Protein AF-A0A661N1V3-F1 (afdb_monomer_lite)

Structure (mmCIF, N/CA/C/O backbone):
data_AF-A0A661N1V3-F1
#
_entry.id   AF-A0A661N1V3-F1
#
loop_
_atom_site.group_PDB
_atom_site.id
_atom_site.type_symbol
_atom_site.label_atom_id
_atom_site.label_alt_id
_atom_site.label_comp_id
_atom_site.label_asym_id
_atom_site.label_entity_id
_atom_site.label_seq_id
_atom_site.pdbx_PDB_ins_code
_atom_site.Cartn_x
_atom_site.Cartn_y
_atom_site.Cartn_z
_atom_site.occupancy
_atom_site.B_iso_or_equiv
_atom_site.auth_seq_id
_atom_site.auth_comp_id
_atom_site.auth_asym_id
_atom_site.auth_atom_id
_atom_site.pdbx_PDB_model_num
ATOM 1 N N . MET A 1 1 ? 33.659 -40.082 -20.694 1.00 42.22 1 MET A N 1
ATOM 2 C CA . MET A 1 1 ? 33.180 -40.900 -19.560 1.00 42.22 1 MET A CA 1
ATOM 3 C C . MET A 1 1 ? 31.748 -40.488 -19.273 1.00 42.22 1 MET A C 1
ATOM 5 O O . MET A 1 1 ? 31.516 -39.440 -18.693 1.00 42.22 1 MET A O 1
ATOM 9 N N . THR A 1 2 ? 30.804 -41.249 -19.810 1.00 39.44 2 THR A N 1
ATOM 10 C CA . THR A 1 2 ? 29.355 -41.024 -19.756 1.00 39.44 2 THR A CA 1
ATOM 11 C C . THR A 1 2 ? 28.801 -41.548 -18.432 1.00 39.44 2 THR A C 1
ATOM 13 O O . THR A 1 2 ? 28.930 -42.739 -18.152 1.00 39.44 2 THR A O 1
ATOM 16 N N . ARG A 1 3 ? 28.210 -40.675 -17.610 1.00 32.88 3 ARG A N 1
ATOM 17 C CA . ARG A 1 3 ? 27.441 -41.071 -16.420 1.00 32.88 3 ARG A CA 1
ATOM 18 C C . ARG A 1 3 ? 25.950 -41.148 -16.779 1.00 32.88 3 ARG A C 1
ATOM 20 O O . ARG A 1 3 ? 25.489 -40.257 -17.490 1.00 32.88 3 ARG A O 1
ATOM 27 N N . PRO A 1 4 ? 25.208 -42.174 -16.329 1.00 48.59 4 PRO A N 1
ATOM 28 C CA . PRO A 1 4 ? 23.784 -42.293 -16.607 1.00 48.59 4 PRO A CA 1
ATOM 29 C C . PRO A 1 4 ? 22.947 -41.485 -15.602 1.00 48.59 4 PRO A C 1
ATOM 31 O O . PRO A 1 4 ? 23.329 -41.331 -14.442 1.00 48.59 4 PRO A O 1
ATOM 34 N N . LEU A 1 5 ? 21.805 -40.985 -16.077 1.00 38.62 5 LEU A N 1
ATOM 35 C CA . LEU A 1 5 ? 20.730 -40.371 -15.290 1.00 38.62 5 LEU A CA 1
ATOM 36 C C . LEU A 1 5 ? 19.903 -41.449 -14.560 1.00 38.62 5 LEU A C 1
ATOM 38 O O . LEU A 1 5 ? 19.720 -42.534 -15.120 1.00 38.62 5 LEU A O 1
ATOM 42 N N . PRO A 1 6 ? 19.368 -41.174 -13.355 1.00 51.41 6 PRO A N 1
ATOM 43 C CA . PRO A 1 6 ? 18.453 -42.080 -12.680 1.00 51.41 6 PRO A CA 1
ATOM 44 C C . PRO A 1 6 ? 17.022 -41.894 -13.205 1.00 51.41 6 PRO A C 1
ATOM 46 O O . PRO A 1 6 ? 16.501 -40.785 -13.281 1.00 51.41 6 PRO A O 1
ATOM 49 N N . THR A 1 7 ? 16.377 -43.004 -13.547 1.00 45.72 7 THR A N 1
ATOM 50 C CA . THR A 1 7 ? 14.939 -43.092 -13.811 1.00 45.72 7 THR A CA 1
ATOM 51 C C . THR A 1 7 ? 14.171 -43.070 -12.489 1.00 45.72 7 THR A C 1
ATOM 53 O O . THR A 1 7 ? 14.335 -43.981 -11.676 1.00 45.72 7 THR A O 1
ATOM 56 N N . LEU A 1 8 ? 13.331 -42.052 -12.283 1.00 42.75 8 LEU A N 1
ATOM 57 C CA . LEU A 1 8 ? 12.317 -42.034 -11.229 1.00 42.75 8 LEU A CA 1
ATOM 58 C C . LEU A 1 8 ? 11.093 -42.837 -11.684 1.00 42.75 8 LEU A C 1
ATOM 60 O O . LEU A 1 8 ? 10.463 -42.529 -12.693 1.00 42.75 8 LEU A O 1
ATOM 64 N N . THR A 1 9 ? 10.772 -43.875 -10.920 1.00 42.97 9 THR A N 1
ATOM 65 C CA . THR A 1 9 ? 9.562 -44.682 -11.063 1.00 42.97 9 THR A CA 1
ATOM 66 C C . THR A 1 9 ? 8.437 -44.000 -10.285 1.00 42.97 9 THR A C 1
ATOM 68 O O . THR A 1 9 ? 8.461 -43.996 -9.055 1.00 42.97 9 THR A O 1
ATOM 71 N N . SER A 1 10 ? 7.457 -43.420 -10.981 1.00 39.62 10 SER A N 1
ATOM 72 C CA . SER A 1 10 ? 6.241 -42.885 -10.358 1.00 39.62 10 SER A CA 1
ATOM 73 C C . SER A 1 10 ? 5.357 -44.017 -9.837 1.00 39.62 10 SER A C 1
ATOM 75 O O . SER A 1 10 ? 4.912 -44.878 -10.597 1.00 39.62 10 SER A O 1
ATOM 77 N N . LEU A 1 11 ? 5.093 -43.997 -8.532 1.00 38.97 11 LEU A N 1
ATOM 78 C CA . LEU A 1 11 ? 4.127 -44.853 -7.854 1.00 38.97 11 LEU A CA 1
ATOM 79 C C . LEU A 1 11 ? 2.788 -44.096 -7.794 1.00 38.97 11 LEU A C 1
ATOM 81 O O . LEU A 1 11 ? 2.640 -43.167 -7.005 1.00 38.97 11 LEU A O 1
ATOM 85 N N . LEU A 1 12 ? 1.826 -44.461 -8.647 1.00 36.00 12 LEU A N 1
ATOM 86 C CA . LEU A 1 12 ? 0.436 -44.010 -8.516 1.00 36.00 12 LEU A CA 1
ATOM 87 C C . LEU A 1 12 ? -0.222 -44.760 -7.345 1.00 36.00 12 LEU A C 1
ATOM 89 O O . LEU A 1 12 ? -0.437 -45.969 -7.436 1.00 36.00 12 LEU A O 1
ATOM 93 N N . LEU A 1 13 ? -0.586 -44.049 -6.276 1.00 36.50 13 LEU A N 1
ATOM 94 C CA . LEU A 1 13 ? -1.599 -44.498 -5.319 1.00 36.50 13 LEU A CA 1
ATOM 95 C C . LEU A 1 13 ? -2.943 -43.869 -5.716 1.00 36.50 13 LEU A C 1
ATOM 97 O O . LEU A 1 13 ? -3.128 -42.665 -5.571 1.00 36.50 13 LEU A O 1
ATOM 101 N N . LEU A 1 14 ? -3.882 -44.684 -6.207 1.00 34.72 14 LEU A N 1
ATOM 102 C CA . LEU A 1 14 ? -5.302 -44.326 -6.229 1.00 34.72 14 LEU A CA 1
ATOM 103 C C . LEU A 1 14 ? -5.900 -44.628 -4.850 1.00 34.72 14 LEU A C 1
ATOM 105 O O . LEU A 1 14 ? -6.022 -45.793 -4.470 1.00 34.72 14 LEU A O 1
ATOM 109 N N . THR A 1 15 ? -6.335 -43.598 -4.135 1.00 41.56 15 THR A N 1
ATOM 110 C CA . THR A 1 15 ? -7.266 -43.713 -3.008 1.00 41.56 15 THR A CA 1
ATOM 111 C C . THR A 1 15 ? -8.676 -43.392 -3.498 1.00 41.56 15 THR A C 1
ATOM 113 O O . THR A 1 15 ? -8.987 -42.261 -3.858 1.00 41.56 15 THR A O 1
ATOM 116 N N . ALA A 1 16 ? -9.539 -44.407 -3.527 1.00 36.56 16 ALA A N 1
ATOM 117 C CA . ALA A 1 16 ? -10.970 -44.248 -3.756 1.00 36.56 16 ALA A CA 1
ATOM 118 C C . ALA A 1 16 ? -11.664 -43.945 -2.419 1.00 36.56 16 ALA A C 1
ATOM 120 O O . ALA A 1 16 ? -11.677 -44.795 -1.529 1.00 36.56 16 ALA A O 1
ATOM 121 N N . PHE A 1 17 ? -12.246 -42.753 -2.280 1.00 38.41 17 PHE A N 1
ATOM 122 C CA . PHE A 1 17 ? -13.165 -42.426 -1.188 1.00 38.41 17 PHE A CA 1
ATOM 123 C C . PHE A 1 17 ? -14.607 -42.671 -1.644 1.00 38.41 17 PHE A C 1
ATOM 125 O O . PHE A 1 17 ? -15.073 -42.092 -2.623 1.00 38.41 17 PHE A O 1
ATOM 132 N N . ALA A 1 18 ? -15.305 -43.553 -0.930 1.00 38.22 18 ALA A N 1
ATOM 133 C CA . ALA A 1 18 ? -16.730 -43.800 -1.095 1.00 38.22 18 ALA A CA 1
ATOM 134 C C . ALA A 1 18 ? -17.529 -42.799 -0.243 1.00 38.22 18 ALA A C 1
ATOM 136 O O . ALA A 1 18 ? -17.379 -42.767 0.977 1.00 38.22 18 ALA A O 1
ATOM 137 N N . LEU A 1 19 ? -18.385 -42.002 -0.887 1.00 36.38 19 LEU A N 1
ATOM 138 C CA . LEU A 1 19 ? -19.394 -41.169 -0.230 1.00 36.38 19 LEU A CA 1
ATOM 139 C C . LEU A 1 19 ? -20.593 -42.031 0.193 1.00 36.38 19 LEU A C 1
ATOM 141 O O . LEU A 1 19 ? -21.252 -42.651 -0.641 1.00 36.38 19 LEU A O 1
ATOM 145 N N . LEU A 1 20 ? -20.890 -42.033 1.493 1.00 36.41 20 LEU A N 1
ATOM 146 C CA . LEU A 1 20 ? -22.148 -42.511 2.064 1.00 36.41 20 LEU A CA 1
ATOM 147 C C . LEU A 1 20 ? -23.098 -41.317 2.206 1.00 36.41 20 LEU A C 1
ATOM 149 O O . LEU A 1 20 ? -22.889 -40.444 3.043 1.00 36.41 20 LEU A O 1
ATOM 153 N N . ALA A 1 21 ? -24.143 -41.292 1.381 1.00 37.31 21 ALA A N 1
ATOM 154 C CA . ALA A 1 21 ? -25.269 -40.382 1.531 1.00 37.31 21 ALA A CA 1
ATOM 155 C C . ALA A 1 21 ? -26.211 -40.909 2.627 1.00 37.31 21 ALA A C 1
ATOM 157 O O . ALA A 1 21 ? -26.717 -42.027 2.525 1.00 37.31 21 ALA A O 1
ATOM 158 N N . SER A 1 22 ? -26.463 -40.096 3.654 1.00 46.69 22 SER A N 1
ATOM 159 C CA . SER A 1 22 ? -27.538 -40.318 4.624 1.00 46.69 22 SER A CA 1
ATOM 160 C C . SER A 1 22 ? -28.634 -39.290 4.378 1.00 46.69 22 SER A C 1
ATOM 162 O O . SER A 1 22 ? -28.470 -38.110 4.674 1.00 46.69 22 SER A O 1
ATOM 164 N N . ALA A 1 23 ? -29.749 -39.757 3.823 1.00 40.94 23 ALA A N 1
ATOM 165 C CA . ALA A 1 23 ? -31.002 -39.024 3.772 1.00 40.94 23 ALA A CA 1
ATOM 166 C C . ALA A 1 23 ? -31.702 -39.116 5.135 1.00 40.94 23 ALA A C 1
ATOM 168 O O . ALA A 1 23 ? -31.854 -40.217 5.662 1.00 40.94 23 ALA A O 1
ATOM 169 N N . CYS A 1 24 ? -32.182 -37.988 5.657 1.00 43.69 24 CYS A N 1
ATOM 170 C CA . CYS A 1 24 ? -33.292 -37.967 6.603 1.00 43.69 24 CYS A CA 1
ATOM 171 C C . CYS A 1 24 ? -34.293 -36.898 6.168 1.00 43.69 24 CYS A C 1
ATOM 173 O O . CYS A 1 24 ? -33.953 -35.735 5.963 1.00 43.69 24 CYS A O 1
ATOM 175 N N . ASP A 1 25 ? -35.516 -37.376 5.995 1.00 36.94 25 ASP A N 1
ATOM 176 C CA . ASP A 1 25 ? -36.712 -36.707 5.517 1.00 36.94 25 ASP A CA 1
ATOM 177 C C . ASP A 1 25 ? -37.635 -36.372 6.710 1.00 36.94 25 ASP A C 1
ATOM 179 O O . ASP A 1 25 ? -37.634 -37.060 7.730 1.00 36.94 25 ASP A O 1
ATOM 183 N N . SER A 1 26 ? -38.437 -35.329 6.491 1.00 38.75 26 SER A N 1
ATOM 184 C CA . SER A 1 26 ? -39.720 -34.939 7.094 1.00 38.75 26 SER A CA 1
ATOM 185 C C . SER A 1 26 ? -39.846 -34.564 8.578 1.00 38.75 26 SER A C 1
ATOM 187 O O . SER A 1 26 ? -39.682 -35.367 9.490 1.00 38.75 26 SER A O 1
ATOM 189 N N . GLY A 1 27 ? -40.406 -33.367 8.796 1.00 34.00 27 GLY A N 1
ATOM 190 C CA . GLY A 1 27 ? -41.024 -32.967 10.063 1.00 34.00 27 GLY A CA 1
ATOM 191 C C . GLY A 1 27 ? -41.831 -31.669 9.973 1.00 34.00 27 GLY A C 1
ATOM 192 O O . GLY A 1 27 ? -41.528 -30.707 10.665 1.00 34.00 27 GLY A O 1
ATOM 193 N N . ARG A 1 28 ? -42.844 -31.618 9.097 1.00 37.03 28 ARG A N 1
ATOM 194 C CA . ARG A 1 28 ? -43.797 -30.499 8.966 1.00 37.03 28 ARG A CA 1
ATOM 195 C C . ARG A 1 28 ? -44.924 -30.651 9.996 1.00 37.03 28 ARG A C 1
ATOM 197 O O . ARG A 1 28 ? -45.625 -31.658 9.955 1.00 37.03 28 ARG A O 1
ATOM 204 N N . SER A 1 29 ? -45.163 -29.630 10.821 1.00 38.06 29 SER A N 1
ATOM 205 C CA . SER A 1 29 ? -46.404 -29.470 11.600 1.00 38.06 29 SER A CA 1
ATOM 206 C C . SER A 1 29 ? -47.032 -28.097 11.336 1.00 38.06 29 SER A C 1
ATOM 208 O O . SER A 1 29 ? -46.303 -27.106 11.333 1.00 38.06 29 SER A O 1
ATOM 210 N N . PRO A 1 30 ? -48.357 -28.011 11.101 1.00 54.12 30 PRO A N 1
ATOM 211 C CA . PRO A 1 30 ? -49.067 -26.757 10.896 1.00 54.12 30 PRO A CA 1
ATOM 212 C C . PRO A 1 30 ? -49.855 -26.337 12.147 1.00 54.12 30 PRO A C 1
ATOM 214 O O . PRO A 1 30 ? -50.491 -27.154 12.809 1.00 54.12 30 PRO A O 1
ATOM 217 N N . GLY A 1 31 ? -49.896 -25.038 12.405 1.00 35.47 31 GLY A N 1
ATOM 218 C CA . GLY A 1 31 ? -50.818 -24.393 13.339 1.00 35.47 31 GLY A CA 1
ATOM 219 C C . GLY A 1 31 ? -50.397 -22.935 13.483 1.00 35.47 31 GLY A C 1
ATOM 220 O O . GLY A 1 31 ? -49.210 -22.649 13.457 1.00 35.47 31 GLY A O 1
ATOM 221 N N . THR A 1 32 ? -51.261 -21.937 13.549 1.00 38.75 32 THR A N 1
ATOM 222 C CA . THR A 1 32 ? -52.722 -21.852 13.493 1.00 38.75 32 THR A CA 1
ATOM 223 C C . THR A 1 32 ? -53.009 -20.394 13.134 1.00 38.75 32 THR A C 1
ATOM 225 O O . THR A 1 32 ? -52.260 -19.504 13.525 1.00 38.75 32 THR A O 1
ATOM 228 N N . ALA A 1 33 ? -54.073 -20.157 12.373 1.00 45.84 33 ALA A N 1
ATOM 229 C CA . ALA A 1 33 ? -54.598 -18.821 12.137 1.00 45.84 33 ALA A CA 1
ATOM 230 C C . ALA A 1 33 ? -55.079 -18.204 13.459 1.00 45.84 33 ALA A C 1
ATOM 232 O O . ALA A 1 33 ? -55.832 -18.863 14.177 1.00 45.84 33 ALA A O 1
ATOM 233 N N . ASP A 1 34 ? -54.701 -16.956 13.733 1.00 40.91 34 ASP A N 1
ATOM 234 C CA . ASP A 1 34 ? -55.435 -16.110 14.669 1.00 40.91 34 ASP A CA 1
ATOM 235 C C . ASP A 1 34 ? -55.839 -14.791 14.004 1.00 40.91 34 ASP A C 1
ATOM 237 O O . ASP A 1 34 ? -55.165 -14.234 13.137 1.00 40.91 34 ASP A O 1
ATOM 241 N N . THR A 1 35 ? -57.052 -14.418 14.364 1.00 40.75 35 THR A N 1
ATOM 242 C CA . THR A 1 35 ? -57.969 -13.453 13.786 1.00 40.75 35 THR A CA 1
ATOM 243 C C . THR A 1 35 ? -57.623 -12.008 14.131 1.00 40.75 35 THR A C 1
ATOM 245 O O . THR A 1 35 ? -57.099 -11.703 15.195 1.00 40.75 35 THR A O 1
ATOM 248 N N . GLY A 1 36 ? -57.933 -11.107 13.198 1.00 39.50 36 GLY A N 1
ATOM 249 C CA . GLY A 1 36 ? -57.616 -9.690 13.311 1.00 39.50 36 GLY A CA 1
ATOM 250 C C . GLY A 1 36 ? -58.388 -8.924 14.384 1.00 39.50 36 GLY A C 1
ATOM 251 O O . GLY A 1 36 ? -59.503 -9.278 14.762 1.00 39.50 36 GLY A O 1
ATOM 252 N N . VAL A 1 37 ? -57.805 -7.788 14.762 1.00 36.12 37 VAL A N 1
ATOM 253 C CA . VAL A 1 37 ? -58.488 -6.628 15.337 1.00 36.12 37 VAL A CA 1
ATOM 254 C C . VAL A 1 37 ? -57.857 -5.374 14.725 1.00 36.12 37 VAL A C 1
ATOM 256 O O . VAL A 1 37 ? -56.641 -5.266 14.606 1.00 36.12 37 VAL A O 1
ATOM 259 N N . SER A 1 38 ? -58.710 -4.449 14.300 1.00 36.66 38 SER A N 1
ATOM 260 C CA . SER A 1 38 ? -58.398 -3.087 13.854 1.00 36.66 38 SER A CA 1
ATOM 261 C C . SER A 1 38 ? -59.196 -2.116 14.752 1.00 36.66 38 SER A C 1
ATOM 263 O O . SER A 1 38 ? -60.032 -2.575 15.533 1.00 36.66 38 SER A O 1
ATOM 265 N N . PRO A 1 39 ? -59.045 -0.795 14.602 1.00 57.62 39 PRO A N 1
ATOM 266 C CA . PRO A 1 39 ? -58.165 0.097 15.349 1.00 57.62 39 PRO A CA 1
ATOM 267 C C . PRO A 1 39 ? -58.939 0.919 16.402 1.00 57.62 39 PRO A C 1
ATOM 269 O O . PRO A 1 39 ? -60.116 1.224 16.211 1.00 57.62 39 PRO A O 1
ATOM 272 N N . THR A 1 40 ? -58.280 1.354 17.478 1.00 35.78 40 THR A N 1
ATOM 273 C CA . THR A 1 40 ? -58.840 2.382 18.374 1.00 35.78 40 THR A CA 1
ATOM 274 C C . THR A 1 40 ? -57.767 3.331 18.894 1.00 35.78 40 THR A C 1
ATOM 276 O O . THR A 1 40 ? -56.782 2.900 19.487 1.00 35.78 40 THR A O 1
ATOM 279 N N . ASP A 1 41 ? -58.036 4.613 18.649 1.00 43.72 41 ASP A N 1
ATOM 280 C CA . ASP A 1 41 ? -57.395 5.826 19.151 1.00 43.72 41 ASP A CA 1
ATOM 281 C C . ASP A 1 41 ? -57.269 5.907 20.681 1.00 43.72 41 ASP A C 1
ATOM 283 O O . ASP A 1 41 ? -58.127 5.416 21.418 1.00 43.72 41 ASP A O 1
ATOM 287 N N . GLY A 1 42 ? -56.290 6.712 21.116 1.00 43.75 42 GLY A N 1
ATOM 288 C CA . GLY A 1 42 ? -56.424 7.586 22.285 1.00 43.75 42 GLY A CA 1
ATOM 289 C C . GLY A 1 42 ? -55.914 7.021 23.608 1.00 43.75 42 GLY A C 1
ATOM 290 O O . GLY A 1 42 ? -56.707 6.635 24.462 1.00 43.75 42 GLY A O 1
ATOM 291 N N . GLY A 1 43 ? -54.596 7.057 23.817 1.00 33.94 43 GLY A N 1
ATOM 292 C CA . GLY A 1 43 ? -53.968 6.818 25.116 1.00 33.94 43 GLY A CA 1
ATOM 293 C C . GLY A 1 43 ? -53.088 8.000 25.498 1.00 33.94 43 GLY A C 1
ATOM 294 O O . GLY A 1 43 ? -52.070 8.237 24.865 1.00 33.94 43 GLY A O 1
ATOM 295 N N . THR A 1 44 ? -53.520 8.755 26.503 1.00 37.28 44 THR A N 1
ATOM 296 C CA . THR A 1 44 ? -52.726 9.752 27.228 1.00 37.28 44 THR A CA 1
ATOM 297 C C . THR A 1 44 ? -51.438 9.125 27.751 1.00 37.28 44 THR A C 1
ATOM 299 O O . THR A 1 44 ? -51.521 8.045 28.341 1.00 37.28 44 THR A O 1
ATOM 302 N N . ASP A 1 45 ? -50.307 9.811 27.565 1.00 40.03 45 ASP A N 1
ATOM 303 C CA . ASP A 1 45 ? -48.995 9.451 28.105 1.00 40.03 45 ASP A CA 1
ATOM 304 C C . ASP A 1 45 ? -49.127 9.041 29.573 1.00 40.03 45 ASP A C 1
ATOM 306 O O . ASP A 1 45 ? -49.405 9.854 30.456 1.00 40.03 45 ASP A O 1
ATOM 310 N N . ALA A 1 46 ? -49.020 7.736 29.809 1.00 40.19 46 ALA A N 1
ATOM 311 C CA . ALA A 1 46 ? -48.877 7.203 31.143 1.00 40.19 46 ALA A CA 1
ATOM 312 C C . ALA A 1 46 ? -47.491 7.621 31.625 1.00 40.19 46 ALA A C 1
ATOM 314 O O . ALA A 1 46 ? -46.509 7.336 30.943 1.00 40.19 46 ALA A O 1
ATOM 315 N N . ASP A 1 47 ? -47.442 8.297 32.774 1.00 43.03 47 ASP A N 1
ATOM 316 C CA . ASP A 1 47 ? -46.225 8.651 33.498 1.00 43.03 47 ASP A CA 1
ATOM 317 C C . ASP A 1 47 ? -45.251 7.463 33.488 1.00 43.03 47 ASP A C 1
ATOM 319 O O . ASP A 1 47 ? -45.432 6.486 34.225 1.00 43.03 47 ASP A O 1
ATOM 323 N N . ALA A 1 48 ? -44.253 7.514 32.600 1.00 51.91 48 ALA A N 1
ATOM 324 C CA . ALA A 1 48 ? -43.217 6.502 32.535 1.00 51.91 48 ALA A CA 1
ATOM 325 C C . ALA A 1 48 ? -42.538 6.471 33.904 1.00 51.91 48 ALA A C 1
ATOM 327 O O . ALA A 1 48 ? -42.146 7.511 34.442 1.00 51.91 48 ALA A O 1
ATOM 328 N N . ALA A 1 49 ? -42.462 5.283 34.504 1.00 65.06 49 ALA A N 1
ATOM 329 C CA . ALA A 1 49 ? -41.743 5.119 35.754 1.00 65.06 49 ALA A CA 1
ATOM 330 C C . ALA A 1 49 ? -40.312 5.659 35.564 1.00 65.06 49 ALA A C 1
ATOM 332 O O . ALA A 1 49 ? -39.724 5.398 34.512 1.00 65.06 49 ALA A O 1
ATOM 333 N N . PRO A 1 50 ? -39.766 6.420 36.530 1.00 71.75 50 PRO A N 1
ATOM 334 C CA . PRO A 1 50 ? -38.421 6.964 36.407 1.00 71.75 50 PRO A CA 1
ATOM 335 C C . PRO A 1 50 ? -37.437 5.837 36.090 1.00 71.75 50 PRO A C 1
ATOM 337 O O . PRO A 1 50 ? -37.429 4.809 36.776 1.00 71.75 50 PRO A O 1
ATOM 340 N N . ILE A 1 51 ? -36.659 6.028 35.022 1.00 74.06 51 ILE A N 1
ATOM 341 C CA . ILE A 1 51 ? -35.622 5.089 34.597 1.00 74.06 51 ILE A CA 1
ATOM 342 C C . ILE A 1 51 ? -34.623 4.972 35.757 1.00 74.06 51 ILE A C 1
ATOM 344 O O . ILE A 1 51 ? -34.220 6.000 36.312 1.00 74.06 51 ILE A O 1
ATOM 348 N N . PRO A 1 52 ? -34.276 3.753 36.204 1.00 85.12 52 PRO A N 1
ATOM 349 C CA . PRO A 1 52 ? -33.280 3.588 37.250 1.00 85.12 52 PRO A CA 1
ATOM 350 C C . PRO A 1 52 ? -31.941 4.161 36.779 1.00 85.12 52 PRO A C 1
ATOM 352 O O . PRO A 1 52 ? -31.470 3.832 35.695 1.00 85.12 52 PRO A O 1
ATOM 355 N N . THR A 1 53 ? -31.336 5.010 37.607 1.00 92.75 53 THR A N 1
ATOM 356 C CA . THR A 1 53 ? -29.995 5.542 37.357 1.00 92.75 53 THR A CA 1
ATOM 357 C C . THR A 1 53 ? -28.949 4.435 37.513 1.00 92.75 53 THR A C 1
ATOM 359 O O . THR A 1 53 ? -28.994 3.675 38.482 1.00 92.75 53 THR A O 1
ATOM 362 N N . GLN A 1 54 ? -28.013 4.377 36.578 1.00 95.62 54 GLN A N 1
ATOM 363 C CA . GLN A 1 54 ? -26.856 3.503 36.482 1.00 95.62 54 GLN A CA 1
ATOM 364 C C . GLN A 1 54 ? -25.647 4.102 37.204 1.00 95.62 54 GLN A C 1
ATOM 366 O O . GLN A 1 54 ? -25.464 5.319 37.249 1.00 95.62 54 GLN A O 1
ATOM 371 N N . GLU A 1 55 ? -24.804 3.232 37.753 1.00 96.94 55 GLU A N 1
ATOM 372 C CA . GLU A 1 55 ? -23.568 3.623 38.435 1.00 96.94 55 GLU A CA 1
ATOM 373 C C . GLU A 1 55 ? -22.492 4.074 37.434 1.00 96.94 55 GLU A C 1
ATOM 375 O O . GLU A 1 55 ? -22.467 3.628 36.283 1.00 96.94 55 GLU A O 1
ATOM 380 N N . THR A 1 56 ? -21.562 4.919 37.885 1.00 97.00 56 THR A N 1
ATOM 381 C CA . THR A 1 56 ? -20.395 5.344 37.098 1.00 97.00 56 THR A CA 1
ATOM 382 C C . THR A 1 56 ? -19.625 4.127 36.552 1.00 97.00 56 THR A C 1
ATOM 384 O O . THR A 1 56 ? -19.385 3.157 37.266 1.00 97.00 56 THR A O 1
ATOM 387 N N . GLY A 1 57 ? -19.271 4.169 35.266 1.00 96.19 57 GLY A N 1
ATOM 388 C CA . GLY A 1 57 ? -18.617 3.100 34.505 1.00 96.19 57 GLY A CA 1
ATOM 389 C C . GLY A 1 57 ? -19.564 2.094 33.833 1.00 96.19 57 GLY A C 1
ATOM 390 O O . GLY A 1 57 ? -19.118 1.322 32.984 1.00 96.19 57 GLY A O 1
ATOM 391 N N . SER A 1 58 ? -20.863 2.121 34.148 1.00 97.00 58 SER A N 1
ATOM 392 C CA . SER A 1 58 ? -21.874 1.271 33.495 1.00 97.00 58 SER A CA 1
ATOM 393 C C . SER A 1 58 ? -22.190 1.737 32.071 1.00 97.00 58 SER A C 1
ATOM 395 O O . SER A 1 58 ? -21.963 2.897 31.739 1.00 97.00 58 SER A O 1
ATOM 397 N N . ALA A 1 59 ? -22.762 0.851 31.252 1.00 93.75 59 ALA A N 1
ATOM 398 C CA . ALA A 1 59 ? -23.295 1.224 29.944 1.00 93.75 59 ALA A CA 1
ATOM 399 C C . ALA A 1 59 ? -24.505 2.163 30.090 1.00 93.75 59 ALA A C 1
ATOM 401 O O . ALA A 1 59 ? -25.268 2.038 31.055 1.00 93.75 59 ALA A O 1
ATOM 402 N N . CYS A 1 60 ? -24.683 3.072 29.134 1.00 94.50 60 CYS A N 1
ATOM 403 C CA . CYS A 1 60 ? -25.805 4.006 29.085 1.00 94.50 60 CYS A CA 1
ATOM 404 C C . CYS A 1 60 ? -26.164 4.395 27.658 1.00 94.50 60 CYS A C 1
ATOM 406 O O . CYS A 1 60 ? -25.304 4.408 26.782 1.00 94.50 60 CYS A O 1
ATOM 408 N N . ASP A 1 61 ? -27.413 4.811 27.481 1.00 91.00 61 ASP A N 1
ATOM 409 C CA . ASP A 1 61 ? -27.903 5.418 26.248 1.00 91.00 61 ASP A CA 1
ATOM 410 C C . ASP A 1 61 ? -28.084 6.941 26.403 1.00 91.00 61 ASP A C 1
ATOM 412 O O . ASP A 1 61 ? -27.853 7.680 25.450 1.00 91.00 61 ASP A O 1
ATOM 416 N N . CYS A 1 62 ? -28.433 7.433 27.602 1.00 93.81 62 CYS A N 1
ATOM 417 C CA . CYS A 1 62 ? -28.748 8.849 27.858 1.00 93.81 62 CYS A CA 1
ATOM 418 C C . CYS A 1 62 ? -28.085 9.411 29.125 1.00 93.81 62 CYS A C 1
ATOM 420 O O . CYS A 1 62 ? -27.880 8.697 30.106 1.00 93.81 62 CYS A O 1
ATOM 422 N N . ASP A 1 63 ? -27.878 10.734 29.188 1.00 94.44 63 ASP A N 1
ATOM 423 C CA . ASP A 1 63 ? -27.302 11.394 30.376 1.00 94.44 63 ASP A CA 1
ATOM 424 C C . ASP A 1 63 ? -28.165 11.203 31.632 1.00 94.44 63 ASP A C 1
ATOM 426 O O . ASP A 1 63 ? -27.647 11.049 32.738 1.00 94.44 63 ASP A O 1
ATOM 430 N N . SER A 1 64 ? -29.494 11.157 31.473 1.00 94.44 64 SER A N 1
ATOM 431 C CA . SER A 1 64 ? -30.434 10.936 32.582 1.00 94.44 64 SER A CA 1
ATOM 432 C C . SER A 1 64 ? -30.315 9.558 33.230 1.00 94.44 64 SER A C 1
ATOM 434 O O . SER A 1 64 ? -30.860 9.344 34.313 1.00 94.44 64 SER A O 1
ATOM 436 N N . GLU A 1 65 ? -29.649 8.619 32.563 1.00 95.38 65 GLU A N 1
ATOM 437 C CA . GLU A 1 65 ? -29.396 7.289 33.097 1.00 95.38 65 GLU A CA 1
ATOM 438 C C . GLU A 1 65 ? -28.190 7.281 34.018 1.00 95.38 65 GLU A C 1
ATOM 440 O O . GLU A 1 65 ? -28.078 6.374 34.822 1.00 95.38 65 GLU A O 1
ATOM 445 N N . CYS A 1 66 ? -27.305 8.271 33.972 1.00 96.62 66 CYS A N 1
ATOM 446 C CA . CYS A 1 66 ? -26.066 8.223 34.731 1.00 96.62 66 CYS A CA 1
ATOM 447 C C . CYS A 1 66 ? -26.204 8.885 36.096 1.00 96.62 66 CYS A C 1
ATOM 449 O O . CYS A 1 66 ? -26.630 10.037 36.223 1.00 96.62 66 CYS A O 1
ATOM 451 N N . ILE A 1 67 ? -25.818 8.158 37.147 1.00 96.44 67 ILE A N 1
ATOM 452 C CA . ILE A 1 67 ? -25.758 8.722 38.490 1.00 96.44 67 ILE A CA 1
ATOM 453 C C . ILE A 1 67 ? -24.701 9.830 38.544 1.00 96.44 67 ILE A C 1
ATOM 455 O O . ILE A 1 67 ? -23.622 9.733 37.961 1.00 96.44 67 ILE A O 1
ATOM 459 N N . GLY A 1 68 ? -25.014 10.894 39.275 1.00 95.12 68 GLY A N 1
ATOM 460 C CA . GLY A 1 68 ? -24.099 11.999 39.512 1.00 95.12 68 GLY A CA 1
ATOM 461 C C . GLY A 1 68 ? -24.523 12.830 40.711 1.00 95.12 68 GLY A C 1
ATOM 462 O O . GLY A 1 68 ? -25.564 12.595 41.333 1.00 95.12 68 GLY A O 1
ATOM 463 N N . THR A 1 69 ? -23.701 13.813 41.048 1.00 96.00 69 THR A N 1
ATOM 464 C CA . THR A 1 69 ? -23.969 14.784 42.114 1.00 96.00 69 THR A CA 1
ATOM 465 C C . THR A 1 69 ? -24.255 16.162 41.520 1.00 96.00 69 THR A C 1
ATOM 467 O O . THR A 1 69 ? -24.203 16.358 40.308 1.00 96.00 69 THR A O 1
ATOM 470 N N . ALA A 1 70 ? -24.582 17.140 42.367 1.00 95.94 70 ALA A N 1
ATOM 471 C CA . ALA A 1 70 ? -24.714 18.521 41.906 1.00 95.94 70 ALA A CA 1
ATOM 472 C C . ALA A 1 70 ? -23.362 19.092 41.438 1.00 95.94 70 ALA A C 1
ATOM 474 O O . ALA A 1 70 ? -23.322 19.910 40.524 1.00 95.94 70 ALA A O 1
ATOM 475 N N . GLU A 1 71 ? -22.268 18.655 42.064 1.00 96.38 71 GLU A N 1
ATOM 476 C CA . GLU A 1 71 ? -20.895 19.048 41.749 1.00 96.38 71 GLU A CA 1
ATOM 477 C C . GLU A 1 71 ? -20.316 18.286 40.548 1.00 96.38 71 GLU A C 1
ATOM 479 O O . GLU A 1 71 ? -19.548 18.861 39.782 1.00 96.38 71 GLU A O 1
ATOM 484 N N . ASN A 1 72 ? -20.708 17.023 40.363 1.00 97.19 72 ASN A N 1
ATOM 485 C CA . ASN A 1 72 ? -20.295 16.153 39.265 1.00 97.19 72 ASN A CA 1
ATOM 486 C C . ASN A 1 72 ? -21.535 15.505 38.618 1.00 97.19 72 ASN A C 1
ATOM 488 O O . ASN A 1 72 ? -21.834 14.340 38.902 1.00 97.19 72 ASN A O 1
ATOM 492 N N . PRO A 1 73 ? -22.304 16.248 37.796 1.00 96.75 73 PRO A N 1
ATOM 493 C CA . PRO A 1 73 ? -23.470 15.700 37.108 1.00 96.75 73 PRO A CA 1
ATOM 494 C C . PRO A 1 73 ? -23.122 14.464 36.276 1.00 96.75 73 PRO A C 1
ATOM 496 O O . PRO A 1 73 ? -22.057 14.425 35.656 1.00 96.75 73 PRO A O 1
ATOM 499 N N . GLY A 1 74 ? -24.023 13.478 36.261 1.00 96.31 74 GLY A N 1
ATOM 500 C CA . GLY A 1 74 ? -23.896 12.283 35.431 1.00 96.31 74 GLY A CA 1
ATOM 501 C C . GLY A 1 74 ? -23.945 12.643 33.947 1.00 96.31 74 GLY A C 1
ATOM 502 O O . GLY A 1 74 ? -24.650 13.573 33.554 1.00 96.31 74 GLY A O 1
ATOM 503 N N . LEU A 1 75 ? -23.156 11.936 33.147 1.00 94.88 75 LEU A N 1
ATOM 504 C CA . LEU A 1 75 ? -23.003 12.141 31.710 1.00 94.88 75 LEU A CA 1
ATOM 505 C C . LEU A 1 75 ? -22.865 10.776 31.041 1.00 94.88 75 LEU A C 1
ATOM 507 O O . LEU A 1 75 ? -22.055 9.968 31.488 1.00 94.88 75 LEU A O 1
ATOM 511 N N . CYS A 1 76 ? -23.587 10.535 29.956 1.00 94.75 76 CYS A N 1
ATOM 512 C CA . CYS A 1 76 ? -23.375 9.363 29.127 1.00 94.75 76 CYS A CA 1
ATOM 513 C C . CYS A 1 76 ? -22.349 9.679 28.035 1.00 94.75 76 CYS A C 1
ATOM 515 O O . CYS A 1 76 ? -22.679 10.198 26.979 1.00 94.75 76 CYS A O 1
ATOM 517 N N . TYR A 1 77 ? -21.072 9.409 28.286 1.00 92.12 77 TYR A N 1
ATOM 518 C CA . TYR A 1 77 ? -20.014 9.720 27.329 1.00 92.12 77 TYR A CA 1
ATOM 519 C C . TYR A 1 77 ? -19.703 8.493 26.476 1.00 92.12 77 TYR A C 1
ATOM 521 O O . TYR A 1 77 ? -19.166 7.504 26.976 1.00 92.12 77 TYR A O 1
ATOM 529 N N . GLN A 1 78 ? -20.040 8.563 25.186 1.00 88.81 78 GLN A N 1
ATOM 530 C CA . GLN A 1 78 ? -19.799 7.485 24.213 1.00 88.81 78 GLN A CA 1
ATOM 531 C C . GLN A 1 78 ? -20.287 6.101 24.693 1.00 88.81 78 GLN A C 1
ATOM 533 O O . GLN A 1 78 ? -19.611 5.094 24.498 1.00 88.81 78 GLN A O 1
ATOM 538 N N . GLY A 1 79 ? -21.452 6.058 25.344 1.00 92.06 79 GLY A N 1
ATOM 539 C CA . GLY A 1 79 ? -22.070 4.822 25.834 1.00 92.06 79 GLY A CA 1
ATOM 540 C C . GLY A 1 79 ? -21.658 4.375 27.231 1.00 92.06 79 GLY A C 1
ATOM 541 O O . GLY A 1 79 ? -22.068 3.301 27.665 1.00 92.06 79 GLY A O 1
ATOM 542 N N . ILE A 1 80 ? -20.859 5.170 27.949 1.00 95.25 80 ILE A N 1
ATOM 543 C CA . ILE A 1 80 ? -20.438 4.866 29.321 1.00 95.25 80 ILE A CA 1
ATOM 544 C C . ILE A 1 80 ? -20.832 5.992 30.269 1.00 95.25 80 ILE A C 1
ATOM 546 O O . ILE A 1 80 ? -20.570 7.169 30.014 1.00 95.25 80 ILE A O 1
ATOM 550 N N . CYS A 1 81 ? -21.410 5.626 31.413 1.00 97.19 81 CYS A N 1
ATOM 551 C CA . CYS A 1 81 ? -21.723 6.571 32.467 1.00 97.19 81 CYS A CA 1
ATOM 552 C C . CYS A 1 81 ? -20.455 7.139 33.095 1.00 97.19 81 CYS A C 1
ATOM 554 O O . CYS A 1 81 ? -19.729 6.469 33.826 1.00 97.19 81 CYS A O 1
ATOM 556 N N . MET A 1 82 ? -20.226 8.416 32.850 1.00 96.31 82 MET A N 1
ATOM 557 C CA . MET A 1 82 ? -19.187 9.240 33.442 1.00 96.31 82 MET A CA 1
ATOM 558 C C . MET A 1 82 ? -19.832 10.346 34.279 1.00 96.31 82 MET A C 1
ATOM 560 O O . MET A 1 82 ? -21.055 10.427 34.423 1.00 96.31 82 MET A O 1
ATOM 564 N N . THR A 1 83 ? -19.008 11.225 34.837 1.00 97.19 83 THR A N 1
ATOM 565 C CA . THR A 1 83 ? -19.496 12.467 35.442 1.00 97.19 83 THR A CA 1
ATOM 566 C C . THR A 1 83 ? -18.713 13.651 34.908 1.00 97.19 83 THR A C 1
ATOM 568 O O . THR A 1 83 ? -17.532 13.521 34.587 1.00 97.19 83 THR A O 1
ATOM 571 N N . ARG A 1 84 ? -19.328 14.828 34.856 1.00 96.62 84 ARG A N 1
ATOM 572 C CA . ARG A 1 84 ? -18.599 16.070 34.573 1.00 96.62 84 ARG A CA 1
ATOM 573 C C . ARG A 1 84 ? -17.638 16.395 35.709 1.00 96.62 84 ARG A C 1
ATOM 575 O O . ARG A 1 84 ? -17.950 16.152 36.876 1.00 96.62 84 ARG A O 1
ATOM 582 N N . ALA A 1 85 ? -16.492 16.977 35.382 1.00 97.25 85 ALA A N 1
ATOM 583 C CA . ALA A 1 85 ? -15.597 17.533 36.381 1.00 97.25 85 ALA A CA 1
ATOM 584 C C . ALA A 1 85 ? -16.216 18.784 37.024 1.00 97.25 85 ALA A C 1
ATOM 586 O O . ALA A 1 85 ? -16.890 19.576 36.365 1.00 97.25 85 ALA A O 1
ATOM 587 N N . ALA A 1 86 ? -15.955 18.994 38.316 1.00 97.06 86 ALA A N 1
ATOM 588 C CA . ALA A 1 86 ? -16.439 20.164 39.057 1.00 97.06 86 ALA A CA 1
ATOM 589 C C . ALA A 1 86 ? -15.794 21.489 38.582 1.00 97.06 86 ALA A C 1
ATOM 591 O O . ALA A 1 86 ? -16.192 22.578 38.999 1.00 97.06 86 ALA A O 1
ATOM 592 N N . GLY A 1 87 ? -14.777 21.398 37.723 1.00 95.81 87 GLY A N 1
ATOM 593 C CA . GLY A 1 87 ? -14.057 22.491 37.083 1.00 95.81 87 GLY A CA 1
ATOM 594 C C . GLY A 1 87 ? -13.025 21.939 36.098 1.00 95.81 87 GLY A C 1
ATOM 595 O O . GLY A 1 87 ? -12.979 20.734 35.870 1.00 95.81 87 GLY A O 1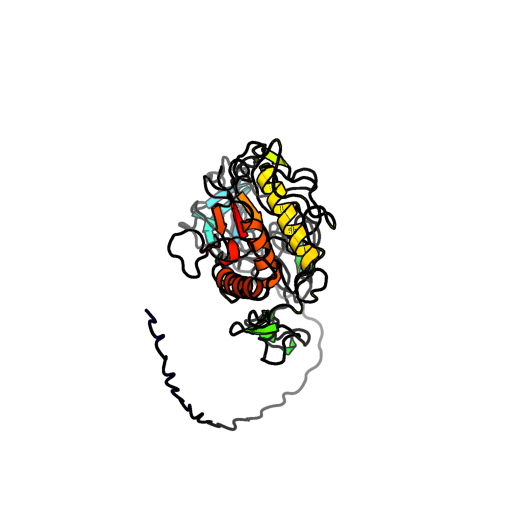
ATOM 596 N N . ALA A 1 88 ? -12.192 22.816 35.534 1.00 95.81 88 ALA A N 1
ATOM 597 C CA . ALA A 1 88 ? -11.090 22.383 34.677 1.00 95.81 88 ALA A CA 1
ATOM 598 C C . ALA A 1 88 ? -10.093 21.513 35.463 1.00 95.81 88 ALA A C 1
ATOM 600 O O . ALA A 1 88 ? -9.747 21.855 36.599 1.00 95.81 88 ALA A O 1
ATOM 601 N N . CYS A 1 89 ? -9.608 20.437 34.853 1.00 96.81 89 CYS A N 1
ATOM 602 C CA . CYS A 1 89 ? -8.620 19.540 35.420 1.00 96.81 89 CYS A CA 1
ATOM 603 C C . CYS A 1 89 ? -7.349 20.314 35.763 1.00 96.81 89 CYS A C 1
ATOM 605 O O . CYS A 1 89 ? -6.772 21.006 34.920 1.00 96.81 89 CYS A O 1
ATOM 607 N N . ALA A 1 90 ? -6.852 20.160 36.990 1.00 96.19 90 ALA A N 1
ATOM 608 C CA . ALA A 1 90 ? -5.556 20.709 37.370 1.00 96.19 90 ALA A CA 1
ATOM 609 C C . ALA A 1 90 ? -4.408 20.124 36.527 1.00 96.19 90 ALA A C 1
ATOM 611 O O . ALA A 1 90 ? -3.400 20.795 36.296 1.00 96.19 90 ALA A O 1
ATOM 612 N N . SER A 1 91 ? -4.557 18.874 36.090 1.00 95.81 91 SER A N 1
ATOM 613 C CA . SER A 1 91 ? -3.689 18.179 35.143 1.00 95.81 91 SER A CA 1
ATOM 614 C C . SER A 1 91 ? -4.428 16.972 34.570 1.00 95.81 91 SER A C 1
ATOM 616 O O . SER A 1 91 ? -5.368 16.481 35.188 1.00 95.81 91 SER A O 1
ATOM 618 N N . GLU A 1 92 ? -3.961 16.426 33.453 1.00 94.00 92 GLU A N 1
ATOM 619 C CA . GLU A 1 92 ? -4.436 15.126 32.972 1.00 94.00 92 GLU A CA 1
ATOM 620 C C . GLU A 1 92 ? -4.321 14.056 34.067 1.00 94.00 92 GLU A C 1
ATOM 622 O O . GLU A 1 92 ? -3.297 13.935 34.752 1.00 94.00 92 GLU A O 1
ATOM 627 N N . GLY A 1 93 ? -5.410 13.324 34.287 1.00 95.00 93 GLY A N 1
ATOM 628 C CA . GLY A 1 93 ? -5.497 12.296 35.313 1.00 95.00 93 GLY A CA 1
ATOM 629 C C . GLY A 1 93 ? -5.655 12.822 36.748 1.00 95.00 93 GLY A C 1
ATOM 630 O O . GLY A 1 93 ? -5.526 12.028 37.689 1.00 95.00 93 GLY A O 1
ATOM 631 N N . SER A 1 94 ? -5.894 14.125 36.959 1.00 97.38 94 SER A N 1
ATOM 632 C CA . SER A 1 94 ? -6.115 14.686 38.299 1.00 97.38 94 SER A CA 1
ATOM 633 C C . SER A 1 94 ? -7.389 14.133 38.941 1.00 97.38 94 SER A C 1
ATOM 635 O O . SER A 1 94 ? -8.318 13.708 38.269 1.00 97.38 94 SER A O 1
ATOM 637 N N . ARG A 1 95 ? -7.434 14.092 40.275 1.00 97.69 95 ARG A N 1
ATOM 638 C CA . ARG A 1 95 ? -8.570 13.533 41.038 1.00 97.69 95 ARG A CA 1
ATOM 639 C C . ARG A 1 95 ? -9.333 14.585 41.837 1.00 97.69 95 ARG A C 1
ATOM 641 O O . ARG A 1 95 ? -10.298 14.255 42.511 1.00 97.69 95 ARG A O 1
ATOM 648 N N . ALA A 1 96 ? -8.856 15.828 41.847 1.00 97.31 96 ALA A N 1
ATOM 649 C CA . ALA A 1 96 ? -9.376 16.858 42.742 1.00 97.31 96 ALA A CA 1
ATOM 650 C C . ALA A 1 96 ? -10.753 17.374 42.297 1.00 97.31 96 ALA A C 1
ATOM 652 O O . ALA A 1 96 ? -11.524 17.861 43.118 1.00 97.31 96 ALA A O 1
ATOM 653 N N . GLU A 1 97 ? -11.043 17.260 41.006 1.00 97.69 97 GLU A N 1
ATOM 654 C CA . GLU A 1 97 ? -12.235 17.766 40.333 1.00 97.69 97 GLU A CA 1
ATOM 655 C C . GLU A 1 97 ? -13.328 16.699 40.197 1.00 97.69 97 GLU A C 1
ATOM 657 O O . GLU A 1 97 ? -14.425 17.000 39.728 1.00 97.69 97 GLU A O 1
ATOM 662 N N . CYS A 1 98 ? -13.028 15.463 40.601 1.00 97.94 98 CYS A N 1
ATOM 663 C CA . CYS A 1 98 ? -13.850 14.284 40.374 1.00 97.94 98 CYS A CA 1
ATOM 664 C C . CYS A 1 98 ? -14.302 13.632 41.681 1.00 97.94 98 CYS A C 1
ATOM 666 O O . CYS A 1 98 ? -13.700 13.823 42.739 1.00 97.94 98 CYS A O 1
ATOM 668 N N . GLY A 1 99 ? -15.349 12.809 41.584 1.00 95.12 99 GLY A N 1
ATOM 669 C CA . GLY A 1 99 ? -15.728 11.885 42.649 1.00 95.12 99 GLY A CA 1
ATOM 670 C C . GLY A 1 99 ? -14.635 10.849 42.947 1.00 95.12 99 GLY A C 1
ATOM 671 O O . GLY A 1 99 ? -13.693 10.652 42.175 1.00 95.12 99 GLY A O 1
ATOM 672 N N . GLU A 1 100 ? -14.758 10.176 44.094 1.00 96.81 100 GLU A N 1
ATOM 673 C CA . GLU A 1 100 ? -13.852 9.086 44.467 1.00 96.81 100 GLU A CA 1
ATOM 674 C C . GLU A 1 100 ? -13.858 7.977 43.397 1.00 96.81 100 GLU A C 1
ATOM 676 O O . GLU A 1 100 ? -14.906 7.588 42.883 1.00 96.81 100 GLU A O 1
ATOM 681 N N . GLY A 1 101 ? -12.667 7.479 43.048 1.00 97.25 101 GLY A N 1
ATOM 682 C CA . GLY A 1 101 ? -12.514 6.469 42.000 1.00 97.25 101 GLY A CA 1
ATOM 683 C C . GLY A 1 101 ? -12.673 7.007 40.576 1.00 97.25 101 GLY A C 1
ATOM 684 O O . GLY A 1 101 ? -13.073 6.264 39.692 1.00 97.25 101 GLY A O 1
ATOM 685 N N . SER A 1 102 ? -12.432 8.292 40.320 1.00 97.94 102 SER A N 1
ATOM 686 C CA . SER A 1 102 ? -12.415 8.832 38.954 1.00 97.94 102 SER A CA 1
ATOM 687 C C . SER A 1 102 ? -11.258 9.805 38.738 1.00 97.94 102 SER A C 1
ATOM 689 O O . SER A 1 102 ? -10.666 10.317 39.697 1.00 97.94 102 SER A O 1
ATOM 691 N N . ARG A 1 103 ? -10.923 10.051 37.469 1.00 97.75 103 ARG A N 1
ATOM 692 C CA . ARG A 1 103 ? -9.851 10.954 37.037 1.00 97.75 103 ARG A CA 1
ATOM 693 C C . ARG A 1 103 ? -10.328 11.919 35.967 1.00 97.75 103 ARG A C 1
ATOM 695 O O . ARG A 1 103 ? -11.054 11.534 35.061 1.00 97.75 103 ARG A O 1
ATOM 702 N N . CYS A 1 104 ? -9.879 13.155 36.080 1.00 97.94 104 CYS A N 1
ATOM 703 C CA . CYS A 1 104 ? -10.236 14.260 35.218 1.00 97.94 104 CYS A CA 1
ATOM 704 C C . CYS A 1 104 ? -9.381 14.249 33.949 1.00 97.94 104 CYS A C 1
ATOM 706 O O . CYS A 1 104 ? -8.151 14.158 34.025 1.00 97.94 104 CYS A O 1
ATOM 708 N N . TRP A 1 105 ? -10.033 14.390 32.799 1.00 95.88 105 TRP A N 1
ATOM 709 C CA . TRP A 1 105 ? -9.399 14.555 31.498 1.00 95.88 105 TRP A CA 1
ATOM 710 C C . TRP A 1 105 ? -10.076 15.685 30.707 1.00 95.88 105 TRP A C 1
ATOM 712 O O . TRP A 1 105 ? -11.304 15.816 30.774 1.00 95.88 105 TRP A O 1
ATOM 722 N N . PRO A 1 106 ? -9.312 16.488 29.943 1.00 92.06 106 PRO A N 1
ATOM 723 C CA . PRO A 1 106 ? -9.888 17.488 29.052 1.00 92.06 106 PRO A CA 1
ATOM 724 C C . PRO A 1 106 ? -10.792 16.839 28.000 1.00 92.06 106 PRO A C 1
ATOM 726 O O . PRO A 1 106 ? -10.369 15.895 27.329 1.00 92.06 106 PRO A O 1
ATOM 729 N N . ALA A 1 107 ? -12.021 17.333 27.830 1.00 83.75 107 ALA A N 1
ATOM 730 C CA . ALA A 1 107 ? -12.900 16.816 26.784 1.00 83.75 107 ALA A CA 1
ATOM 731 C C . ALA A 1 107 ? -12.442 17.323 25.403 1.00 83.75 107 ALA A C 1
ATOM 733 O O . ALA A 1 107 ? -12.261 18.534 25.222 1.00 83.75 107 ALA A O 1
ATOM 734 N N . PRO A 1 108 ? -12.288 16.449 24.394 1.00 70.44 108 PRO A N 1
ATOM 735 C CA . PRO A 1 108 ? -12.015 16.896 23.037 1.00 70.44 108 PRO A CA 1
ATOM 736 C C . PRO A 1 108 ? -13.230 17.655 22.481 1.00 70.44 108 PRO A C 1
ATOM 738 O O . PRO A 1 108 ? -14.299 17.080 22.303 1.00 70.44 108 PRO A O 1
ATOM 741 N N . GLY A 1 109 ? -13.068 18.952 22.199 1.00 67.38 109 GLY A N 1
ATOM 742 C CA . GLY A 1 109 ? -14.055 19.753 21.459 1.00 67.38 109 GLY A CA 1
ATOM 743 C C . GLY A 1 109 ? -15.308 20.199 22.229 1.00 67.38 109 GLY A C 1
ATOM 744 O O . GLY A 1 109 ? -16.194 20.782 21.608 1.00 67.38 109 GLY A O 1
ATOM 745 N N . GLY A 1 110 ? -15.393 19.964 23.543 1.00 65.88 110 GLY A N 1
ATOM 746 C CA . GLY A 1 110 ? -16.578 20.268 24.360 1.00 65.88 110 GLY A CA 1
ATOM 747 C C . GLY A 1 110 ? -16.396 21.374 25.408 1.00 65.88 110 GLY A C 1
ATOM 748 O O . GLY A 1 110 ? -15.279 21.771 25.745 1.00 65.88 110 GLY A O 1
ATOM 749 N N . ASP A 1 111 ? -17.523 21.845 25.958 1.00 68.31 111 ASP A N 1
ATOM 750 C CA . ASP A 1 111 ? -17.569 22.739 27.120 1.00 68.31 111 ASP A CA 1
ATOM 751 C C . ASP A 1 111 ? -17.392 21.933 28.423 1.00 68.31 111 ASP A C 1
ATOM 753 O O . ASP A 1 111 ? -18.347 21.413 29.013 1.00 68.31 111 ASP A O 1
ATOM 757 N N . GLY A 1 112 ? -16.146 21.866 28.893 1.00 87.19 112 GLY A N 1
ATOM 758 C CA . GLY A 1 112 ? -15.774 21.350 30.213 1.00 87.19 112 GLY A CA 1
ATOM 759 C C . GLY A 1 112 ? -15.047 20.008 30.189 1.00 87.19 112 GLY A C 1
ATOM 760 O O . GLY A 1 112 ? -14.997 19.324 29.174 1.00 87.19 112 GLY A O 1
ATOM 761 N N . ASP A 1 113 ? -14.486 19.641 31.338 1.00 95.50 113 ASP A N 1
ATOM 762 C CA . ASP A 1 113 ? -13.673 18.435 31.487 1.00 95.50 113 ASP A CA 1
ATOM 763 C C . ASP A 1 113 ? -14.491 17.272 32.072 1.00 95.50 113 ASP A C 1
ATOM 765 O O . ASP A 1 113 ? -15.528 17.474 32.717 1.00 95.50 113 ASP A O 1
ATOM 769 N N . ILE A 1 114 ? -14.040 16.039 31.837 1.00 96.12 114 ILE A N 1
ATOM 770 C CA . ILE A 1 114 ? -14.792 14.813 32.137 1.00 96.12 114 ILE A CA 1
ATOM 771 C C . ILE A 1 114 ? -14.031 13.963 33.152 1.00 96.12 114 ILE A C 1
ATOM 773 O O . ILE A 1 114 ? -12.812 13.821 33.086 1.00 96.12 114 ILE A O 1
ATOM 777 N N . CYS A 1 115 ? -14.764 13.375 34.095 1.00 97.94 115 CYS A N 1
ATOM 778 C CA . CYS A 1 115 ? -14.247 12.433 35.074 1.00 97.94 115 CYS A CA 1
ATOM 779 C C . CYS A 1 115 ? -14.484 10.997 34.610 1.00 97.94 115 CYS A C 1
ATOM 781 O O . CYS A 1 115 ? -15.600 10.481 34.695 1.00 97.94 115 CYS A O 1
ATOM 783 N N . PHE A 1 116 ? -13.412 10.357 34.160 1.00 97.31 116 PHE A N 1
ATOM 784 C CA . PHE A 1 116 ? -13.395 8.970 33.723 1.00 97.31 116 PHE A CA 1
ATOM 785 C C . PHE A 1 116 ? -13.281 8.039 34.942 1.00 97.31 116 PHE A C 1
ATOM 787 O O . PHE A 1 116 ? -12.413 8.275 35.795 1.00 97.31 116 PHE A O 1
ATOM 794 N N . PRO A 1 117 ? -14.116 6.989 35.048 1.00 97.75 117 PRO A N 1
ATOM 795 C CA . PRO A 1 117 ? -14.050 6.035 36.150 1.00 97.75 117 PRO A CA 1
ATOM 796 C C . PRO A 1 117 ? -12.702 5.315 36.167 1.00 97.75 117 PRO A C 1
ATOM 798 O O . PRO A 1 117 ? -12.204 4.913 35.119 1.00 97.75 117 PRO A O 1
ATOM 801 N N . ASP A 1 118 ? -12.121 5.097 37.343 1.00 97.88 118 ASP A N 1
ATOM 802 C CA . ASP A 1 118 ? -11.026 4.143 37.485 1.00 97.88 118 ASP A CA 1
ATOM 803 C C . ASP A 1 118 ? -11.579 2.713 37.452 1.00 97.88 118 ASP A C 1
ATOM 805 O O . ASP A 1 118 ? -12.501 2.367 38.195 1.00 97.88 118 ASP A O 1
ATOM 809 N N . CYS A 1 119 ? -10.965 1.854 36.648 1.00 96.81 119 CYS A N 1
ATOM 810 C CA . CYS A 1 119 ? -11.346 0.451 36.512 1.00 96.81 119 CYS A CA 1
ATOM 811 C C . CYS A 1 119 ? -11.149 -0.397 37.775 1.00 96.81 119 CYS A C 1
ATOM 813 O O . CYS A 1 119 ? -11.690 -1.496 37.869 1.00 96.81 119 CYS A O 1
ATOM 815 N N . ASP A 1 120 ? -10.334 0.057 38.730 1.00 96.69 120 ASP A N 1
ATOM 816 C CA . ASP A 1 120 ? -10.152 -0.625 40.014 1.00 96.69 120 ASP A CA 1
ATOM 817 C C . ASP A 1 120 ? -11.192 -0.206 41.066 1.00 96.69 120 ASP A C 1
ATOM 819 O O . ASP A 1 120 ? -11.363 -0.907 42.067 1.00 96.69 120 ASP A O 1
ATOM 823 N N . ALA A 1 121 ? -11.903 0.901 40.830 1.00 96.25 121 ALA A N 1
ATOM 824 C CA . ALA A 1 121 ? -12.923 1.446 41.718 1.00 96.25 121 ALA A CA 1
ATOM 825 C C . ALA A 1 121 ? -14.355 1.205 41.212 1.00 96.25 121 ALA A C 1
ATOM 827 O O . ALA A 1 121 ? -15.267 1.077 42.030 1.00 96.25 121 ALA A O 1
ATOM 828 N N . HIS A 1 122 ? -14.547 1.105 39.894 1.00 95.94 122 HIS A N 1
ATOM 829 C CA . HIS A 1 122 ? -15.854 0.961 39.246 1.00 95.94 122 HIS A CA 1
ATOM 830 C C . HIS A 1 122 ? -15.883 -0.211 38.265 1.00 95.94 122 HIS A C 1
ATOM 832 O O . HIS A 1 122 ? -14.850 -0.684 37.796 1.00 95.94 122 HIS A O 1
ATOM 838 N N . THR A 1 123 ? -17.087 -0.679 37.933 1.00 93.12 123 THR A N 1
ATOM 839 C CA . THR A 1 123 ? -17.253 -1.623 36.817 1.00 93.12 123 THR A CA 1
ATOM 840 C C . THR A 1 123 ? -17.109 -0.845 35.518 1.00 93.12 123 THR A C 1
ATOM 842 O O . THR A 1 123 ? -17.757 0.183 35.379 1.00 93.12 123 THR A O 1
ATOM 845 N N . CYS A 1 124 ? -16.282 -1.318 34.586 1.00 96.00 124 CYS A N 1
ATOM 846 C CA . CYS A 1 124 ? -16.121 -0.689 33.280 1.00 96.00 124 CYS A CA 1
ATOM 847 C C . CYS A 1 124 ? -16.894 -1.477 32.223 1.00 96.00 124 CYS A C 1
ATOM 849 O O . CYS A 1 124 ? -16.597 -2.651 32.006 1.00 96.00 124 CYS A O 1
ATOM 851 N N . ALA A 1 125 ? -17.894 -0.846 31.607 1.00 95.12 125 ALA A N 1
ATOM 852 C CA . ALA A 1 125 ? -18.650 -1.428 30.502 1.00 95.12 125 ALA A CA 1
ATOM 853 C C . ALA A 1 125 ? -17.864 -1.452 29.182 1.00 95.12 125 ALA A C 1
ATOM 855 O O . ALA A 1 125 ? -18.176 -2.283 28.341 1.00 95.12 125 ALA A O 1
ATOM 856 N N . GLY A 1 126 ? -16.860 -0.580 29.033 1.00 92.19 126 GLY A N 1
ATOM 857 C CA . GLY A 1 126 ? -15.914 -0.612 27.919 1.00 92.19 126 GLY A CA 1
ATOM 858 C C . GLY A 1 126 ? -14.585 -1.262 28.298 1.00 92.19 126 GLY A C 1
ATOM 859 O O . GLY A 1 126 ? -14.539 -2.324 28.923 1.00 92.19 126 GLY A O 1
ATOM 860 N N . ALA A 1 127 ? -13.478 -0.596 27.963 1.00 91.69 127 ALA A N 1
ATOM 861 C CA . ALA A 1 127 ? -12.127 -1.104 28.178 1.00 91.69 127 ALA A CA 1
ATOM 862 C C . ALA A 1 127 ? -11.286 -0.193 29.081 1.00 91.69 127 ALA A C 1
ATOM 864 O O . ALA A 1 127 ? -11.387 1.033 29.058 1.00 91.69 127 ALA A O 1
ATOM 865 N N . CYS A 1 128 ? -10.406 -0.808 29.867 1.00 95.19 128 CYS A N 1
ATOM 866 C CA . CYS A 1 128 ? -9.457 -0.086 30.706 1.00 95.19 128 CYS A CA 1
ATOM 867 C C . CYS A 1 128 ? -8.229 0.315 29.897 1.00 95.19 128 CYS A C 1
ATOM 869 O O . CYS A 1 128 ? -7.556 -0.546 29.324 1.00 95.19 128 CYS A O 1
ATOM 871 N N . ASP A 1 129 ? -7.909 1.604 29.893 1.00 90.44 129 ASP A N 1
ATOM 872 C CA . ASP A 1 129 ? -6.692 2.105 29.270 1.00 90.44 129 ASP A CA 1
ATOM 873 C C . ASP A 1 129 ? -5.440 1.802 30.118 1.00 90.44 129 ASP A C 1
ATOM 875 O O . ASP A 1 129 ? -5.493 1.239 31.218 1.00 90.44 129 ASP A O 1
ATOM 879 N N . VAL A 1 130 ? -4.274 2.209 29.611 1.00 90.06 130 VAL A N 1
ATOM 880 C CA . VAL A 1 130 ? -2.990 2.039 30.310 1.00 90.06 130 VAL A CA 1
ATOM 881 C C . VAL A 1 130 ? -2.907 2.821 31.631 1.00 90.06 130 VAL A C 1
ATOM 883 O O . VAL A 1 130 ? -2.122 2.466 32.512 1.00 90.06 130 VAL A O 1
ATOM 886 N N . ASN A 1 131 ? -3.720 3.867 31.796 1.00 90.31 131 ASN A N 1
ATOM 887 C CA . ASN A 1 131 ? -3.786 4.685 33.005 1.00 90.31 131 ASN A CA 1
ATOM 888 C C . ASN A 1 131 ? -4.772 4.127 34.045 1.00 90.31 131 ASN A C 1
ATOM 890 O O . ASN A 1 131 ? -4.829 4.639 35.171 1.00 90.31 131 ASN A O 1
ATOM 894 N N . GLY A 1 132 ? -5.505 3.068 33.691 1.00 95.69 132 GLY A N 1
ATOM 895 C CA . GLY A 1 132 ? -6.548 2.454 34.503 1.00 95.69 132 GLY A CA 1
ATOM 896 C C . GLY A 1 132 ? -7.881 3.199 34.453 1.00 95.69 132 GLY A C 1
ATOM 897 O O . GLY A 1 132 ? -8.728 2.941 35.305 1.00 95.69 132 GLY A O 1
ATOM 898 N N . SER A 1 133 ? -8.071 4.116 33.505 1.00 95.94 133 SER A N 1
ATOM 899 C CA . SER A 1 133 ? -9.338 4.797 33.248 1.00 95.94 133 SER A CA 1
ATOM 900 C C . SER A 1 133 ? -10.220 3.955 32.323 1.00 95.94 133 SER A C 1
ATOM 902 O O . SER A 1 133 ? -9.743 3.336 31.374 1.00 95.94 133 SER A O 1
ATOM 904 N N . CYS A 1 134 ? -11.516 3.924 32.612 1.00 96.88 134 CYS A N 1
ATOM 905 C CA . CYS A 1 134 ? -12.516 3.252 31.799 1.00 96.88 134 CYS A CA 1
ATOM 906 C C . CYS A 1 134 ? -12.866 4.114 30.584 1.00 96.88 134 CYS A C 1
ATOM 908 O O . CYS A 1 134 ? -13.436 5.196 30.738 1.00 96.88 134 CYS A O 1
ATOM 910 N N . LEU A 1 135 ? -12.514 3.634 29.394 1.00 92.62 135 LEU A N 1
ATOM 911 C CA . LEU A 1 135 ? -12.831 4.242 28.107 1.00 92.62 135 LEU A CA 1
ATOM 912 C C . LEU A 1 135 ? -13.910 3.431 27.392 1.00 92.62 135 LEU A C 1
ATOM 914 O O . LEU A 1 135 ? -14.096 2.242 27.655 1.00 92.62 135 LEU A O 1
ATOM 918 N N . ASN A 1 136 ? -14.609 4.083 26.469 1.00 88.50 136 ASN A N 1
ATOM 919 C CA . ASN A 1 136 ? -15.516 3.400 25.561 1.00 88.50 136 ASN A CA 1
ATOM 920 C C . ASN A 1 136 ? -14.742 2.434 24.658 1.00 88.50 136 ASN A C 1
ATOM 922 O O . ASN A 1 136 ? -13.623 2.717 24.230 1.00 88.50 136 ASN A O 1
ATOM 926 N N . ASP A 1 137 ? -15.348 1.290 24.373 1.00 79.62 137 ASP A N 1
ATOM 927 C CA . ASP A 1 137 ? -14.828 0.318 23.417 1.00 79.62 137 ASP A CA 1
ATOM 928 C C . ASP A 1 137 ? -15.613 0.374 22.097 1.00 79.62 137 ASP A C 1
ATOM 930 O O . ASP A 1 137 ? -16.349 1.331 21.821 1.00 79.62 137 ASP A O 1
ATOM 934 N N . VAL A 1 138 ? -15.416 -0.635 21.246 1.00 67.75 138 VAL A N 1
ATOM 935 C CA . VAL A 1 138 ? -16.100 -0.744 19.953 1.00 67.75 138 VAL A CA 1
ATOM 936 C C . VAL A 1 138 ? -17.604 -1.008 20.084 1.00 67.75 138 VAL A C 1
ATOM 938 O O . VAL A 1 138 ? -18.344 -0.619 19.180 1.00 67.75 138 VAL A O 1
ATOM 941 N N . GLU A 1 139 ? -18.053 -1.595 21.197 1.00 72.81 139 GLU A N 1
ATOM 942 C CA . GLU A 1 139 ? -19.455 -1.956 21.461 1.00 72.81 139 GLU A CA 1
ATOM 943 C C . GLU A 1 139 ? -20.230 -0.843 22.187 1.00 72.81 139 GLU A C 1
ATOM 945 O O . GLU A 1 139 ? -21.458 -0.807 22.141 1.00 72.81 139 GLU A O 1
ATOM 950 N N . SER A 1 140 ? -19.519 0.091 22.819 1.00 79.44 140 SER A N 1
ATOM 951 C CA . SER A 1 140 ? -20.088 1.231 23.538 1.00 79.44 140 SER A CA 1
ATOM 952 C C . SER A 1 140 ? -20.638 2.295 22.571 1.00 79.44 140 SER A C 1
ATOM 954 O O . SER A 1 140 ? -19.932 2.765 21.673 1.00 79.44 140 SER A O 1
ATOM 956 N N . GLY A 1 141 ? -21.892 2.708 22.769 1.00 80.31 141 GLY A N 1
ATOM 957 C CA . GLY A 1 141 ? -22.553 3.783 22.024 1.00 80.31 141 GLY A CA 1
ATOM 958 C C . GLY A 1 141 ? -23.658 4.429 22.858 1.00 80.31 141 GLY A C 1
ATOM 959 O O . GLY A 1 141 ? -24.103 3.835 23.830 1.00 80.31 141 GLY A O 1
ATOM 960 N N . CYS A 1 142 ? -24.071 5.647 22.508 1.00 83.62 142 CYS A N 1
ATOM 961 C CA . CYS A 1 142 ? -25.155 6.354 23.192 1.00 83.62 142 CYS A CA 1
ATOM 962 C C . CYS A 1 142 ? -26.063 7.086 22.194 1.00 83.62 142 CYS A C 1
ATOM 964 O O . CYS A 1 142 ? -25.698 7.276 21.029 1.00 83.62 142 CYS A O 1
ATOM 966 N N . ASP A 1 143 ? -27.245 7.494 22.650 1.00 80.81 143 ASP A N 1
ATOM 967 C CA . ASP A 1 143 ? -28.246 8.193 21.851 1.00 80.81 143 ASP A CA 1
ATOM 968 C C . ASP A 1 143 ? -27.995 9.714 21.877 1.00 80.81 143 ASP A C 1
ATOM 970 O O . ASP A 1 143 ? -28.122 10.397 22.900 1.00 80.81 143 ASP A O 1
ATOM 974 N N . SER A 1 144 ? -27.652 10.269 20.711 1.00 80.75 144 SER A N 1
ATOM 975 C CA . SER A 1 144 ? -27.351 11.696 20.536 1.00 80.75 144 SER A CA 1
ATOM 976 C C . SER A 1 144 ? -28.549 12.621 20.784 1.00 80.75 144 SER A C 1
ATOM 978 O O . SER A 1 144 ? -28.368 13.829 20.942 1.00 80.75 144 SER A O 1
ATOM 980 N N . SER A 1 145 ? -29.777 12.097 20.841 1.00 82.38 145 SER A N 1
ATOM 981 C CA . SER A 1 145 ? -30.975 12.885 21.149 1.00 82.38 145 SER A CA 1
ATOM 982 C C . SER A 1 145 ? -31.113 13.223 22.637 1.00 82.38 145 SER A C 1
ATOM 984 O O . SER A 1 145 ? -31.838 14.160 22.987 1.00 82.38 145 SER A O 1
ATOM 986 N N . CYS A 1 146 ? -30.423 12.486 23.510 1.00 83.56 146 CYS A N 1
ATOM 987 C CA . CYS A 1 146 ? -30.556 12.593 24.963 1.00 83.56 146 CYS A CA 1
ATOM 988 C C . CYS A 1 146 ? -29.221 12.633 25.723 1.00 83.56 146 CYS A C 1
ATOM 990 O O . CYS A 1 146 ? -29.235 12.758 26.952 1.00 83.56 146 CYS A O 1
ATOM 992 N N . SER A 1 147 ? -28.088 12.549 25.024 1.00 83.19 147 SER A N 1
ATOM 993 C CA . SER A 1 147 ? -26.771 12.812 25.589 1.00 83.19 147 SER A CA 1
ATOM 994 C C . SER A 1 147 ? -26.072 13.958 24.873 1.00 83.19 147 SER A C 1
ATOM 996 O O . SER A 1 147 ? -26.046 14.041 23.645 1.00 83.19 147 SER A O 1
ATOM 998 N N . GLU A 1 148 ? -25.473 14.845 25.661 1.00 79.81 148 GLU A N 1
ATOM 999 C CA . GLU A 1 148 ? -24.732 15.994 25.146 1.00 79.81 148 GLU A CA 1
ATOM 1000 C C . GLU A 1 148 ? -23.407 15.596 24.475 1.00 79.81 148 GLU A C 1
ATOM 1002 O O . GLU A 1 148 ? -22.895 16.339 23.639 1.00 79.81 148 GLU A O 1
ATOM 1007 N N . VAL A 1 149 ? -22.841 14.436 24.834 1.00 78.19 149 VAL A N 1
ATOM 1008 C CA . VAL A 1 149 ? -21.499 14.012 24.405 1.00 78.19 149 VAL A CA 1
ATOM 1009 C C . VAL A 1 149 ? -21.503 12.564 23.905 1.00 78.19 149 VAL A C 1
ATOM 1011 O O . VAL A 1 149 ? -20.630 11.751 24.221 1.00 78.19 149 VAL A O 1
ATOM 1014 N N . CYS A 1 150 ? -22.472 12.244 23.050 1.00 79.88 150 CYS A N 1
ATOM 1015 C CA . CYS A 1 150 ? -22.295 11.152 22.103 1.00 79.88 150 CYS A CA 1
ATOM 1016 C C . CYS A 1 150 ? -21.397 11.632 20.977 1.00 79.88 150 CYS A C 1
ATOM 1018 O O . CYS A 1 150 ? -21.798 12.482 20.182 1.00 79.88 150 CYS A O 1
ATOM 1020 N N . GLY A 1 151 ? -20.176 11.093 20.915 1.00 62.47 151 GLY A N 1
ATOM 1021 C CA . GLY A 1 151 ? -19.304 11.277 19.761 1.00 62.47 151 GLY A CA 1
ATOM 1022 C C . GLY A 1 151 ? -20.098 10.975 18.492 1.00 62.47 151 GLY A C 1
ATOM 1023 O O . GLY A 1 151 ? -20.605 9.866 18.327 1.00 62.47 151 GLY A O 1
ATOM 1024 N N . ALA A 1 152 ? -20.279 11.998 17.660 1.00 45.88 152 ALA A N 1
ATOM 1025 C CA . ALA A 1 152 ? -21.105 11.942 16.469 1.00 45.88 152 ALA A CA 1
ATOM 1026 C C . ALA A 1 152 ? -20.495 10.971 15.450 1.00 45.88 152 ALA A C 1
ATOM 1028 O O . ALA A 1 152 ? -19.644 11.348 14.652 1.00 45.88 152 ALA A O 1
ATOM 1029 N N . GLY A 1 153 ? -20.960 9.725 15.481 1.00 51.75 153 GLY A N 1
ATOM 1030 C CA . GLY A 1 153 ? -20.873 8.795 14.367 1.00 51.75 153 GLY A CA 1
ATOM 1031 C C . GLY A 1 153 ? -19.466 8.445 13.883 1.00 51.75 153 GLY A C 1
ATOM 1032 O O . GLY A 1 153 ? -18.450 8.644 14.547 1.00 51.75 153 GLY A O 1
ATOM 1033 N N . ILE A 1 154 ? -19.438 7.846 12.697 1.00 45.78 154 ILE A N 1
ATOM 1034 C CA . ILE A 1 154 ? -18.213 7.560 11.959 1.00 45.78 154 ILE A CA 1
ATOM 1035 C C . ILE A 1 154 ? -17.531 8.906 11.741 1.00 45.78 154 ILE A C 1
ATOM 1037 O O . ILE A 1 154 ? -18.122 9.786 11.108 1.00 45.78 154 ILE A O 1
ATOM 1041 N N . ALA A 1 155 ? -16.318 9.087 12.272 1.00 46.91 155 ALA A N 1
ATOM 1042 C CA . ALA A 1 155 ? -15.521 10.253 11.922 1.00 46.91 155 ALA A CA 1
ATOM 1043 C C . ALA A 1 155 ? -15.477 10.312 10.386 1.00 46.91 155 ALA A C 1
ATOM 1045 O O . ALA A 1 155 ? -15.126 9.299 9.764 1.00 46.91 155 ALA A O 1
ATOM 1046 N N . PRO A 1 156 ? -15.886 11.425 9.747 1.00 43.28 156 PRO A N 1
ATOM 1047 C CA . PRO A 1 156 ? -15.766 11.529 8.310 1.00 43.28 156 PRO A CA 1
ATOM 1048 C C . PRO A 1 156 ? -14.291 11.271 7.997 1.00 43.28 156 PRO A C 1
ATOM 1050 O O . PRO A 1 156 ? -13.432 11.818 8.696 1.00 43.28 156 PRO A O 1
ATOM 1053 N N . PRO A 1 157 ? -13.952 10.461 6.981 1.00 50.38 157 PRO A N 1
ATOM 1054 C CA . PRO A 1 157 ? -12.587 10.491 6.475 1.00 50.38 157 PRO A CA 1
ATOM 1055 C C . PRO A 1 157 ? -12.217 11.958 6.215 1.00 50.38 157 PRO A C 1
ATOM 1057 O O . PRO A 1 157 ? -13.095 12.708 5.779 1.00 50.38 157 PRO A O 1
ATOM 1060 N N . ASP A 1 158 ? -10.954 12.356 6.423 1.00 49.59 158 ASP A N 1
ATOM 1061 C CA . ASP A 1 158 ? -10.413 13.739 6.309 1.00 49.59 158 ASP A CA 1
ATOM 1062 C C . ASP A 1 158 ? -10.856 14.527 5.047 1.00 49.59 158 ASP A C 1
ATOM 1064 O O . ASP A 1 158 ? -10.682 15.737 4.926 1.00 49.59 158 ASP A O 1
ATOM 1068 N N . THR A 1 159 ? -11.462 13.834 4.088 1.00 51.22 159 THR A N 1
ATOM 1069 C CA . THR A 1 159 ? -12.140 14.323 2.884 1.00 51.22 159 THR A CA 1
ATOM 1070 C C . THR A 1 159 ? -13.525 14.971 3.084 1.00 51.22 159 THR A C 1
ATOM 1072 O O . THR A 1 159 ? -14.029 15.580 2.140 1.00 51.22 159 THR A O 1
ATOM 1075 N N . GLY A 1 160 ? -14.172 14.846 4.252 1.00 64.44 160 GLY A N 1
ATOM 1076 C CA . GLY A 1 160 ? -15.509 15.409 4.522 1.00 64.44 160 GLY A CA 1
ATOM 1077 C C . GLY A 1 160 ? -16.671 14.724 3.783 1.00 64.44 160 GLY A C 1
ATOM 1078 O O . GLY A 1 160 ? -17.750 15.302 3.656 1.00 64.44 160 GLY A O 1
ATOM 1079 N N . VAL A 1 161 ? -16.461 13.511 3.262 1.00 76.81 161 VAL A N 1
ATOM 1080 C CA . VAL A 1 161 ? -17.486 12.716 2.568 1.00 76.81 161 VAL A CA 1
ATOM 1081 C C . VAL A 1 161 ? -17.873 11.531 3.442 1.00 76.81 161 VAL A C 1
ATOM 1083 O O . VAL A 1 161 ? -17.017 10.726 3.798 1.00 76.81 161 VAL A O 1
ATOM 1086 N N . CYS A 1 162 ? -19.161 11.403 3.758 1.00 72.12 162 CYS A N 1
ATOM 1087 C CA . CYS A 1 162 ? -19.647 10.256 4.512 1.00 72.12 162 CYS A CA 1
ATOM 1088 C C . CYS A 1 162 ? -19.540 8.952 3.720 1.00 72.12 162 CYS A C 1
ATOM 1090 O O . CYS A 1 162 ? -19.698 8.963 2.493 1.00 72.12 162 CYS A O 1
ATOM 1092 N N . PRO A 1 163 ? -19.254 7.827 4.399 1.00 75.25 163 PRO A N 1
ATOM 1093 C CA . PRO A 1 163 ? -19.207 6.532 3.742 1.00 75.25 163 PRO A CA 1
ATOM 1094 C C . PRO A 1 163 ? -20.583 6.171 3.155 1.00 75.25 163 PRO A C 1
ATOM 1096 O O . PRO A 1 163 ? -21.596 6.766 3.527 1.00 75.25 163 PRO A O 1
ATOM 1099 N N . PRO A 1 164 ? -20.652 5.204 2.225 1.00 78.50 164 PRO A N 1
ATOM 1100 C CA . PRO A 1 164 ? -21.927 4.724 1.702 1.00 78.50 164 PRO A CA 1
ATOM 1101 C C . PRO A 1 164 ? -22.908 4.339 2.819 1.00 78.50 164 PRO A C 1
ATOM 1103 O O . PRO A 1 164 ? -22.502 3.763 3.829 1.00 78.50 164 PRO A O 1
ATOM 1106 N N . ASN A 1 165 ? -24.193 4.632 2.597 1.00 80.50 165 ASN A N 1
ATOM 1107 C CA . ASN A 1 165 ? -25.293 4.423 3.551 1.00 80.50 165 ASN A CA 1
ATOM 1108 C C . ASN A 1 165 ? -25.160 5.228 4.854 1.00 80.50 165 ASN A C 1
ATOM 1110 O O . ASN A 1 165 ? -25.636 4.808 5.908 1.00 80.50 165 ASN A O 1
ATOM 1114 N N . ALA A 1 166 ? -24.481 6.368 4.781 1.00 83.31 166 ALA A N 1
ATOM 1115 C CA . ALA A 1 166 ? -24.423 7.361 5.834 1.00 83.31 166 ALA A CA 1
ATOM 1116 C C . ALA A 1 166 ? -24.699 8.749 5.251 1.00 83.31 166 ALA A C 1
ATOM 1118 O O . ALA A 1 166 ? -24.408 9.027 4.082 1.00 83.31 166 ALA A O 1
ATOM 1119 N N . HIS A 1 167 ? -25.181 9.653 6.093 1.00 86.12 167 HIS A N 1
ATOM 1120 C CA . HIS A 1 167 ? -25.322 11.067 5.780 1.00 86.12 167 HIS A CA 1
ATOM 1121 C C . HIS A 1 167 ? -24.575 11.925 6.800 1.00 86.12 167 HIS A C 1
ATOM 1123 O O . HIS A 1 167 ? -24.253 11.491 7.906 1.00 86.12 167 HIS A O 1
ATOM 1129 N N . ALA A 1 168 ? -24.254 13.151 6.390 1.00 83.25 168 ALA A N 1
ATOM 1130 C CA . ALA A 1 168 ? -23.572 14.101 7.254 1.00 83.25 168 ALA A CA 1
ATOM 1131 C C . ALA A 1 168 ? -24.536 14.634 8.318 1.00 83.25 168 ALA A C 1
ATOM 1133 O O . ALA A 1 168 ? -25.614 15.136 7.983 1.00 83.25 168 ALA A O 1
ATOM 1134 N N . GLU A 1 169 ? -24.112 14.578 9.576 1.00 78.62 169 GLU A N 1
ATOM 1135 C CA . GLU A 1 169 ? -24.810 15.169 10.712 1.00 78.62 169 GLU A CA 1
ATOM 1136 C C . GLU A 1 169 ? -23.781 15.806 11.659 1.00 78.62 169 GLU A C 1
ATOM 1138 O O . GLU A 1 169 ? -22.921 15.134 12.225 1.00 78.62 169 GLU A O 1
ATOM 1143 N N . GLY A 1 170 ? -23.832 17.136 11.792 1.00 79.81 170 GLY A N 1
ATOM 1144 C CA . GLY A 1 170 ? -22.799 17.899 12.500 1.00 79.81 170 GLY A CA 1
ATOM 1145 C C . GLY A 1 170 ? -21.432 17.812 11.811 1.00 79.81 170 GLY A C 1
ATOM 1146 O O . GLY A 1 170 ? -21.344 17.965 10.592 1.00 79.81 170 GLY A O 1
ATOM 1147 N N . ASP A 1 171 ? -20.388 17.560 12.604 1.00 70.06 171 ASP A N 1
ATOM 1148 C CA . ASP A 1 171 ? -19.017 17.309 12.133 1.00 70.06 171 ASP A CA 1
ATOM 1149 C C . ASP A 1 171 ? -18.756 15.807 11.861 1.00 70.06 171 ASP A C 1
ATOM 1151 O O . ASP A 1 171 ? -17.618 15.405 11.625 1.00 70.06 171 ASP A O 1
ATOM 1155 N N . GLY A 1 172 ? -19.805 14.975 11.912 1.00 72.12 172 GLY A N 1
ATOM 1156 C CA . GLY A 1 172 ? -19.750 13.517 11.822 1.00 72.12 172 GLY A CA 1
ATOM 1157 C C . GLY A 1 172 ? -20.569 12.923 10.674 1.00 72.12 172 GLY A C 1
ATOM 1158 O O . GLY A 1 172 ? -21.287 13.620 9.949 1.00 72.12 172 GLY A O 1
ATOM 1159 N N . CYS A 1 173 ? -20.476 11.602 10.527 1.00 77.75 173 CYS A N 1
ATOM 1160 C CA . CYS A 1 173 ? -21.323 10.819 9.632 1.00 77.75 173 CYS A CA 1
ATOM 1161 C C . CYS A 1 173 ? -22.182 9.832 10.418 1.00 77.75 173 CYS A C 1
ATOM 1163 O O . CYS A 1 173 ? -21.664 9.013 11.179 1.00 77.75 173 CYS A O 1
ATOM 1165 N N . VAL A 1 174 ? -23.493 9.879 10.197 1.00 79.38 174 VAL A N 1
ATOM 1166 C CA . VAL A 1 174 ? -24.482 9.014 10.849 1.00 79.38 174 VAL A CA 1
ATOM 1167 C C . VAL A 1 174 ? -25.048 8.044 9.824 1.00 79.38 174 VAL A C 1
ATOM 1169 O O . VAL A 1 174 ? -25.316 8.422 8.683 1.00 79.38 174 VAL A O 1
ATOM 1172 N N . CYS A 1 175 ? -25.196 6.780 10.216 1.00 81.25 175 CYS A N 1
ATOM 1173 C CA . CYS A 1 175 ? -25.778 5.769 9.346 1.00 81.25 175 CYS A CA 1
ATOM 1174 C C . CYS A 1 175 ? -27.212 6.127 8.960 1.00 81.25 175 CYS A C 1
ATOM 1176 O O . CYS A 1 175 ? -28.002 6.595 9.781 1.00 81.25 175 CYS A O 1
ATOM 1178 N N . ASP A 1 176 ? -27.548 5.895 7.694 1.00 76.81 176 ASP A N 1
ATOM 1179 C CA . ASP A 1 176 ? -28.913 6.021 7.208 1.00 76.81 176 ASP A CA 1
ATOM 1180 C C . ASP A 1 176 ? -29.834 5.051 7.964 1.00 76.81 176 ASP A C 1
ATOM 1182 O O . ASP A 1 176 ? -29.392 4.060 8.549 1.00 76.81 176 ASP A O 1
ATOM 1186 N N . THR A 1 177 ? -31.139 5.330 7.954 1.00 79.31 177 THR A N 1
ATOM 1187 C CA . THR A 1 177 ? -32.136 4.473 8.610 1.00 79.31 177 THR A CA 1
ATOM 1188 C C . THR A 1 177 ? -31.962 3.007 8.201 1.00 79.31 177 THR A C 1
ATOM 1190 O O . THR A 1 177 ? -31.822 2.712 7.016 1.00 79.31 177 THR A O 1
ATOM 1193 N N . ASP A 1 178 ? -32.002 2.116 9.196 1.00 78.25 178 ASP A N 1
ATOM 1194 C CA . ASP A 1 178 ? -31.793 0.662 9.105 1.00 78.25 178 ASP A CA 1
ATOM 1195 C C . ASP A 1 178 ? -30.338 0.197 8.930 1.00 78.25 178 ASP A C 1
ATOM 1197 O O . ASP A 1 178 ? -30.096 -1.007 8.955 1.00 78.25 178 ASP A O 1
ATOM 1201 N N . TYR A 1 179 ? -29.363 1.101 8.826 1.00 78.38 179 TYR A N 1
ATOM 1202 C CA . TYR A 1 179 ? -27.943 0.748 8.804 1.00 78.38 179 TYR A CA 1
ATOM 1203 C C . TYR A 1 179 ? -27.304 0.914 10.186 1.00 78.38 179 TYR A C 1
ATOM 1205 O O . TYR A 1 179 ? -27.688 1.779 10.974 1.00 78.38 179 TYR A O 1
ATOM 1213 N N . VAL A 1 180 ? -26.296 0.092 10.470 1.00 79.75 180 VAL A N 1
ATOM 1214 C CA . VAL A 1 180 ? -25.470 0.171 11.680 1.00 79.75 180 VAL A CA 1
ATOM 1215 C C . VAL A 1 180 ? -24.020 0.424 11.305 1.00 79.75 180 VAL A C 1
ATOM 1217 O O . VAL A 1 180 ? -23.573 0.058 10.218 1.00 79.75 180 VAL A O 1
ATOM 1220 N N . VAL A 1 181 ? -23.273 1.063 12.200 1.00 74.75 181 VAL A N 1
ATOM 1221 C CA . VAL A 1 181 ? -21.836 1.268 12.009 1.00 74.75 181 VAL A CA 1
ATOM 1222 C C . VAL A 1 181 ? -21.165 -0.104 11.926 1.00 74.75 181 VAL A C 1
ATOM 1224 O O . VAL A 1 181 ? -21.386 -0.959 12.785 1.00 74.75 181 VAL A O 1
ATOM 1227 N N . ASN A 1 182 ? -20.367 -0.333 10.883 1.00 66.50 182 ASN A N 1
ATOM 1228 C CA . ASN A 1 182 ? -19.632 -1.582 10.739 1.00 66.50 182 ASN A CA 1
ATOM 1229 C C . ASN A 1 182 ? -18.603 -1.744 11.871 1.00 66.50 182 ASN A C 1
ATOM 1231 O O . ASN A 1 182 ? -18.195 -0.765 12.494 1.00 66.50 182 ASN A O 1
ATOM 1235 N N . ALA A 1 183 ? -18.148 -2.974 12.141 1.00 60.41 183 ALA A N 1
ATOM 1236 C CA . ALA A 1 183 ? -17.182 -3.213 13.236 1.00 60.41 183 ALA A CA 1
ATOM 1237 C C . ALA A 1 183 ? -15.928 -2.323 13.150 1.00 60.41 183 ALA A C 1
ATOM 1239 O O . ALA A 1 183 ? -15.380 -1.936 14.174 1.00 60.41 183 ALA A O 1
ATOM 1240 N N . SER A 1 184 ? -15.483 -1.990 11.936 1.00 53.62 184 SER A N 1
ATOM 1241 C CA . SER A 1 184 ? -14.305 -1.154 11.705 1.00 53.62 184 SER A CA 1
ATOM 1242 C C . SER A 1 184 ? -14.561 0.348 11.864 1.00 53.62 184 SER A C 1
ATOM 1244 O O . SER A 1 184 ? -13.626 1.128 11.715 1.00 53.62 184 SER A O 1
ATOM 1246 N N . ARG A 1 185 ? -15.802 0.780 12.126 1.00 62.47 185 ARG A N 1
ATOM 1247 C CA . ARG A 1 185 ? -16.226 2.191 12.189 1.00 62.47 185 ARG A CA 1
ATOM 1248 C C . ARG A 1 185 ? -15.827 3.019 10.964 1.00 62.47 185 ARG A C 1
ATOM 1250 O O . ARG A 1 185 ? -15.642 4.225 11.055 1.00 62.47 185 ARG A O 1
ATOM 1257 N N . THR A 1 186 ? -15.707 2.375 9.808 1.00 67.81 186 THR A N 1
ATOM 1258 C CA . THR A 1 186 ? -15.340 3.009 8.530 1.00 67.81 186 THR A CA 1
ATOM 1259 C C . THR A 1 186 ? -16.530 3.174 7.592 1.00 67.81 186 THR A C 1
ATOM 1261 O O . THR A 1 186 ? -16.409 3.814 6.549 1.00 67.81 186 THR A O 1
ATOM 1264 N N . GLY A 1 187 ? -17.679 2.587 7.927 1.00 78.56 187 GLY A N 1
ATOM 1265 C CA . GLY A 1 187 ? -18.859 2.598 7.076 1.00 78.56 187 GLY A CA 1
ATOM 1266 C C . GLY A 1 187 ? -20.114 2.132 7.793 1.00 78.56 187 GLY A C 1
ATOM 1267 O O . GLY A 1 187 ? -20.064 1.697 8.941 1.00 78.56 187 GLY A O 1
ATOM 1268 N N . CYS A 1 188 ? -21.237 2.226 7.090 1.00 80.00 188 CYS A N 1
ATOM 1269 C CA . CYS A 1 188 ? -22.537 1.783 7.565 1.00 80.00 188 CYS A CA 1
ATOM 1270 C C . CYS A 1 188 ? -22.981 0.556 6.770 1.00 80.00 188 CYS A C 1
ATOM 1272 O O . CYS A 1 188 ? -23.030 0.577 5.536 1.00 80.00 188 CYS A O 1
ATOM 1274 N N . GLU A 1 189 ? -23.286 -0.524 7.479 1.00 82.38 189 GLU A N 1
ATOM 1275 C CA . GLU A 1 189 ? -23.710 -1.801 6.915 1.00 82.38 189 GLU A CA 1
ATOM 1276 C C . GLU A 1 189 ? -25.132 -2.140 7.353 1.00 82.38 189 GLU A C 1
ATOM 1278 O O . GLU A 1 189 ? -25.581 -1.762 8.434 1.00 82.38 189 GLU A O 1
ATOM 1283 N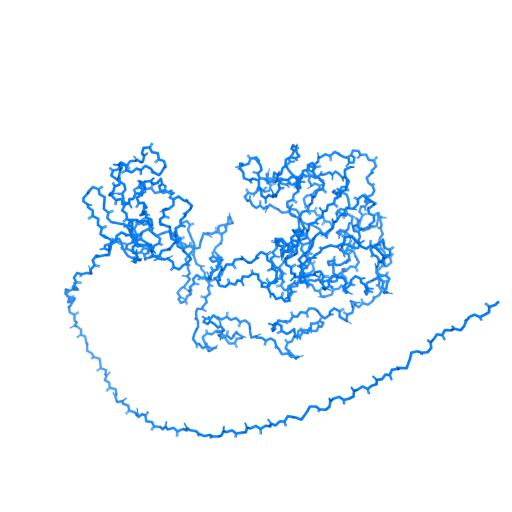 N . LEU A 1 190 ? -25.864 -2.831 6.484 1.00 79.75 190 LEU A N 1
ATOM 1284 C CA . LEU A 1 190 ? -27.201 -3.292 6.815 1.00 79.75 190 LEU A CA 1
ATOM 1285 C C . LEU A 1 190 ? -27.056 -4.533 7.714 1.00 79.75 190 LEU A C 1
ATOM 1287 O O . LEU A 1 190 ? -26.512 -5.546 7.251 1.00 79.75 190 LEU A O 1
ATOM 1291 N N . PRO A 1 191 ? -27.512 -4.496 8.978 1.00 80.25 191 PRO A N 1
ATOM 1292 C CA . PRO A 1 191 ? -27.577 -5.698 9.784 1.00 80.25 191 PRO A CA 1
ATOM 1293 C C . PRO A 1 191 ? -28.605 -6.638 9.156 1.00 80.25 191 PRO A C 1
ATOM 1295 O O . PRO A 1 191 ? -29.613 -6.213 8.588 1.00 80.25 191 PRO A O 1
ATOM 1298 N N . CYS A 1 192 ? -28.369 -7.936 9.264 1.00 81.44 192 CYS A N 1
ATOM 1299 C CA . CYS A 1 192 ? -29.292 -8.924 8.742 1.00 81.44 192 CYS A CA 1
ATOM 1300 C C . CYS A 1 192 ? -29.452 -10.095 9.701 1.00 81.44 192 CYS A C 1
ATOM 1302 O O . CYS A 1 192 ? -28.566 -10.477 10.455 1.00 81.44 192 CYS A O 1
ATOM 1304 N N . THR A 1 193 ? -30.611 -10.718 9.634 1.00 84.12 193 THR A N 1
ATOM 1305 C CA . THR A 1 193 ? -30.928 -12.007 10.248 1.00 84.12 193 THR A CA 1
ATOM 1306 C C . THR A 1 193 ? -31.218 -13.061 9.183 1.00 84.12 193 THR A C 1
ATOM 1308 O O . THR A 1 193 ? -31.257 -14.260 9.466 1.00 84.12 193 THR A O 1
ATOM 1311 N N .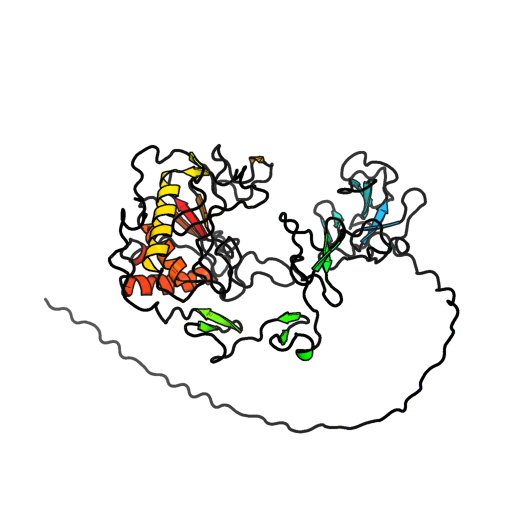 SER A 1 194 ? -31.404 -12.627 7.931 1.00 81.12 194 SER A N 1
ATOM 1312 C CA . SER A 1 194 ? -31.624 -13.494 6.785 1.00 81.12 194 SER A CA 1
ATOM 1313 C C . SER A 1 194 ? -31.093 -12.882 5.487 1.00 81.12 194 SER A C 1
ATOM 1315 O O . SER A 1 194 ? -31.114 -11.671 5.293 1.00 81.12 194 SER A O 1
ATOM 1317 N N . THR A 1 195 ? -30.690 -13.725 4.532 1.00 79.06 195 THR A N 1
ATOM 1318 C CA . THR A 1 195 ? -30.273 -13.315 3.172 1.00 79.06 195 THR A CA 1
ATOM 1319 C C . THR A 1 195 ? -31.294 -12.424 2.459 1.00 79.06 195 THR A C 1
ATOM 1321 O O . THR A 1 195 ? -30.946 -11.666 1.560 1.00 79.06 195 THR A O 1
ATOM 1324 N N . ARG A 1 196 ? -32.576 -12.507 2.833 1.00 82.81 196 ARG A N 1
ATOM 1325 C CA . ARG A 1 196 ? -33.632 -11.709 2.205 1.00 82.81 196 ARG A CA 1
ATOM 1326 C C . ARG A 1 196 ? -33.493 -10.215 2.507 1.00 82.81 196 ARG A C 1
ATOM 1328 O O . ARG A 1 196 ? -33.981 -9.412 1.717 1.00 82.81 196 ARG A O 1
ATOM 1335 N N . GLU A 1 197 ? -32.853 -9.866 3.618 1.00 83.12 197 GLU A N 1
ATOM 1336 C CA . GLU A 1 197 ? -32.612 -8.479 4.024 1.00 83.12 197 GLU A CA 1
ATOM 1337 C C . GLU A 1 197 ? -31.486 -7.828 3.202 1.00 83.12 197 GLU A C 1
ATOM 1339 O O . GLU A 1 197 ? -31.494 -6.622 3.013 1.00 83.12 197 GLU A O 1
ATOM 1344 N N . CYS A 1 198 ? -30.612 -8.619 2.573 1.00 77.31 198 CYS A N 1
ATOM 1345 C CA . CYS A 1 198 ? -29.388 -8.155 1.912 1.00 77.31 198 CYS A CA 1
ATOM 1346 C C . CYS A 1 198 ? -29.535 -7.729 0.442 1.00 77.31 198 CYS A C 1
ATOM 1348 O O . CYS A 1 198 ? -28.653 -7.960 -0.382 1.00 77.31 198 CYS A O 1
ATOM 1350 N N . GLY A 1 199 ? -30.685 -7.177 0.048 1.00 71.94 199 GLY A N 1
ATOM 1351 C CA . GLY A 1 199 ? -30.852 -6.568 -1.284 1.00 71.94 199 GLY A CA 1
ATOM 1352 C C . GLY A 1 199 ? -30.749 -7.510 -2.502 1.00 71.94 199 GLY A C 1
ATOM 1353 O O . GLY A 1 199 ? -30.943 -7.060 -3.630 1.00 71.94 199 GLY A O 1
ATOM 1354 N N . GLY A 1 200 ? -30.521 -8.816 -2.305 1.00 68.56 200 GLY A N 1
ATOM 1355 C CA . GLY A 1 200 ? -30.726 -9.884 -3.292 1.00 68.56 200 GLY A CA 1
ATOM 1356 C C . GLY A 1 200 ? -29.478 -10.543 -3.895 1.00 68.56 200 GLY A C 1
ATOM 1357 O O . GLY A 1 200 ? -29.620 -11.631 -4.455 1.00 68.56 200 GLY A O 1
ATOM 1358 N N . VAL A 1 201 ? -28.288 -9.946 -3.786 1.00 69.00 201 VAL A N 1
ATOM 1359 C CA . VAL A 1 201 ? -27.021 -10.559 -4.258 1.00 69.00 201 VAL A CA 1
ATOM 1360 C C . VAL A 1 201 ? -26.077 -10.954 -3.122 1.00 69.00 201 VAL A C 1
ATOM 1362 O O . VAL A 1 201 ? -25.250 -11.844 -3.302 1.00 69.00 201 VAL A O 1
ATOM 1365 N N . GLU A 1 202 ? -26.241 -10.347 -1.951 1.00 78.88 202 GLU A N 1
ATOM 1366 C CA . GLU A 1 202 ? -25.475 -10.635 -0.742 1.00 78.88 202 GLU A CA 1
ATOM 1367 C C . GLU A 1 202 ? -26.192 -11.688 0.120 1.00 78.88 202 GLU A C 1
ATOM 1369 O O . GLU A 1 202 ? -27.421 -11.800 0.117 1.00 78.88 202 GLU A O 1
ATOM 1374 N N . LEU A 1 203 ? -25.422 -12.499 0.843 1.00 81.44 203 LEU A N 1
ATOM 1375 C CA . LEU A 1 203 ? -25.907 -13.400 1.880 1.00 81.44 203 LEU A CA 1
ATOM 1376 C C . LEU A 1 203 ? -25.789 -12.738 3.243 1.00 81.44 203 LEU A C 1
ATOM 1378 O O . LEU A 1 203 ? -24.848 -12.000 3.505 1.00 81.44 203 LEU A O 1
ATOM 1382 N N . CYS A 1 204 ? -26.711 -13.094 4.132 1.00 80.31 204 CYS A N 1
ATOM 1383 C CA . CYS A 1 204 ? -26.532 -12.785 5.533 1.00 80.31 204 CYS A CA 1
ATOM 1384 C C . CYS A 1 204 ? -25.553 -13.781 6.154 1.00 80.31 204 CYS A C 1
ATOM 1386 O O . CYS A 1 204 ? -25.901 -14.952 6.334 1.00 80.31 204 CYS A O 1
ATOM 1388 N N . VAL A 1 205 ? -24.338 -13.328 6.441 1.00 76.94 205 VAL A N 1
ATOM 1389 C CA . VAL A 1 205 ? -23.271 -14.103 7.077 1.00 76.94 205 VAL A CA 1
ATOM 1390 C C . VAL A 1 205 ? -22.908 -13.389 8.373 1.00 76.94 205 VAL A C 1
ATOM 1392 O O . VAL A 1 205 ? -22.602 -12.203 8.363 1.00 76.94 205 VAL A O 1
ATOM 1395 N N . ASP A 1 206 ? -23.032 -14.095 9.498 1.00 75.75 206 ASP A N 1
ATOM 1396 C CA . ASP A 1 206 ? -22.729 -13.579 10.843 1.00 75.75 206 ASP A CA 1
ATOM 1397 C C . ASP A 1 206 ? -23.412 -12.245 11.187 1.00 75.75 206 ASP A C 1
ATOM 1399 O O . ASP A 1 206 ? -22.845 -11.361 11.822 1.00 75.75 206 ASP A O 1
ATOM 1403 N N . GLY A 1 207 ? -24.673 -12.108 10.772 1.00 78.25 207 GLY A N 1
ATOM 1404 C CA . GLY A 1 207 ? -25.477 -10.926 11.064 1.00 78.25 207 GLY A CA 1
ATOM 1405 C C . GLY A 1 207 ? -25.260 -9.756 10.102 1.00 78.25 207 GLY A C 1
ATOM 1406 O O . GLY A 1 207 ? -25.802 -8.676 10.336 1.00 78.25 207 GLY A O 1
ATOM 1407 N N . ARG A 1 208 ? -24.475 -9.951 9.032 1.00 76.75 208 ARG A N 1
ATOM 1408 C CA . ARG A 1 208 ? -24.109 -8.909 8.064 1.00 76.75 208 ARG A CA 1
ATOM 1409 C C . ARG A 1 208 ? -24.342 -9.344 6.633 1.00 76.75 208 ARG A C 1
ATOM 1411 O O . ARG A 1 208 ? -24.151 -10.506 6.273 1.00 76.75 208 ARG A O 1
ATOM 1418 N N . CYS A 1 209 ? -24.756 -8.394 5.812 1.00 74.94 209 CYS A N 1
ATOM 1419 C CA . CYS A 1 209 ? -24.867 -8.610 4.383 1.00 74.94 209 CYS A CA 1
ATOM 1420 C C . CYS A 1 209 ? -23.474 -8.606 3.757 1.00 74.94 209 CYS A C 1
ATOM 1422 O O . CYS A 1 209 ? -22.770 -7.603 3.788 1.00 74.94 209 CYS A O 1
ATOM 1424 N N . GLY A 1 210 ? -23.064 -9.758 3.233 1.00 77.19 210 GLY A N 1
ATOM 1425 C CA . GLY A 1 210 ? -21.772 -9.952 2.591 1.00 77.19 210 GLY A CA 1
ATOM 1426 C C . GLY A 1 210 ? -21.906 -10.770 1.317 1.00 77.19 210 GLY A C 1
ATOM 1427 O O . GLY A 1 210 ? -22.907 -11.448 1.080 1.00 77.19 210 GLY A O 1
ATOM 1428 N N . VAL A 1 211 ? -20.892 -10.723 0.461 1.00 75.19 211 VAL A N 1
ATOM 1429 C CA . VAL A 1 211 ? -20.894 -11.527 -0.764 1.00 75.19 211 VAL A CA 1
ATOM 1430 C C . VAL A 1 211 ? -20.909 -13.016 -0.374 1.00 75.19 211 VAL A C 1
ATOM 1432 O O . VAL A 1 211 ? -20.125 -13.416 0.489 1.00 75.19 211 VAL A O 1
ATOM 1435 N N . PRO A 1 212 ? -21.791 -13.858 -0.957 1.00 77.81 212 PRO A N 1
ATOM 1436 C CA . PRO A 1 212 ? -21.729 -15.301 -0.751 1.00 77.81 212 PRO A CA 1
ATOM 1437 C C . PRO A 1 212 ? -20.311 -15.828 -0.964 1.00 77.81 212 PRO A C 1
ATOM 1439 O O . PRO A 1 212 ? -19.663 -15.384 -1.919 1.00 77.81 212 PRO A O 1
ATOM 1442 N N . PRO A 1 213 ? -19.875 -16.851 -0.199 1.00 87.75 213 PRO A N 1
ATOM 1443 C CA . PRO A 1 213 ? -18.724 -17.631 -0.602 1.00 87.75 213 PRO A CA 1
ATOM 1444 C C . PRO A 1 213 ? -18.890 -18.037 -2.062 1.00 87.75 213 PRO A C 1
ATOM 1446 O O . PRO A 1 213 ? -19.956 -18.514 -2.478 1.00 87.75 213 PRO A O 1
ATOM 1449 N N . CYS A 1 214 ? -17.852 -17.814 -2.851 1.00 90.19 214 CYS A N 1
ATOM 1450 C CA . CYS A 1 214 ? -17.851 -18.203 -4.238 1.00 90.19 214 CYS A CA 1
ATOM 1451 C C . CYS A 1 214 ? -18.117 -19.707 -4.380 1.00 90.19 214 CYS A C 1
ATOM 1453 O O . CYS A 1 214 ? -17.990 -20.526 -3.467 1.00 90.19 214 CYS A O 1
ATOM 1455 N N . THR A 1 215 ? -18.465 -20.091 -5.593 1.00 91.81 215 THR A N 1
ATOM 1456 C CA . THR A 1 215 ? -18.504 -21.476 -6.034 1.00 91.81 215 THR A CA 1
ATOM 1457 C C . THR A 1 215 ? -17.526 -21.634 -7.186 1.00 91.81 215 THR A C 1
ATOM 1459 O O . THR A 1 215 ? -17.121 -20.653 -7.812 1.00 91.81 215 THR A O 1
ATOM 1462 N N . ALA A 1 216 ? -17.196 -22.877 -7.537 1.00 90.06 216 ALA A N 1
ATOM 1463 C CA . ALA A 1 216 ? -16.300 -23.179 -8.655 1.00 90.06 216 ALA A CA 1
ATOM 1464 C C . ALA A 1 216 ? -16.714 -22.537 -10.001 1.00 90.06 216 ALA A C 1
ATOM 1466 O O . ALA A 1 216 ? -15.906 -22.493 -10.921 1.00 90.06 216 ALA A O 1
ATOM 1467 N N . THR A 1 217 ? -17.957 -22.062 -10.134 1.00 90.38 217 THR A N 1
ATOM 1468 C CA . THR A 1 217 ? -18.485 -21.433 -11.353 1.00 90.38 217 THR A CA 1
ATOM 1469 C C . THR A 1 217 ? -18.960 -19.992 -11.161 1.00 90.38 217 THR A C 1
ATOM 1471 O O . THR A 1 217 ? -19.544 -19.446 -12.092 1.00 90.38 217 THR A O 1
ATOM 1474 N N . SER A 1 218 ? -18.799 -19.389 -9.978 1.00 92.31 218 SER A N 1
ATOM 1475 C CA . SER A 1 218 ? -19.273 -18.015 -9.732 1.00 92.31 218 SER A CA 1
ATOM 1476 C C . SER A 1 218 ? -18.206 -16.946 -9.934 1.00 92.31 218 SER A C 1
ATOM 1478 O O . SER A 1 218 ? -18.534 -15.770 -9.848 1.00 92.31 218 SER A O 1
ATOM 1480 N N . CYS A 1 219 ? -16.950 -17.337 -10.143 1.00 91.50 219 CYS A N 1
ATOM 1481 C CA . CYS A 1 219 ? -15.857 -16.396 -10.338 1.00 91.50 219 CYS A CA 1
ATOM 1482 C C . CYS A 1 219 ? -15.725 -15.983 -11.803 1.00 91.50 219 CYS A C 1
ATOM 1484 O O . CYS A 1 219 ? -15.988 -16.777 -12.711 1.00 91.50 219 CYS A O 1
ATOM 1486 N N . ASP A 1 220 ? -15.299 -14.738 -12.015 1.00 89.81 220 ASP A N 1
ATOM 1487 C CA . ASP A 1 220 ? -15.003 -14.215 -13.345 1.00 89.81 220 ASP A CA 1
ATOM 1488 C C . ASP A 1 220 ? -13.856 -14.985 -14.017 1.00 89.81 220 ASP A C 1
ATOM 1490 O O . ASP A 1 220 ? -13.072 -15.695 -13.383 1.00 89.81 220 ASP A O 1
ATOM 1494 N N . ALA A 1 221 ? -13.747 -14.848 -15.339 1.00 87.31 221 ALA A N 1
ATOM 1495 C CA . ALA A 1 221 ? -12.693 -15.504 -16.104 1.00 87.31 221 ALA A CA 1
ATOM 1496 C C . ALA A 1 221 ? -11.294 -15.093 -15.604 1.00 87.31 221 ALA A C 1
ATOM 1498 O O . ALA A 1 221 ? -10.991 -13.907 -15.493 1.00 87.31 221 ALA A O 1
ATOM 1499 N N . GLY A 1 222 ? -10.432 -16.083 -15.353 1.00 85.75 222 GLY A N 1
ATOM 1500 C CA . GLY A 1 222 ? -9.091 -15.873 -14.787 1.00 85.75 222 GLY A CA 1
ATOM 1501 C C . GLY A 1 222 ? -9.043 -15.894 -13.255 1.00 85.75 222 GLY A C 1
ATOM 1502 O O . GLY A 1 222 ? -7.954 -15.842 -12.685 1.00 85.75 222 GLY A O 1
ATOM 1503 N N . LEU A 1 223 ? -10.196 -16.018 -12.596 1.00 92.56 223 LEU A N 1
ATOM 1504 C CA . LEU A 1 223 ? -10.307 -16.223 -11.158 1.00 92.56 223 LEU A CA 1
ATOM 1505 C C . LEU A 1 223 ? -10.804 -17.643 -10.864 1.00 92.56 223 LEU A C 1
ATOM 1507 O O . LEU A 1 223 ? -11.553 -18.233 -11.648 1.00 92.56 223 LEU A O 1
ATOM 1511 N N . PHE A 1 224 ? -10.429 -18.185 -9.710 1.00 94.19 224 PHE A N 1
ATOM 1512 C CA . PHE A 1 224 ? -11.005 -19.415 -9.178 1.00 94.19 224 PHE A CA 1
ATOM 1513 C C . PHE A 1 224 ? -11.531 -19.186 -7.767 1.00 94.19 224 PHE A C 1
ATOM 1515 O O . PHE A 1 224 ? -11.149 -18.240 -7.080 1.00 94.19 224 PHE A O 1
ATOM 1522 N N . CYS A 1 225 ? -12.436 -20.062 -7.344 1.00 95.06 225 CYS A N 1
ATOM 1523 C CA . CYS A 1 225 ? -12.959 -19.999 -5.996 1.00 95.06 225 CYS A CA 1
ATOM 1524 C C . CYS A 1 225 ? -11.994 -20.657 -5.009 1.00 95.06 225 CYS A C 1
ATOM 1526 O O . CYS A 1 225 ? -11.842 -21.884 -5.015 1.00 95.06 225 CYS A O 1
ATOM 1528 N N . ALA A 1 226 ? -11.351 -19.837 -4.182 1.00 93.50 226 ALA A N 1
ATOM 1529 C CA . ALA A 1 226 ? -10.441 -20.273 -3.138 1.00 93.50 226 ALA A CA 1
ATOM 1530 C C . ALA A 1 226 ? -11.157 -21.021 -2.008 1.00 93.50 226 ALA A C 1
ATOM 1532 O O . ALA A 1 226 ? -12.368 -20.905 -1.807 1.00 93.50 226 ALA A O 1
ATOM 1533 N N . ALA A 1 227 ? -10.378 -21.744 -1.199 1.00 90.44 227 ALA A N 1
ATOM 1534 C CA . ALA A 1 227 ? -10.882 -22.381 0.020 1.00 90.44 227 ALA A CA 1
ATOM 1535 C C . ALA A 1 227 ? -11.416 -21.363 1.044 1.00 90.44 227 ALA A C 1
ATOM 1537 O O . ALA A 1 227 ? -12.257 -21.713 1.869 1.00 90.44 227 ALA A O 1
ATOM 1538 N N . SER A 1 228 ? -10.950 -20.114 0.966 1.00 88.19 228 SER A N 1
ATOM 1539 C CA . SER A 1 228 ? -11.439 -18.984 1.758 1.00 88.19 228 SER A CA 1
ATOM 1540 C C . SER A 1 228 ? -12.864 -18.556 1.392 1.00 88.19 228 SER A C 1
ATOM 1542 O O . SER A 1 228 ? -13.473 -17.800 2.139 1.00 88.19 228 SER A O 1
ATOM 1544 N N . GLY A 1 229 ? -13.410 -19.025 0.264 1.00 91.69 229 GLY A N 1
ATOM 1545 C CA . GLY A 1 229 ? -14.709 -18.585 -0.239 1.00 91.69 229 GLY A CA 1
ATOM 1546 C C . GLY A 1 229 ? -14.650 -17.292 -1.053 1.00 91.69 229 GLY A C 1
ATOM 1547 O O . GLY A 1 229 ? -15.696 -16.786 -1.440 1.00 91.69 229 GLY A O 1
ATOM 1548 N N . TYR A 1 230 ? -13.463 -16.778 -1.375 1.00 92.69 230 TYR A N 1
ATOM 1549 C CA . TYR A 1 230 ? -13.309 -15.618 -2.252 1.00 92.69 230 TYR A CA 1
ATOM 1550 C C . TYR A 1 230 ? -12.867 -16.029 -3.657 1.00 92.69 230 TYR A C 1
ATOM 1552 O O . TYR A 1 230 ? -12.187 -17.039 -3.852 1.00 92.69 230 TYR A O 1
ATOM 1560 N N . CYS A 1 231 ? -13.243 -15.230 -4.653 1.00 93.50 231 CYS A N 1
ATOM 1561 C CA . CYS A 1 231 ? -12.674 -15.358 -5.986 1.00 93.50 231 CYS A CA 1
ATOM 1562 C C . CYS A 1 231 ? -11.274 -14.752 -5.985 1.00 93.50 231 CYS A C 1
ATOM 1564 O O . CYS A 1 231 ? -11.126 -13.554 -5.761 1.00 93.50 231 CYS A O 1
ATOM 1566 N N . VAL A 1 232 ? -10.262 -15.575 -6.238 1.00 95.19 232 VAL A N 1
ATOM 1567 C CA . VAL A 1 232 ? -8.854 -15.166 -6.243 1.00 95.19 232 VAL A CA 1
ATOM 1568 C C . VAL A 1 232 ? -8.244 -15.448 -7.610 1.00 95.19 232 VAL A C 1
ATOM 1570 O O . VAL A 1 232 ? -8.742 -16.294 -8.358 1.00 95.19 232 VAL A O 1
ATOM 1573 N N . ILE A 1 233 ? -7.172 -14.741 -7.962 1.00 95.19 233 ILE A N 1
ATOM 1574 C CA . ILE A 1 233 ? -6.448 -15.010 -9.209 1.00 95.19 233 ILE A CA 1
ATOM 1575 C C . ILE A 1 233 ? -5.871 -16.423 -9.173 1.00 95.19 233 ILE A C 1
ATOM 1577 O O . ILE A 1 233 ? -5.147 -16.780 -8.243 1.00 95.19 233 ILE A O 1
ATOM 1581 N N . ASP A 1 234 ? -6.144 -17.210 -10.218 1.00 94.06 234 ASP A N 1
ATOM 1582 C CA . ASP A 1 234 ? -5.483 -18.502 -10.387 1.00 94.06 234 ASP A CA 1
ATOM 1583 C C . ASP A 1 234 ? -4.038 -18.274 -10.816 1.00 94.06 234 ASP A C 1
ATOM 1585 O O . ASP A 1 234 ? -3.736 -18.052 -11.991 1.00 94.06 234 ASP A O 1
ATOM 1589 N N . VAL A 1 235 ? -3.129 -18.340 -9.846 1.00 94.44 235 VAL A N 1
ATOM 1590 C CA . VAL A 1 235 ? -1.700 -18.200 -10.114 1.00 94.44 235 VAL A CA 1
ATOM 1591 C C . VAL A 1 235 ? -1.173 -19.311 -11.023 1.00 94.44 235 VAL A C 1
ATOM 1593 O O . VAL A 1 235 ? -0.107 -19.148 -11.582 1.00 94.44 235 VAL A O 1
ATOM 1596 N N . ASN A 1 236 ? -1.889 -20.415 -11.254 1.00 92.56 236 ASN A N 1
ATOM 1597 C CA . ASN A 1 236 ? -1.455 -21.462 -12.192 1.00 92.56 236 ASN A CA 1
ATOM 1598 C C . ASN A 1 236 ? -1.829 -21.167 -13.652 1.00 92.56 236 ASN A C 1
ATOM 1600 O O . ASN A 1 236 ? -1.514 -21.961 -14.544 1.00 92.56 236 ASN A O 1
ATOM 1604 N N . VAL A 1 237 ? -2.535 -20.064 -13.902 1.00 92.19 237 VAL A N 1
ATOM 1605 C CA . VAL A 1 237 ? -2.894 -19.604 -15.242 1.00 92.19 237 VAL A CA 1
ATOM 1606 C C . VAL A 1 237 ? -2.130 -18.309 -15.508 1.00 92.19 237 VAL A C 1
ATOM 1608 O O . VAL A 1 237 ? -2.608 -17.234 -15.138 1.00 92.19 237 VAL A O 1
ATOM 1611 N N . PRO A 1 238 ? -0.936 -18.387 -16.129 1.00 89.88 238 PRO A N 1
ATOM 1612 C CA . PRO A 1 238 ? -0.132 -17.206 -16.385 1.00 89.88 238 PRO A CA 1
ATOM 1613 C C . PRO A 1 238 ? -0.874 -16.210 -17.280 1.00 89.88 238 PRO A C 1
ATOM 1615 O O . PRO A 1 238 ? -1.746 -16.594 -18.075 1.00 89.88 238 PRO A O 1
ATOM 1618 N N . PRO A 1 239 ? -0.528 -14.918 -17.174 1.00 89.00 239 PRO A N 1
ATOM 1619 C CA . PRO A 1 239 ? -1.119 -13.892 -18.007 1.00 89.00 239 PRO A CA 1
ATOM 1620 C C . PRO A 1 239 ? -0.871 -14.207 -19.490 1.00 89.00 239 PRO A C 1
ATOM 1622 O O . PRO A 1 239 ? 0.170 -14.761 -19.857 1.00 89.00 239 PRO A O 1
ATOM 1625 N N . PRO A 1 240 ? -1.826 -13.876 -20.373 1.00 88.12 240 PRO A N 1
ATOM 1626 C CA . PRO A 1 240 ? -1.744 -14.269 -21.768 1.00 88.12 240 PRO A CA 1
ATOM 1627 C C . PRO A 1 240 ? -0.640 -13.513 -22.519 1.00 88.12 240 PRO A C 1
ATOM 1629 O O . PRO A 1 240 ? -0.428 -12.317 -22.328 1.00 88.12 240 PRO A O 1
ATOM 1632 N N . GLY A 1 241 ? -0.031 -14.208 -23.482 1.00 89.38 241 GLY A N 1
ATOM 1633 C CA . GLY A 1 241 ? 0.888 -13.623 -24.459 1.00 89.38 241 GLY A CA 1
ATOM 1634 C C . GLY A 1 241 ? 2.345 -13.510 -23.985 1.00 89.38 241 GLY A C 1
ATOM 1635 O O . GLY A 1 241 ? 2.654 -13.775 -22.828 1.00 89.38 241 GLY A O 1
ATOM 1636 N N . PRO A 1 242 ? 3.271 -13.178 -24.902 1.00 92.75 242 PRO A N 1
ATOM 1637 C CA . PRO A 1 242 ? 4.658 -12.885 -24.554 1.00 92.75 242 PRO A CA 1
ATOM 1638 C C . PRO A 1 242 ? 4.807 -11.449 -24.013 1.00 92.75 242 PRO A C 1
ATOM 1640 O O . PRO A 1 242 ? 3.978 -10.593 -24.338 1.00 92.75 242 PRO A O 1
ATOM 1643 N N . PRO A 1 243 ? 5.896 -11.138 -23.283 1.00 91.25 243 PRO A N 1
ATOM 1644 C CA . PRO A 1 243 ? 6.196 -9.764 -22.894 1.00 91.25 243 PRO A CA 1
ATOM 1645 C C . PRO A 1 243 ? 6.324 -8.851 -24.125 1.00 91.25 243 PRO A C 1
ATOM 1647 O O . PRO A 1 243 ? 6.957 -9.240 -25.117 1.00 91.25 243 PRO A O 1
ATOM 1650 N N . PRO A 1 244 ? 5.785 -7.619 -24.080 1.00 93.44 244 PRO A N 1
ATOM 1651 C CA . PRO A 1 244 ? 5.941 -6.671 -25.173 1.00 93.44 244 PRO A CA 1
ATOM 1652 C C . PRO A 1 244 ? 7.419 -6.345 -25.420 1.00 93.44 244 PRO A C 1
ATOM 1654 O O . PRO A 1 244 ? 8.144 -5.946 -24.510 1.00 93.44 244 PRO A O 1
ATOM 1657 N N . THR A 1 245 ? 7.872 -6.442 -26.672 1.00 90.75 245 THR A N 1
ATOM 1658 C CA . THR A 1 245 ? 9.277 -6.165 -27.036 1.00 90.75 245 THR A CA 1
ATOM 1659 C C . THR A 1 245 ? 9.649 -4.684 -26.964 1.00 90.75 245 THR A C 1
ATOM 1661 O O . THR A 1 245 ? 10.817 -4.349 -27.110 1.00 90.75 245 THR A O 1
ATOM 1664 N N . GLY A 1 246 ? 8.663 -3.794 -26.818 1.00 92.88 246 GLY A N 1
ATOM 1665 C CA . GLY A 1 246 ? 8.871 -2.348 -26.794 1.00 92.88 246 GLY A CA 1
ATOM 1666 C C . GLY A 1 246 ? 9.192 -1.773 -25.417 1.00 92.88 246 GLY A C 1
ATOM 1667 O O . GLY A 1 246 ? 9.520 -0.598 -25.356 1.00 92.88 246 GLY A O 1
ATOM 1668 N N . CYS A 1 247 ? 9.076 -2.546 -24.334 1.00 95.44 247 CYS A N 1
ATOM 1669 C CA . CYS A 1 247 ? 9.278 -2.053 -22.971 1.00 95.44 247 CYS A CA 1
ATOM 1670 C C . CYS A 1 247 ? 10.754 -2.111 -22.571 1.00 95.44 247 CYS A C 1
ATOM 1672 O O . CYS A 1 247 ? 11.227 -3.115 -22.040 1.00 95.44 247 CYS A O 1
ATOM 1674 N N . GLU A 1 248 ? 11.482 -1.029 -22.833 1.00 94.94 248 GLU A N 1
ATOM 1675 C CA . GLU A 1 248 ? 12.898 -0.878 -22.487 1.00 94.94 248 GLU A CA 1
ATOM 1676 C C . GLU A 1 248 ? 13.225 0.517 -21.928 1.00 94.94 248 GLU A C 1
ATOM 1678 O O . GLU A 1 248 ? 12.482 1.479 -22.127 1.00 94.94 248 GLU A O 1
ATOM 1683 N N . ILE A 1 249 ? 14.358 0.651 -21.234 1.00 96.00 249 ILE A N 1
ATOM 1684 C CA . ILE A 1 249 ? 14.830 1.945 -20.714 1.00 96.00 249 ILE A CA 1
ATOM 1685 C C . ILE A 1 249 ? 14.914 2.974 -21.851 1.00 96.00 249 ILE A C 1
ATOM 1687 O O . ILE A 1 249 ? 15.492 2.712 -22.905 1.00 96.00 249 ILE A O 1
ATOM 1691 N N . GLY A 1 250 ? 14.351 4.163 -21.627 1.00 94.19 250 GLY A N 1
ATOM 1692 C CA . GLY A 1 250 ? 14.300 5.247 -22.610 1.00 94.19 250 GLY A CA 1
ATOM 1693 C C . GLY A 1 250 ? 13.147 5.145 -23.614 1.00 94.19 250 GLY A C 1
ATOM 1694 O O . GLY A 1 250 ? 12.930 6.081 -24.385 1.00 94.19 250 GLY A O 1
ATOM 1695 N N . SER A 1 251 ? 12.372 4.059 -23.591 1.00 92.25 251 SER A N 1
ATOM 1696 C CA . SER A 1 251 ? 11.142 3.913 -24.373 1.00 92.25 251 SER A CA 1
ATOM 1697 C C . SER A 1 251 ? 9.914 4.226 -23.517 1.00 92.25 251 SER A C 1
ATOM 1699 O O . SER A 1 251 ? 9.927 4.007 -22.311 1.00 92.25 251 SER A O 1
ATOM 1701 N N . MET A 1 252 ? 8.850 4.769 -24.123 1.00 86.56 252 MET A N 1
ATOM 1702 C CA . MET A 1 252 ? 7.537 4.964 -23.472 1.00 86.56 252 MET A CA 1
ATOM 1703 C C . MET A 1 252 ? 7.572 5.659 -22.093 1.00 86.56 252 MET A C 1
ATOM 1705 O O . MET A 1 252 ? 6.702 5.442 -21.258 1.00 86.56 252 MET A O 1
ATOM 1709 N N . GLY A 1 253 ? 8.567 6.519 -21.854 1.00 90.50 253 GLY A N 1
ATOM 1710 C CA . GLY A 1 253 ? 8.730 7.211 -20.573 1.00 90.50 253 GLY A CA 1
ATOM 1711 C C . GLY A 1 253 ? 9.337 6.363 -19.450 1.00 90.50 253 GLY A C 1
ATOM 1712 O O . GLY A 1 253 ? 9.352 6.830 -18.318 1.00 90.50 253 GLY A O 1
ATOM 1713 N N . ILE A 1 254 ? 9.863 5.167 -19.741 1.00 97.62 254 ILE A N 1
ATOM 1714 C CA . ILE A 1 254 ? 10.593 4.325 -18.786 1.00 97.62 254 ILE A CA 1
ATOM 1715 C C . ILE A 1 254 ? 11.946 4.991 -18.480 1.00 97.62 254 ILE A C 1
ATOM 1717 O O . ILE A 1 254 ? 12.801 5.070 -19.373 1.00 97.62 254 ILE A O 1
ATOM 1721 N N . PRO A 1 255 ? 12.166 5.491 -17.250 1.00 97.25 255 PRO A N 1
ATOM 1722 C CA . PRO A 1 255 ? 13.428 6.118 -16.884 1.00 97.25 255 PRO A CA 1
ATOM 1723 C C . PRO A 1 255 ? 14.532 5.069 -16.708 1.00 97.25 255 PRO A C 1
ATOM 1725 O O . PRO A 1 255 ? 14.263 3.888 -16.501 1.00 97.25 255 PRO A O 1
ATOM 1728 N N . ASP A 1 256 ? 15.790 5.503 -16.759 1.00 97.62 256 ASP A N 1
ATOM 1729 C CA . ASP A 1 256 ? 16.905 4.653 -16.338 1.00 97.62 256 ASP A CA 1
ATOM 1730 C C . ASP A 1 256 ? 16.897 4.531 -14.806 1.00 97.62 256 ASP A C 1
ATOM 1732 O O . ASP A 1 256 ? 16.833 5.540 -14.103 1.00 97.62 256 ASP A O 1
ATOM 1736 N N . TRP A 1 257 ? 16.958 3.306 -14.282 1.00 96.81 257 TRP A N 1
ATOM 1737 C CA . TRP A 1 257 ? 17.074 3.063 -12.841 1.00 96.81 257 TRP A CA 1
ATOM 1738 C C . TRP A 1 257 ? 18.455 3.459 -12.311 1.00 96.81 257 TRP A C 1
ATOM 1740 O O . TRP A 1 257 ? 18.607 3.743 -11.121 1.00 96.81 257 TRP A O 1
ATOM 1750 N N . ASN A 1 258 ? 19.477 3.440 -13.173 1.00 96.44 258 ASN A N 1
ATOM 1751 C CA . ASN A 1 258 ? 20.851 3.672 -12.776 1.00 96.44 258 ASN A CA 1
ATOM 1752 C C . ASN A 1 258 ? 21.082 5.165 -12.548 1.00 96.44 258 ASN A C 1
ATOM 1754 O O . ASN A 1 258 ? 21.313 5.944 -13.475 1.00 96.44 258 ASN A O 1
ATOM 1758 N N . CYS A 1 259 ? 21.046 5.566 -11.283 1.00 96.69 259 CYS A N 1
ATOM 1759 C CA . CYS A 1 259 ? 21.376 6.925 -10.910 1.00 96.69 259 CYS A CA 1
ATOM 1760 C C . CYS A 1 259 ? 22.852 7.244 -11.213 1.00 96.69 259 CYS A C 1
ATOM 1762 O O . CYS A 1 259 ? 23.766 6.526 -10.808 1.00 96.69 259 CYS A O 1
ATOM 1764 N N . THR A 1 260 ? 23.098 8.371 -11.888 1.00 96.75 260 THR A N 1
ATOM 1765 C CA . THR A 1 260 ? 24.452 8.811 -12.270 1.00 96.75 260 THR A CA 1
ATOM 1766 C C . THR A 1 260 ? 24.977 10.012 -11.481 1.00 96.75 260 THR A C 1
ATOM 1768 O O . THR A 1 260 ? 26.157 10.342 -11.585 1.00 96.75 260 THR A O 1
ATOM 1771 N N . SER A 1 261 ? 24.130 10.710 -10.722 1.00 96.94 261 SER A N 1
ATOM 1772 C CA . SER A 1 261 ? 24.508 11.917 -9.975 1.00 96.94 261 SER A CA 1
ATOM 1773 C C . SER A 1 261 ? 23.608 12.129 -8.764 1.00 96.94 261 SER A C 1
ATOM 1775 O O . SER A 1 261 ? 22.392 12.019 -8.903 1.00 96.94 261 SER A O 1
ATOM 1777 N N . GLY A 1 262 ? 24.190 12.486 -7.614 1.00 97.50 262 GLY A N 1
ATOM 1778 C CA . GLY A 1 262 ? 23.426 12.786 -6.395 1.00 97.50 262 GLY A CA 1
ATOM 1779 C C . GLY A 1 262 ? 22.637 11.587 -5.865 1.00 97.50 262 GLY A C 1
ATOM 1780 O O . GLY A 1 262 ? 21.514 11.739 -5.408 1.00 97.50 262 GLY A O 1
ATOM 1781 N N . CYS A 1 263 ? 23.174 10.375 -6.016 1.00 97.62 263 CYS A N 1
ATOM 1782 C CA . CYS A 1 263 ? 22.420 9.136 -5.807 1.00 97.62 263 CYS A CA 1
ATOM 1783 C C . CYS A 1 263 ? 22.073 8.857 -4.349 1.00 97.62 263 CYS A C 1
ATOM 1785 O O . CYS A 1 263 ? 21.001 8.333 -4.076 1.00 97.62 263 CYS A O 1
ATOM 1787 N N . GLY A 1 264 ? 22.946 9.269 -3.432 1.00 97.62 264 GLY A N 1
ATOM 1788 C CA . GLY A 1 264 ? 22.665 9.247 -2.000 1.00 97.62 264 GLY A CA 1
ATOM 1789 C C . GLY A 1 264 ? 21.969 10.508 -1.491 1.00 97.62 264 GLY A C 1
ATOM 1790 O O . GLY A 1 264 ? 21.802 10.629 -0.284 1.00 97.62 264 GLY A O 1
ATOM 1791 N N . ASP A 1 265 ? 21.611 11.460 -2.364 1.00 98.38 265 ASP A N 1
ATOM 1792 C CA . ASP A 1 265 ? 20.897 12.658 -1.925 1.00 98.38 265 ASP A CA 1
ATOM 1793 C C . ASP A 1 265 ? 19.499 12.251 -1.472 1.00 98.38 265 ASP A C 1
ATOM 1795 O O . ASP A 1 265 ? 18.765 11.600 -2.224 1.00 98.38 265 ASP A O 1
ATOM 1799 N N . LEU A 1 266 ? 19.134 12.681 -0.269 1.00 98.56 266 LEU A N 1
ATOM 1800 C CA . LEU A 1 266 ? 17.773 12.593 0.222 1.00 98.56 266 LEU A CA 1
ATOM 1801 C C . LEU A 1 266 ? 16.933 13.693 -0.434 1.00 98.56 266 LEU A C 1
ATOM 1803 O O . LEU A 1 266 ? 17.265 14.878 -0.348 1.00 98.56 266 LEU A O 1
ATOM 1807 N N . VAL A 1 267 ? 15.887 13.298 -1.152 1.00 98.56 267 VAL A N 1
ATOM 1808 C CA . VAL A 1 267 ? 15.078 14.186 -1.993 1.00 98.56 267 VAL A CA 1
ATOM 1809 C C . VAL A 1 267 ? 13.597 13.877 -1.828 1.00 98.56 267 VAL A C 1
ATOM 1811 O O . VAL A 1 267 ? 13.261 12.727 -1.559 1.00 98.56 267 VAL A O 1
ATOM 1814 N N . PRO A 1 268 ? 12.699 14.855 -2.030 1.00 98.25 268 PRO A N 1
ATOM 1815 C CA . PRO A 1 268 ? 11.280 14.544 -2.139 1.00 98.25 268 PRO A CA 1
ATOM 1816 C C . PRO A 1 268 ? 11.031 13.626 -3.345 1.00 98.25 268 PRO A C 1
ATOM 1818 O O . PRO A 1 268 ? 11.706 13.752 -4.378 1.00 98.25 268 PRO A O 1
ATOM 1821 N N . PHE A 1 269 ? 10.055 12.726 -3.239 1.00 98.50 269 PHE A N 1
ATOM 1822 C CA . PHE A 1 269 ? 9.630 11.878 -4.350 1.00 98.50 269 PHE A CA 1
ATOM 1823 C C . PHE A 1 269 ? 8.846 12.699 -5.388 1.00 98.50 269 PHE A C 1
ATOM 1825 O O . PHE A 1 269 ? 7.625 12.798 -5.355 1.00 98.50 269 PHE A O 1
ATOM 1832 N N . ASP A 1 270 ? 9.565 13.312 -6.330 1.00 97.06 270 ASP A N 1
ATOM 1833 C CA . ASP A 1 270 ? 8.994 14.248 -7.309 1.00 97.06 270 ASP A CA 1
ATOM 1834 C C . ASP A 1 270 ? 9.310 13.838 -8.764 1.00 97.06 270 ASP A C 1
ATOM 1836 O O . ASP A 1 270 ? 10.463 13.495 -9.055 1.00 97.06 270 ASP A O 1
ATOM 1840 N N . PRO A 1 271 ? 8.342 13.838 -9.707 1.00 97.69 271 PRO A N 1
ATOM 1841 C CA . PRO A 1 271 ? 6.931 14.170 -9.503 1.00 97.69 271 PRO A CA 1
ATOM 1842 C C . PRO A 1 271 ? 6.196 13.097 -8.700 1.00 97.69 271 PRO A C 1
ATOM 1844 O O . PRO A 1 271 ? 6.524 11.913 -8.825 1.00 97.69 271 PRO A O 1
ATOM 1847 N N . ALA A 1 272 ? 5.191 13.535 -7.935 1.00 97.12 272 ALA A N 1
ATOM 1848 C CA . ALA A 1 272 ? 4.345 12.678 -7.105 1.00 97.12 272 ALA A CA 1
ATOM 1849 C C . ALA A 1 272 ? 3.588 11.625 -7.930 1.00 97.12 272 ALA A C 1
ATOM 1851 O O . ALA A 1 272 ? 3.438 10.490 -7.506 1.00 97.12 272 ALA A O 1
ATOM 1852 N N . THR A 1 273 ? 3.200 11.948 -9.164 1.00 97.88 273 THR A N 1
ATOM 1853 C CA . THR A 1 273 ? 2.570 10.998 -10.091 1.00 97.88 273 THR A CA 1
ATOM 1854 C C . THR A 1 273 ? 3.441 10.764 -11.317 1.00 97.88 273 THR A C 1
ATOM 1856 O O . THR A 1 273 ? 4.166 11.653 -11.777 1.00 97.88 273 THR A O 1
ATOM 1859 N N . GLY A 1 274 ? 3.377 9.557 -11.875 1.00 97.38 274 GLY A N 1
ATOM 1860 C CA . GLY A 1 274 ? 4.116 9.222 -13.086 1.00 97.38 274 GLY A CA 1
ATOM 1861 C C . GLY A 1 274 ? 3.723 7.875 -13.685 1.00 97.38 274 GLY A C 1
ATOM 1862 O O . GLY A 1 274 ? 2.699 7.299 -13.314 1.00 97.38 274 GLY A O 1
ATOM 1863 N N . PRO A 1 275 ? 4.499 7.370 -14.660 1.00 97.19 275 PRO A N 1
ATOM 1864 C CA . PRO A 1 275 ? 4.174 6.123 -15.343 1.00 97.19 275 PRO A CA 1
ATOM 1865 C C . PRO A 1 275 ? 4.136 4.941 -14.365 1.00 97.19 275 PRO A C 1
ATOM 1867 O O . PRO A 1 275 ? 5.173 4.443 -13.941 1.00 97.19 275 PRO A O 1
ATOM 1870 N N . GLY A 1 276 ? 2.927 4.494 -14.022 1.00 97.62 276 GLY A N 1
ATOM 1871 C CA . GLY A 1 276 ? 2.704 3.327 -13.170 1.00 97.62 276 GLY A CA 1
ATOM 1872 C C . GLY A 1 276 ? 2.715 3.584 -11.663 1.00 97.62 276 GLY A C 1
ATOM 1873 O O . GLY A 1 276 ? 2.586 2.614 -10.923 1.00 97.62 276 GLY A O 1
ATOM 1874 N N . TYR A 1 277 ? 2.833 4.830 -11.189 1.00 98.62 277 TYR A N 1
ATOM 1875 C CA . TYR A 1 277 ? 2.866 5.128 -9.750 1.00 98.62 277 TYR A CA 1
ATOM 1876 C C . TYR A 1 277 ? 2.096 6.397 -9.365 1.00 98.62 277 TYR A C 1
ATOM 1878 O O . TYR A 1 277 ? 1.900 7.297 -10.188 1.00 98.62 277 TYR A O 1
ATOM 1886 N N . ASP A 1 278 ? 1.700 6.456 -8.096 1.00 97.88 278 ASP A N 1
ATOM 1887 C CA . ASP A 1 278 ? 1.035 7.588 -7.454 1.00 97.88 278 ASP A CA 1
ATOM 1888 C C . ASP A 1 278 ? 1.507 7.741 -5.994 1.00 97.88 278 ASP A C 1
ATOM 1890 O O . ASP A 1 278 ? 1.269 6.864 -5.164 1.00 97.88 278 ASP A O 1
ATOM 1894 N N . ASN A 1 279 ? 2.218 8.831 -5.705 1.00 97.75 279 ASN A N 1
ATOM 1895 C CA . ASN A 1 279 ? 2.648 9.250 -4.374 1.00 97.75 279 ASN A CA 1
ATOM 1896 C C . ASN A 1 279 ? 1.599 10.198 -3.785 1.00 97.75 279 ASN A C 1
ATOM 1898 O O . ASN A 1 279 ? 1.635 11.412 -4.013 1.00 97.75 279 ASN A O 1
ATOM 1902 N N . TYR A 1 280 ? 0.638 9.616 -3.080 1.00 92.38 280 TYR A N 1
ATOM 1903 C CA . TYR A 1 280 ? -0.533 10.316 -2.569 1.00 92.38 280 TYR A CA 1
ATOM 1904 C C . TYR A 1 280 ? -0.341 10.687 -1.088 1.00 92.38 280 TYR A C 1
ATOM 1906 O O . TYR A 1 280 ? 0.384 9.987 -0.381 1.00 92.38 280 TYR A O 1
ATOM 1914 N N . PRO A 1 281 ? -0.992 11.754 -0.588 1.00 89.88 281 PRO A N 1
ATOM 1915 C CA . PRO A 1 281 ? -0.925 12.105 0.829 1.00 89.88 281 PRO A CA 1
ATOM 1916 C C . PRO A 1 281 ? -1.491 10.995 1.726 1.00 89.88 281 PRO A C 1
ATOM 1918 O O . PRO A 1 281 ? -2.603 10.514 1.497 1.00 89.88 281 PRO A O 1
ATOM 1921 N N . LEU A 1 282 ? -0.760 10.629 2.778 1.00 88.62 282 LEU A N 1
ATOM 1922 C CA . LEU A 1 282 ? -1.158 9.614 3.761 1.00 88.62 282 LEU A CA 1
ATOM 1923 C C . LEU A 1 282 ? -0.967 10.097 5.207 1.00 88.62 282 LEU A C 1
ATOM 1925 O O . LEU A 1 282 ? -0.185 11.001 5.470 1.00 88.62 282 LEU A O 1
ATOM 1929 N N . ASN A 1 283 ? -1.682 9.501 6.167 1.00 83.81 283 ASN A N 1
ATOM 1930 C CA . ASN A 1 283 ? -1.504 9.737 7.613 1.00 83.81 283 ASN A CA 1
ATOM 1931 C C . ASN A 1 283 ? -1.433 11.231 8.013 1.00 83.81 283 ASN A C 1
ATOM 1933 O O . ASN A 1 283 ? -0.473 11.687 8.644 1.00 83.81 283 ASN A O 1
ATOM 1937 N N . GLY A 1 284 ? -2.443 12.009 7.608 1.00 81.19 284 GLY A N 1
ATOM 1938 C CA . GLY A 1 284 ? -2.546 13.442 7.911 1.00 81.19 284 GLY A CA 1
ATOM 1939 C C . GLY A 1 284 ? -1.674 14.356 7.039 1.00 81.19 284 GLY A C 1
ATOM 1940 O O . GLY A 1 284 ? -1.604 15.562 7.283 1.00 81.19 284 GLY A O 1
ATOM 1941 N N . GLU A 1 285 ? -0.996 13.819 6.025 1.00 86.81 285 GLU A N 1
ATOM 1942 C CA . GLU A 1 285 ? -0.363 14.629 4.987 1.00 86.81 285 GLU A CA 1
ATOM 1943 C C . GLU A 1 285 ? -1.389 15.372 4.127 1.00 86.81 285 GLU A C 1
ATOM 1945 O O . GLU A 1 285 ? -2.558 15.009 4.011 1.00 86.81 285 GLU A O 1
ATOM 1950 N N . THR A 1 286 ? -0.914 16.412 3.449 1.00 91.06 286 THR A N 1
ATOM 1951 C CA . THR A 1 286 ? -1.672 17.088 2.390 1.00 91.06 286 THR A CA 1
ATOM 1952 C C . THR A 1 286 ? -0.847 17.099 1.115 1.00 91.06 286 THR A C 1
ATOM 1954 O O . THR A 1 286 ? 0.370 16.944 1.162 1.00 91.06 286 THR A O 1
ATOM 1957 N N . GLU A 1 287 ? -1.466 17.414 -0.022 1.00 87.81 287 GLU A N 1
ATOM 1958 C CA . GLU A 1 287 ? -0.740 17.623 -1.287 1.00 87.81 287 GLU A CA 1
ATOM 1959 C C . GLU A 1 287 ? 0.390 18.660 -1.175 1.00 87.81 287 GLU A C 1
ATOM 1961 O O . GLU A 1 287 ? 1.385 18.606 -1.891 1.00 87.81 287 GLU A O 1
ATOM 1966 N N . SER A 1 288 ? 0.252 19.624 -0.259 1.00 90.31 288 SER A N 1
ATOM 1967 C CA . SER A 1 288 ? 1.270 20.650 -0.011 1.00 90.31 288 SER A CA 1
ATOM 1968 C C . SER A 1 288 ? 2.326 20.256 1.025 1.00 90.31 288 SER A C 1
ATOM 1970 O O . SER A 1 288 ? 3.329 20.955 1.161 1.00 90.31 288 SER A O 1
ATOM 1972 N N . ASN A 1 289 ? 2.099 19.171 1.767 1.00 91.06 289 ASN A N 1
ATOM 1973 C CA . ASN A 1 289 ? 2.951 18.715 2.857 1.00 91.06 289 ASN A CA 1
ATOM 1974 C C . ASN A 1 289 ? 2.937 17.182 2.947 1.00 91.06 289 ASN A C 1
ATOM 1976 O O . ASN A 1 289 ? 2.223 16.621 3.779 1.00 91.06 289 ASN A O 1
ATOM 1980 N N . GLN A 1 290 ? 3.733 16.537 2.092 1.00 93.19 290 GLN A N 1
ATOM 1981 C CA . GLN A 1 290 ? 4.007 15.099 2.138 1.00 93.19 290 GLN A CA 1
ATOM 1982 C C . GLN A 1 290 ? 5.330 14.854 2.884 1.00 93.19 290 GLN A C 1
ATOM 1984 O O . GLN A 1 290 ? 6.369 14.548 2.290 1.00 93.19 290 GLN A O 1
ATOM 1989 N N . TYR A 1 291 ? 5.329 15.125 4.191 1.00 94.12 291 TYR A N 1
ATOM 1990 C CA . TYR A 1 291 ? 6.534 15.120 5.027 1.00 94.12 291 TYR A CA 1
ATOM 1991 C C . TYR A 1 291 ? 7.178 13.732 5.176 1.00 94.12 291 TYR A C 1
ATOM 1993 O O . TYR A 1 291 ? 8.335 13.665 5.577 1.00 94.12 291 TYR A O 1
ATOM 2001 N N . ARG A 1 292 ? 6.479 12.654 4.804 1.00 96.06 292 ARG A N 1
ATOM 2002 C CA . ARG A 1 292 ? 6.914 11.247 4.832 1.00 96.06 292 ARG A CA 1
ATOM 2003 C C . ARG A 1 292 ? 7.456 10.762 3.483 1.00 96.06 292 ARG A C 1
ATOM 2005 O O . ARG A 1 292 ? 7.842 9.607 3.367 1.00 96.06 292 ARG A O 1
ATOM 2012 N N . SER A 1 293 ? 7.486 11.629 2.466 1.00 97.88 293 SER A N 1
ATOM 2013 C CA . SER A 1 293 ? 7.817 11.288 1.073 1.00 97.88 293 SER A CA 1
ATOM 2014 C C . SER A 1 293 ? 9.229 11.713 0.645 1.00 97.88 293 SER A C 1
ATOM 2016 O O . SER A 1 293 ? 9.436 12.183 -0.481 1.00 97.88 293 SER A O 1
ATOM 2018 N N . PHE A 1 294 ? 10.224 11.587 1.529 1.00 98.56 294 PHE A N 1
ATOM 2019 C CA . PHE A 1 294 ? 11.629 11.815 1.182 1.00 98.56 294 PHE A CA 1
ATOM 2020 C C . PHE A 1 294 ? 12.374 10.494 1.054 1.00 98.56 294 PHE A C 1
ATOM 2022 O O . PHE A 1 294 ? 12.312 9.631 1.916 1.00 98.56 294 PHE A O 1
ATOM 2029 N N . ILE A 1 295 ? 13.118 10.329 -0.030 1.00 98.81 295 ILE A N 1
ATOM 2030 C CA . ILE A 1 295 ? 13.815 9.085 -0.336 1.00 98.81 295 ILE A CA 1
ATOM 2031 C C . ILE A 1 295 ? 15.180 9.391 -0.947 1.00 98.81 295 ILE A C 1
ATOM 2033 O O . ILE A 1 295 ? 15.395 10.461 -1.527 1.00 98.81 295 ILE A O 1
ATOM 2037 N N . ARG A 1 296 ? 16.130 8.459 -0.863 1.00 98.50 296 ARG A N 1
ATOM 2038 C CA . ARG A 1 296 ? 17.341 8.570 -1.673 1.00 98.50 296 ARG A CA 1
ATOM 2039 C C . ARG A 1 296 ? 17.002 8.586 -3.153 1.00 98.50 296 ARG A C 1
ATOM 2041 O O . ARG A 1 296 ? 16.170 7.817 -3.643 1.00 98.50 296 ARG A O 1
ATOM 2048 N N . ARG A 1 297 ? 17.716 9.425 -3.896 1.00 98.50 297 ARG A N 1
ATOM 2049 C CA . ARG A 1 297 ? 17.514 9.583 -5.336 1.00 98.50 297 ARG A CA 1
ATOM 2050 C C . ARG A 1 297 ? 17.665 8.274 -6.110 1.00 98.50 297 ARG A C 1
ATOM 2052 O O . ARG A 1 297 ? 16.918 8.061 -7.059 1.00 98.50 297 ARG A O 1
ATOM 2059 N N . ASP A 1 298 ? 18.609 7.406 -5.759 1.00 98.31 298 ASP A N 1
ATOM 2060 C CA . ASP A 1 298 ? 18.757 6.112 -6.437 1.00 98.31 298 ASP A CA 1
ATOM 2061 C C . ASP A 1 298 ? 17.580 5.161 -6.201 1.00 98.31 298 ASP A C 1
ATOM 2063 O O . ASP A 1 298 ? 17.128 4.514 -7.147 1.00 98.31 298 ASP A O 1
ATOM 2067 N N . VAL A 1 299 ? 17.030 5.126 -4.988 1.00 98.62 299 VAL A N 1
ATOM 2068 C CA . VAL A 1 299 ? 15.808 4.370 -4.679 1.00 98.62 299 VAL A CA 1
ATOM 2069 C C . VAL A 1 299 ? 14.610 4.953 -5.428 1.00 98.62 299 VAL A C 1
ATOM 2071 O O . VAL A 1 299 ? 13.873 4.200 -6.062 1.00 98.62 299 VAL A O 1
ATOM 2074 N N . MET A 1 300 ? 14.462 6.284 -5.465 1.00 98.75 300 MET A N 1
ATOM 2075 C CA . MET A 1 300 ? 13.428 6.949 -6.270 1.00 98.75 300 MET A CA 1
ATOM 2076 C C . MET A 1 300 ? 13.495 6.518 -7.741 1.00 98.75 300 MET A C 1
ATOM 2078 O O . MET A 1 300 ? 12.480 6.150 -8.332 1.00 98.75 300 MET A O 1
ATOM 2082 N N . MET A 1 301 ? 14.686 6.560 -8.348 1.00 98.56 301 MET A N 1
ATOM 2083 C CA . MET A 1 301 ? 14.867 6.177 -9.753 1.00 98.56 301 MET A CA 1
ATOM 2084 C C . MET A 1 301 ? 14.556 4.695 -9.984 1.00 98.56 301 MET A C 1
ATOM 2086 O O . MET A 1 301 ? 13.926 4.361 -10.987 1.00 98.56 301 MET A O 1
ATOM 2090 N N . LEU A 1 302 ? 14.936 3.816 -9.049 1.00 98.62 302 LEU A N 1
ATOM 2091 C CA . LEU A 1 302 ? 14.612 2.391 -9.107 1.00 98.62 302 LEU A CA 1
ATOM 2092 C C . LEU A 1 302 ? 13.097 2.145 -9.102 1.00 98.62 302 LEU A C 1
ATOM 2094 O O . LEU A 1 302 ? 12.601 1.401 -9.948 1.00 98.62 302 LEU A O 1
ATOM 2098 N N . VAL A 1 303 ? 12.363 2.770 -8.177 1.00 98.75 303 VAL A N 1
ATOM 2099 C CA . VAL A 1 303 ? 10.906 2.597 -8.050 1.00 98.75 303 VAL A CA 1
ATOM 2100 C C . VAL A 1 303 ? 10.184 3.147 -9.280 1.00 98.75 303 VAL A C 1
ATOM 2102 O O . VAL A 1 303 ? 9.320 2.467 -9.837 1.00 98.75 303 VAL A O 1
ATOM 2105 N N . LYS A 1 304 ? 10.588 4.322 -9.783 1.00 98.69 304 LYS A N 1
ATOM 2106 C CA . LYS A 1 304 ? 10.039 4.901 -11.024 1.00 98.69 304 LYS A CA 1
ATOM 2107 C C . LYS A 1 304 ? 10.286 4.020 -12.244 1.00 98.69 304 LYS A C 1
ATOM 2109 O O . LYS A 1 304 ? 9.400 3.859 -13.075 1.00 98.69 304 LYS A O 1
ATOM 2114 N N . TYR A 1 305 ? 11.476 3.433 -12.357 1.00 98.62 305 TYR A N 1
ATOM 2115 C CA . TYR A 1 305 ? 11.775 2.461 -13.409 1.00 98.62 305 TYR A CA 1
ATOM 2116 C C . TYR A 1 305 ? 10.872 1.228 -13.301 1.00 98.62 305 TYR A C 1
ATOM 2118 O O . TYR A 1 305 ? 10.236 0.845 -14.281 1.00 98.62 305 TYR A O 1
ATOM 2126 N N . ALA A 1 306 ? 10.793 0.615 -12.119 1.00 98.62 306 ALA A N 1
ATOM 2127 C CA . ALA A 1 306 ? 10.073 -0.640 -11.934 1.00 98.62 306 ALA A CA 1
ATOM 2128 C C . ALA A 1 306 ? 8.563 -0.482 -12.173 1.00 98.62 306 ALA A C 1
ATOM 2130 O O . ALA A 1 306 ? 7.950 -1.329 -12.823 1.00 98.62 306 ALA A O 1
ATOM 2131 N N . THR A 1 307 ? 7.970 0.621 -11.716 1.00 98.69 307 THR A N 1
ATOM 2132 C CA . THR A 1 307 ? 6.552 0.940 -11.959 1.00 98.69 307 THR A CA 1
ATOM 2133 C C . THR A 1 307 ? 6.271 1.247 -13.432 1.00 98.69 307 THR A C 1
ATOM 2135 O O . THR A 1 307 ? 5.325 0.691 -13.995 1.00 98.69 307 THR A O 1
ATOM 2138 N N . ALA A 1 308 ? 7.139 2.009 -14.107 1.00 98.38 308 ALA A N 1
ATOM 2139 C CA . ALA A 1 308 ? 7.012 2.276 -15.542 1.00 98.38 308 ALA A CA 1
ATOM 2140 C C . ALA A 1 308 ? 7.131 0.999 -16.391 1.00 98.38 308 ALA A C 1
ATOM 2142 O O . ALA A 1 308 ? 6.395 0.827 -17.365 1.00 98.38 308 ALA A O 1
ATOM 2143 N N . MET A 1 309 ? 8.023 0.080 -16.008 1.00 98.12 309 MET A N 1
ATOM 2144 C CA . MET A 1 309 ? 8.160 -1.221 -16.664 1.00 98.12 309 MET A CA 1
ATOM 2145 C C . MET A 1 309 ? 6.878 -2.047 -16.558 1.00 98.12 309 MET A C 1
ATOM 2147 O O . MET A 1 309 ? 6.421 -2.572 -17.571 1.00 98.12 309 MET A O 1
ATOM 2151 N N . VAL A 1 310 ? 6.263 -2.130 -15.374 1.00 97.81 310 VAL A N 1
ATOM 2152 C CA . VAL A 1 310 ? 5.000 -2.868 -15.204 1.00 97.81 310 VAL A CA 1
ATOM 2153 C C . VAL A 1 310 ? 3.867 -2.223 -15.992 1.00 97.81 310 VAL A C 1
ATOM 2155 O O . VAL A 1 310 ? 3.162 -2.932 -16.712 1.00 97.81 310 VAL A O 1
ATOM 2158 N N . ALA A 1 311 ? 3.723 -0.897 -15.926 1.00 97.12 311 ALA A N 1
ATOM 2159 C CA . ALA A 1 311 ? 2.712 -0.175 -16.698 1.00 97.12 311 ALA A CA 1
ATOM 2160 C C . ALA A 1 311 ? 2.847 -0.445 -18.205 1.00 97.12 311 ALA A C 1
ATOM 2162 O O . ALA A 1 311 ? 1.856 -0.685 -18.891 1.00 97.12 311 ALA A O 1
ATOM 2163 N N . CYS A 1 312 ? 4.081 -0.477 -18.711 1.00 97.19 312 CYS A N 1
ATOM 2164 C CA . CYS A 1 312 ? 4.356 -0.801 -20.103 1.00 97.19 312 CYS A CA 1
ATOM 2165 C C . CYS A 1 312 ? 4.046 -2.265 -20.446 1.00 97.19 312 CYS A C 1
ATOM 2167 O O . CYS A 1 312 ? 3.348 -2.547 -21.419 1.00 97.19 312 CYS A O 1
ATOM 2169 N N . GLN A 1 313 ? 4.574 -3.210 -19.664 1.00 96.69 313 GLN A N 1
ATOM 2170 C CA . GLN A 1 313 ? 4.506 -4.635 -19.989 1.00 96.69 313 GLN A CA 1
ATOM 2171 C C . GLN A 1 313 ? 3.091 -5.204 -19.858 1.00 96.69 313 GLN A C 1
ATOM 2173 O O . GLN A 1 313 ? 2.758 -6.168 -20.541 1.00 96.69 313 GLN A O 1
ATOM 2178 N N . THR A 1 314 ? 2.262 -4.610 -19.000 1.00 96.44 314 THR A N 1
ATOM 2179 C CA . THR A 1 314 ? 0.951 -5.157 -18.618 1.00 96.44 314 THR A CA 1
ATOM 2180 C C . THR A 1 314 ? -0.227 -4.318 -19.113 1.00 96.44 314 THR A C 1
ATOM 2182 O O . THR A 1 314 ? -1.362 -4.558 -18.705 1.00 96.44 314 THR A O 1
ATOM 2185 N N . GLY A 1 315 ? 0.017 -3.350 -20.005 1.00 94.19 315 GLY A N 1
ATOM 2186 C CA . GLY A 1 315 ? -1.016 -2.442 -20.519 1.00 94.19 315 GLY A CA 1
ATOM 2187 C C . GLY A 1 315 ? -2.163 -3.138 -21.263 1.00 94.19 315 GLY A C 1
ATOM 2188 O O . GLY A 1 315 ? -3.287 -2.648 -21.237 1.00 94.19 315 GLY A O 1
ATOM 2189 N N . ASP A 1 316 ? -1.902 -4.303 -21.866 1.00 93.31 316 ASP A N 1
ATOM 2190 C CA . ASP A 1 316 ? -2.914 -5.112 -22.564 1.00 93.31 316 ASP A CA 1
ATOM 2191 C C . ASP A 1 316 ? -3.572 -6.174 -21.661 1.00 93.31 316 ASP A C 1
ATOM 2193 O O . ASP A 1 316 ? -4.465 -6.907 -22.096 1.00 93.31 316 ASP A O 1
ATOM 2197 N N . TRP A 1 317 ? -3.137 -6.304 -20.404 1.00 94.06 317 TRP A N 1
ATOM 2198 C CA . TRP A 1 317 ? -3.734 -7.258 -19.473 1.00 94.06 317 TRP A CA 1
ATOM 2199 C C . TRP A 1 317 ? -5.053 -6.715 -18.934 1.00 94.06 317 TRP A C 1
ATOM 2201 O O . TRP A 1 317 ? -5.097 -5.665 -18.297 1.00 94.06 317 TRP A O 1
ATOM 2211 N N . THR A 1 318 ? -6.123 -7.482 -19.128 1.00 91.38 318 THR A N 1
ATOM 2212 C CA . THR A 1 318 ? -7.466 -7.140 -18.640 1.00 91.38 318 THR A CA 1
ATOM 2213 C C . THR A 1 318 ? -7.717 -7.561 -17.196 1.00 91.38 318 THR A C 1
ATOM 2215 O O . THR A 1 318 ? -8.665 -7.085 -16.585 1.00 91.38 318 THR A O 1
ATOM 2218 N N . LEU A 1 319 ? -6.910 -8.487 -16.670 1.00 90.31 319 LEU A N 1
ATOM 2219 C CA . LEU A 1 319 ? -6.923 -8.845 -15.254 1.00 90.31 319 LEU A CA 1
ATOM 2220 C C . LEU A 1 319 ? -6.357 -7.678 -14.432 1.00 90.31 319 LEU A C 1
ATOM 2222 O O . LEU A 1 319 ? -5.537 -6.929 -14.961 1.00 90.31 319 LEU A O 1
ATOM 2226 N N . GLY A 1 320 ? -6.737 -7.542 -13.160 1.00 91.06 320 GLY A N 1
ATOM 2227 C CA . GLY A 1 320 ? -6.312 -6.433 -12.294 1.00 91.06 320 GLY A CA 1
ATOM 2228 C C . GLY A 1 320 ? -7.213 -5.203 -12.382 1.00 91.06 320 GLY A C 1
ATOM 2229 O O . GLY A 1 320 ? -8.125 -5.144 -13.203 1.00 91.06 320 GLY A O 1
ATOM 2230 N N . ASN A 1 321 ? -6.963 -4.205 -11.533 1.00 90.19 321 ASN A N 1
ATOM 2231 C CA . ASN A 1 321 ? -7.672 -2.921 -11.608 1.00 90.19 321 ASN A CA 1
ATOM 2232 C C . ASN A 1 321 ? -7.071 -1.934 -12.628 1.00 90.19 321 ASN A C 1
ATOM 2234 O O . ASN A 1 321 ? -7.682 -0.912 -12.921 1.00 90.19 321 ASN A O 1
ATOM 2238 N N . GLY A 1 322 ? -5.884 -2.229 -13.174 1.00 92.88 322 GLY A N 1
ATOM 2239 C CA . GLY A 1 322 ? -5.198 -1.389 -14.163 1.00 92.88 322 GLY A CA 1
ATOM 2240 C C . GLY A 1 322 ? -4.694 -0.038 -13.634 1.00 92.88 322 GLY A C 1
ATOM 2241 O O . GLY A 1 322 ? -4.164 0.755 -14.412 1.00 92.88 322 GLY A O 1
ATOM 2242 N N . SER A 1 323 ? -4.844 0.230 -12.337 1.00 95.56 323 SER A N 1
ATOM 2243 C CA . SER A 1 323 ? -4.450 1.490 -11.710 1.00 95.56 323 SER A CA 1
ATOM 2244 C C . SER A 1 323 ? -2.943 1.546 -11.438 1.00 95.56 323 SER A C 1
ATOM 2246 O O . SER A 1 323 ? -2.243 0.531 -11.411 1.00 95.56 323 SER A O 1
ATOM 2248 N N . THR A 1 324 ? -2.424 2.753 -11.219 1.00 97.50 324 THR A N 1
ATOM 2249 C CA . THR A 1 324 ? -1.041 2.981 -10.777 1.00 97.50 324 THR A CA 1
ATOM 2250 C C . THR A 1 324 ? -0.806 2.429 -9.373 1.00 97.50 324 THR A C 1
ATOM 2252 O O . THR A 1 324 ? -1.752 2.291 -8.599 1.00 97.50 324 THR A O 1
ATOM 2255 N N . LEU A 1 325 ? 0.448 2.101 -9.053 1.00 98.25 325 LEU A N 1
ATOM 2256 C CA . LEU A 1 325 ? 0.869 1.628 -7.735 1.00 98.25 325 LEU A CA 1
ATOM 2257 C C . LEU A 1 325 ? 0.935 2.791 -6.735 1.00 98.25 325 LEU A C 1
ATOM 2259 O O . LEU A 1 325 ? 1.585 3.796 -7.022 1.00 98.25 325 LEU A O 1
ATOM 2263 N N . GLY A 1 326 ? 0.285 2.657 -5.579 1.00 97.69 326 GLY A N 1
ATOM 2264 C CA . GLY A 1 326 ? 0.372 3.645 -4.506 1.00 97.69 326 GLY A CA 1
ATOM 2265 C C . GLY A 1 326 ? 1.717 3.567 -3.791 1.00 97.69 326 GLY A C 1
ATOM 2266 O O . GLY A 1 326 ? 2.164 2.474 -3.439 1.00 97.69 326 GLY A O 1
ATOM 2267 N N . LEU A 1 327 ? 2.357 4.712 -3.584 1.00 98.50 327 LEU A N 1
ATOM 2268 C CA . LEU A 1 327 ? 3.588 4.829 -2.803 1.00 98.50 327 LEU A CA 1
ATOM 2269 C C . LEU A 1 327 ? 3.252 5.333 -1.398 1.00 98.50 327 LEU A C 1
ATOM 2271 O O . LEU A 1 327 ? 2.353 6.156 -1.241 1.00 98.50 327 LEU A O 1
ATOM 2275 N N . GLY A 1 328 ? 3.927 4.771 -0.400 1.00 96.19 328 GLY A N 1
ATOM 2276 C CA . GLY A 1 328 ? 3.669 5.006 1.012 1.00 96.19 328 GLY A CA 1
ATOM 2277 C C . GLY A 1 328 ? 4.817 5.708 1.727 1.00 96.19 328 GLY A C 1
ATOM 2278 O O . GLY A 1 328 ? 5.551 6.499 1.136 1.00 96.19 328 GLY A O 1
ATOM 2279 N N . ASP A 1 329 ? 4.964 5.387 3.013 1.00 97.81 329 ASP A N 1
ATOM 2280 C CA . ASP A 1 329 ? 6.016 5.918 3.878 1.00 97.81 329 ASP A CA 1
ATOM 2281 C C . ASP A 1 329 ? 7.421 5.710 3.273 1.00 97.81 329 ASP A C 1
ATOM 2283 O O . ASP A 1 329 ? 7.748 4.641 2.749 1.00 97.81 329 ASP A O 1
ATOM 2287 N N . MET A 1 330 ? 8.248 6.756 3.343 1.00 98.25 330 MET A N 1
ATOM 2288 C CA . MET A 1 330 ? 9.668 6.770 2.971 1.00 98.25 330 MET A CA 1
ATOM 2289 C C . MET A 1 330 ? 10.472 7.243 4.187 1.00 98.25 330 MET A C 1
ATOM 2291 O O . MET A 1 330 ? 10.354 6.654 5.241 1.00 98.25 330 MET A O 1
ATOM 2295 N N . SER A 1 331 ? 11.253 8.319 4.118 1.00 98.44 331 SER A N 1
ATOM 2296 C CA . SER A 1 331 ? 11.760 9.025 5.299 1.00 98.44 331 SER A CA 1
ATOM 2297 C C . SER A 1 331 ? 11.212 10.448 5.373 1.00 98.44 331 SER A C 1
ATOM 2299 O O . SER A 1 331 ? 10.607 10.957 4.425 1.00 98.44 331 SER A O 1
ATOM 2301 N N . GLU A 1 332 ? 11.489 11.134 6.479 1.00 98.19 332 GLU A N 1
ATOM 2302 C CA . GLU A 1 332 ? 11.336 12.588 6.549 1.00 98.19 332 GLU A CA 1
ATOM 2303 C C . GLU A 1 332 ? 12.494 13.316 5.852 1.00 98.19 332 GLU A C 1
ATOM 2305 O O . GLU A 1 332 ? 13.502 12.710 5.478 1.00 98.19 332 GLU A O 1
ATOM 2310 N N . ALA A 1 333 ? 12.359 14.632 5.661 1.00 98.06 333 ALA A N 1
ATOM 2311 C CA . ALA A 1 333 ? 13.320 15.463 4.926 1.00 98.06 333 ALA A CA 1
ATOM 2312 C C . ALA A 1 333 ? 14.731 15.501 5.533 1.00 98.06 333 ALA A C 1
ATOM 2314 O O . ALA A 1 333 ? 15.706 15.760 4.824 1.00 98.06 333 ALA A O 1
ATOM 2315 N N . ASP A 1 334 ? 14.847 15.277 6.839 1.00 97.94 334 ASP A N 1
ATOM 2316 C CA . ASP A 1 334 ? 16.113 15.191 7.567 1.00 97.94 334 ASP A CA 1
ATOM 2317 C C . ASP A 1 334 ? 16.635 13.748 7.697 1.00 97.94 334 ASP A C 1
ATOM 2319 O O . ASP A 1 334 ? 17.690 13.526 8.293 1.00 97.94 334 ASP A O 1
ATOM 2323 N N . GLY A 1 335 ? 15.927 12.782 7.105 1.00 98.12 335 GLY A N 1
ATOM 2324 C CA . GLY A 1 335 ? 16.241 11.361 7.156 1.00 98.12 335 GLY A CA 1
ATOM 2325 C C . GLY A 1 335 ? 15.676 10.644 8.378 1.00 98.12 335 GLY A C 1
ATOM 2326 O O . GLY A 1 335 ? 15.990 9.467 8.554 1.00 98.12 335 GLY A O 1
ATOM 2327 N N . ALA A 1 336 ? 14.880 11.307 9.220 1.00 98.19 336 ALA A N 1
ATOM 2328 C CA . ALA A 1 336 ? 14.205 10.664 10.339 1.00 98.19 336 ALA A CA 1
ATOM 2329 C C . ALA A 1 336 ? 13.098 9.702 9.880 1.00 98.19 336 ALA A C 1
ATOM 2331 O O . ALA A 1 336 ? 12.662 9.707 8.726 1.00 98.19 336 ALA A O 1
ATOM 2332 N N . ILE A 1 337 ? 12.644 8.884 10.829 1.00 97.94 337 ILE A N 1
ATOM 2333 C CA . ILE A 1 337 ? 11.529 7.956 10.648 1.00 97.94 337 ILE A CA 1
ATOM 2334 C C . ILE A 1 337 ? 10.245 8.763 10.372 1.00 97.94 337 ILE A C 1
ATOM 2336 O O . ILE A 1 337 ? 9.991 9.730 11.099 1.00 97.94 337 ILE A O 1
ATOM 2340 N N . PRO A 1 338 ? 9.417 8.382 9.384 1.00 96.25 338 PRO A N 1
ATOM 2341 C CA . PRO A 1 338 ? 8.136 9.024 9.098 1.00 96.25 338 PRO A CA 1
ATOM 2342 C C . PRO A 1 338 ? 7.280 9.229 10.347 1.00 96.25 338 PRO A C 1
ATOM 2344 O O . PRO A 1 338 ? 7.008 8.276 11.075 1.00 96.25 338 PRO A O 1
ATOM 2347 N N . GLY A 1 339 ? 6.838 10.463 10.595 1.00 93.69 339 GLY A N 1
ATOM 2348 C CA . GLY A 1 339 ? 6.021 10.814 11.761 1.00 93.69 339 GLY A CA 1
ATOM 2349 C C . GLY A 1 339 ? 6.811 11.386 12.939 1.00 93.69 339 GLY A C 1
ATOM 2350 O O . GLY A 1 339 ? 6.222 11.935 13.870 1.00 93.69 339 GLY A O 1
ATOM 2351 N N . THR A 1 340 ? 8.146 11.358 12.892 1.00 95.50 340 THR A N 1
ATOM 2352 C CA . THR A 1 340 ? 8.990 11.969 13.932 1.00 95.50 340 THR A CA 1
ATOM 2353 C C . THR A 1 340 ? 8.706 13.465 14.090 1.00 95.50 340 THR A C 1
ATOM 2355 O O . THR A 1 340 ? 8.617 13.960 15.214 1.00 95.50 340 THR A O 1
ATOM 2358 N N . SER A 1 341 ? 8.506 14.191 12.989 1.00 93.81 341 SER A N 1
ATOM 2359 C CA . SER A 1 341 ? 8.212 15.632 12.990 1.00 93.81 341 SER A CA 1
ATOM 2360 C C . SER A 1 341 ? 6.910 16.012 13.702 1.00 93.81 341 SER A C 1
ATOM 2362 O O . SER A 1 341 ? 6.777 17.153 14.153 1.00 93.81 341 SER A O 1
ATOM 2364 N N . ILE A 1 342 ? 5.979 15.064 13.851 1.00 90.12 342 ILE A N 1
ATOM 2365 C CA . ILE A 1 342 ? 4.714 15.233 14.580 1.00 90.12 342 ILE A CA 1
ATOM 2366 C C . ILE A 1 342 ? 4.720 14.545 15.954 1.00 90.12 342 ILE A C 1
ATOM 2368 O O . ILE A 1 342 ? 3.706 14.544 16.643 1.00 90.12 342 ILE A O 1
ATOM 2372 N N . GLY A 1 343 ? 5.871 14.015 16.380 1.00 92.56 343 GLY A N 1
ATOM 2373 C CA . GLY A 1 343 ? 6.065 13.409 17.697 1.00 92.56 343 GLY A CA 1
ATOM 2374 C C . GLY A 1 343 ? 5.661 11.938 17.806 1.00 92.56 343 GLY A C 1
ATOM 2375 O O . GLY A 1 343 ? 5.705 11.411 18.915 1.00 92.56 343 GLY A O 1
ATOM 2376 N N . ASP A 1 344 ? 5.317 11.283 16.695 1.00 89.12 344 ASP A N 1
ATOM 2377 C CA . ASP A 1 344 ? 4.848 9.894 16.672 1.00 89.12 344 ASP A CA 1
ATOM 2378 C C . ASP A 1 344 ? 5.478 9.117 15.499 1.00 89.12 344 ASP A C 1
ATOM 2380 O O . ASP A 1 344 ? 4.926 9.085 14.393 1.00 89.12 344 ASP A O 1
ATOM 2384 N N . PRO A 1 345 ? 6.692 8.554 15.681 1.00 92.56 345 PRO A N 1
ATOM 2385 C CA . PRO A 1 345 ? 7.340 7.742 14.659 1.00 92.56 345 PRO A CA 1
ATOM 2386 C C . PRO A 1 345 ? 6.458 6.545 14.280 1.00 92.56 345 PRO A C 1
ATOM 2388 O O . PRO A 1 345 ? 6.215 5.656 15.091 1.00 92.56 345 PRO A O 1
ATOM 2391 N N . GLY A 1 346 ? 6.017 6.499 13.024 1.00 88.25 346 GLY A N 1
ATOM 2392 C CA . GLY A 1 346 ? 5.092 5.476 12.526 1.00 88.25 346 GLY A CA 1
ATOM 2393 C C . GLY A 1 346 ? 5.731 4.109 12.275 1.00 88.25 346 GLY A C 1
ATOM 2394 O O . GLY A 1 346 ? 5.030 3.174 11.903 1.00 88.25 346 GLY A O 1
ATOM 2395 N N . HIS A 1 347 ? 7.049 3.984 12.462 1.00 93.94 347 HIS A N 1
ATOM 2396 C CA . HIS A 1 347 ? 7.814 2.772 12.166 1.00 93.94 347 HIS A CA 1
ATOM 2397 C C . HIS A 1 347 ? 8.856 2.457 13.248 1.00 93.94 347 HIS A C 1
ATOM 2399 O O . HIS A 1 347 ? 9.283 3.359 13.974 1.00 93.94 347 HIS A O 1
ATOM 2405 N N . PRO A 1 348 ? 9.310 1.191 13.362 1.00 91.81 348 PRO A N 1
ATOM 2406 C CA . PRO A 1 348 ? 10.342 0.808 14.319 1.00 91.81 348 PRO A CA 1
ATOM 2407 C C . PRO A 1 348 ? 11.682 1.523 14.104 1.00 91.81 348 PRO A C 1
ATOM 2409 O O . PRO A 1 348 ? 12.101 1.780 12.971 1.00 91.81 348 PRO A O 1
ATOM 2412 N N . ASP A 1 349 ? 12.413 1.732 15.200 1.00 93.56 349 ASP A N 1
ATOM 2413 C CA . ASP A 1 349 ? 13.753 2.320 15.185 1.00 93.56 349 ASP A CA 1
ATOM 2414 C C . ASP A 1 349 ? 14.685 1.664 14.151 1.00 93.56 349 ASP A C 1
ATOM 2416 O O . ASP A 1 349 ? 14.909 0.449 14.149 1.00 93.56 349 ASP A O 1
ATOM 2420 N N . GLY A 1 350 ? 15.291 2.498 13.302 1.00 90.94 350 GLY A N 1
ATOM 2421 C CA . GLY A 1 350 ? 16.271 2.073 12.300 1.00 90.94 350 GLY A CA 1
ATOM 2422 C C . GLY A 1 350 ? 15.683 1.585 10.973 1.00 90.94 350 GLY A C 1
ATOM 2423 O O . GLY A 1 350 ? 16.455 1.187 10.101 1.00 90.94 350 GLY A O 1
ATOM 2424 N N . THR A 1 351 ? 14.362 1.633 10.807 1.00 94.19 351 THR A N 1
ATOM 2425 C CA . THR A 1 351 ? 13.686 1.476 9.509 1.00 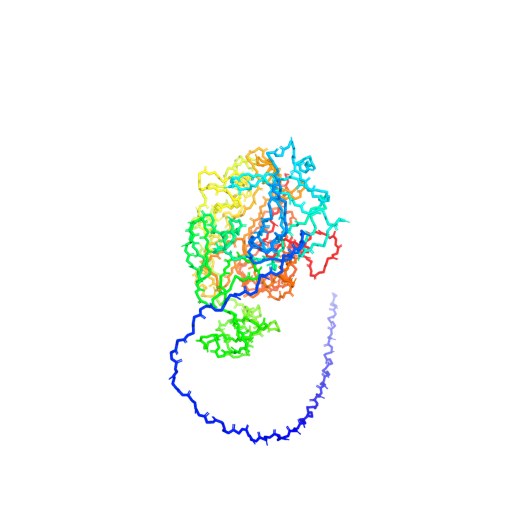94.19 351 THR A CA 1
ATOM 2426 C C . THR A 1 351 ? 13.341 2.843 8.937 1.00 94.19 351 THR A C 1
ATOM 2428 O O . THR A 1 351 ? 13.183 3.794 9.700 1.00 94.19 351 THR A O 1
ATOM 2431 N N . HIS A 1 352 ? 13.252 2.966 7.611 1.00 97.81 352 HIS A N 1
ATOM 2432 C CA . HIS A 1 352 ? 12.826 4.207 6.952 1.00 97.81 352 HIS A CA 1
ATOM 2433 C C . HIS A 1 352 ? 13.735 5.411 7.239 1.00 97.81 352 HIS A C 1
ATOM 2435 O O . HIS A 1 352 ? 13.370 6.566 7.057 1.00 97.81 352 HIS A O 1
ATOM 2441 N N . VAL A 1 353 ? 14.971 5.147 7.665 1.00 97.81 353 VAL A N 1
ATOM 2442 C CA . VAL A 1 353 ? 15.962 6.178 7.981 1.00 97.81 353 VAL A CA 1
ATOM 2443 C C . VAL A 1 353 ? 16.758 6.519 6.722 1.00 97.81 353 VAL A C 1
ATOM 2445 O O . VAL A 1 353 ? 17.125 5.637 5.947 1.00 97.81 353 VAL A O 1
ATOM 2448 N N . ASN A 1 354 ? 17.077 7.799 6.525 1.00 98.12 354 ASN A N 1
ATOM 2449 C CA . ASN A 1 354 ? 17.908 8.314 5.427 1.00 98.12 354 ASN A CA 1
ATOM 2450 C C . ASN A 1 354 ? 17.450 7.878 4.020 1.00 98.12 354 ASN A C 1
ATOM 2452 O O . ASN A 1 354 ? 18.278 7.759 3.115 1.00 98.12 354 ASN A O 1
ATOM 2456 N N . GLY A 1 355 ? 16.155 7.616 3.831 1.00 98.25 355 GLY A N 1
ATOM 2457 C CA . GLY A 1 355 ? 15.574 7.252 2.541 1.00 98.25 355 GLY A CA 1
ATOM 2458 C C . GLY A 1 355 ? 16.082 5.930 1.950 1.00 98.25 355 GLY A C 1
ATOM 2459 O O . GLY A 1 355 ? 16.194 5.826 0.725 1.00 98.25 355 GLY A O 1
ATOM 2460 N N . HIS A 1 356 ? 16.456 4.954 2.785 1.00 98.38 356 HIS A N 1
ATOM 2461 C CA . HIS A 1 356 ? 16.857 3.609 2.338 1.00 98.38 356 HIS A CA 1
ATOM 2462 C C . HIS A 1 356 ? 15.683 2.648 2.135 1.00 98.38 356 HIS A C 1
ATOM 2464 O O . HIS A 1 356 ? 15.854 1.621 1.469 1.00 98.38 356 HIS A O 1
ATOM 2470 N N . ASP A 1 357 ? 14.530 2.974 2.709 1.00 98.62 357 ASP A N 1
ATOM 2471 C CA . ASP A 1 357 ? 13.359 2.113 2.730 1.00 98.62 357 ASP A CA 1
ATOM 2472 C C . ASP A 1 357 ? 12.134 2.840 2.165 1.00 98.62 357 ASP A C 1
ATOM 2474 O O . ASP A 1 357 ? 12.105 4.071 2.104 1.00 98.62 357 ASP A O 1
ATOM 2478 N N . MET A 1 358 ? 11.167 2.066 1.681 1.00 98.69 358 MET A N 1
ATOM 2479 C CA . MET A 1 358 ? 9.896 2.569 1.173 1.00 98.69 358 MET A CA 1
ATOM 2480 C C . MET A 1 358 ? 8.810 1.513 1.343 1.00 98.69 358 MET A C 1
ATOM 2482 O O . MET A 1 358 ? 8.995 0.365 0.929 1.00 98.69 358 MET A O 1
ATOM 2486 N N . ASP A 1 359 ? 7.659 1.930 1.848 1.00 98.56 359 ASP A N 1
ATOM 2487 C CA . ASP A 1 359 ? 6.450 1.122 1.855 1.00 98.56 359 ASP A CA 1
ATOM 2488 C C . ASP A 1 359 ? 5.661 1.393 0.579 1.00 98.56 359 ASP A C 1
ATOM 2490 O O . ASP A 1 359 ? 5.513 2.531 0.134 1.00 98.56 359 ASP A O 1
ATOM 2494 N N . ILE A 1 360 ? 5.196 0.333 -0.071 1.00 98.81 360 ILE A N 1
ATOM 2495 C CA . ILE A 1 360 ? 4.583 0.407 -1.398 1.00 98.81 360 ILE A CA 1
ATOM 2496 C C . ILE A 1 360 ? 3.325 -0.455 -1.394 1.00 98.81 360 ILE A C 1
ATOM 2498 O O . ILE A 1 360 ? 3.344 -1.580 -0.904 1.00 98.81 360 ILE A O 1
ATOM 2502 N N . GLY A 1 361 ? 2.222 0.041 -1.948 1.00 98.25 361 GLY A N 1
ATOM 2503 C CA . GLY A 1 361 ? 1.010 -0.757 -2.109 1.00 98.25 361 GLY A CA 1
ATOM 2504 C C . GLY A 1 361 ? 1.250 -2.010 -2.962 1.00 98.25 361 GLY A C 1
ATOM 2505 O O . GLY A 1 361 ? 2.219 -2.117 -3.715 1.00 98.25 361 GLY A O 1
ATOM 2506 N N . TYR A 1 362 ? 0.339 -2.972 -2.870 1.00 98.81 362 TYR A N 1
ATOM 2507 C CA . TYR A 1 362 ? 0.289 -4.093 -3.811 1.00 98.81 362 TYR A CA 1
ATOM 2508 C C . TYR A 1 362 ? -0.501 -3.699 -5.056 1.00 98.81 362 TYR A C 1
ATOM 2510 O O . TYR A 1 362 ? -1.430 -2.901 -4.958 1.00 98.81 362 TYR A O 1
ATOM 2518 N N . TYR A 1 363 ? -0.214 -4.305 -6.212 1.00 98.62 363 TYR A N 1
ATOM 2519 C CA . TYR A 1 363 ? -1.215 -4.292 -7.279 1.00 98.62 363 TYR A CA 1
ATOM 2520 C C . TYR A 1 363 ? -2.411 -5.131 -6.834 1.00 98.62 363 TYR A C 1
ATOM 2522 O O . TYR A 1 363 ? -2.232 -6.193 -6.235 1.00 98.62 363 TYR A O 1
ATOM 2530 N N . GLN A 1 364 ? -3.616 -4.654 -7.128 1.00 97.19 364 GLN A N 1
ATOM 2531 C CA . GLN A 1 364 ? -4.853 -5.224 -6.620 1.00 97.19 364 GLN A CA 1
ATOM 2532 C C . GLN A 1 364 ? -5.885 -5.505 -7.716 1.00 97.19 364 GLN A C 1
ATOM 2534 O O . GLN A 1 364 ? -5.837 -4.977 -8.834 1.00 97.19 364 GLN A O 1
ATOM 2539 N N . VAL A 1 365 ? -6.855 -6.344 -7.365 1.00 94.94 365 VAL A N 1
ATOM 2540 C CA . VAL A 1 365 ? -8.063 -6.640 -8.139 1.00 94.94 365 VAL A CA 1
ATOM 2541 C C . VAL A 1 365 ? -9.300 -6.166 -7.392 1.00 94.94 365 VAL A C 1
ATOM 2543 O O . VAL A 1 365 ? -9.298 -6.087 -6.170 1.00 94.94 365 VAL A O 1
ATOM 2546 N N . GLY A 1 366 ? -10.368 -5.839 -8.121 1.00 87.06 366 GLY A N 1
ATOM 2547 C CA . GLY A 1 366 ? -11.650 -5.472 -7.505 1.00 87.06 366 GLY A CA 1
ATOM 2548 C C . GLY A 1 366 ? -11.642 -4.154 -6.718 1.00 87.06 366 GLY A C 1
ATOM 2549 O O . GLY A 1 366 ? -12.644 -3.818 -6.095 1.00 87.06 366 GLY A O 1
ATOM 2550 N N . THR A 1 367 ? -10.549 -3.387 -6.758 1.00 87.62 367 THR A N 1
ATOM 2551 C CA . THR A 1 367 ? -10.409 -2.100 -6.067 1.00 87.62 367 THR A CA 1
ATOM 2552 C C . THR A 1 367 ? -10.225 -0.948 -7.054 1.00 87.62 367 THR A C 1
ATOM 2554 O O . THR A 1 367 ? -9.817 -1.147 -8.194 1.00 87.62 367 THR A O 1
ATOM 2557 N N . ALA A 1 368 ? -10.523 0.284 -6.632 1.00 87.31 368 ALA A N 1
ATOM 2558 C CA . ALA A 1 368 ? -10.423 1.460 -7.506 1.00 87.31 368 ALA A CA 1
ATOM 2559 C C . ALA A 1 368 ? -8.970 1.895 -7.799 1.00 87.31 368 ALA A C 1
ATOM 2561 O O . ALA A 1 368 ? -8.689 2.510 -8.826 1.00 87.31 368 ALA A O 1
ATOM 2562 N N . ASN A 1 369 ? -8.039 1.608 -6.888 1.00 92.12 369 ASN A N 1
ATOM 2563 C CA . ASN A 1 369 ? -6.625 1.979 -6.991 1.00 92.12 369 ASN A CA 1
ATOM 2564 C C . ASN A 1 369 ? -5.738 1.006 -6.193 1.00 92.12 369 ASN A C 1
ATOM 2566 O O . ASN A 1 369 ? -6.245 0.119 -5.510 1.00 92.12 369 ASN A O 1
ATOM 2570 N N . ASN A 1 370 ? -4.420 1.181 -6.256 1.00 95.88 370 ASN A N 1
ATOM 2571 C CA . ASN A 1 370 ? -3.453 0.327 -5.555 1.00 95.88 370 ASN A CA 1
ATOM 2572 C C . ASN A 1 370 ? -2.788 1.054 -4.381 1.00 95.88 370 ASN A C 1
ATOM 2574 O O . ASN A 1 370 ? -1.584 0.930 -4.169 1.00 95.88 370 ASN A O 1
ATOM 2578 N N . TYR A 1 371 ? -3.556 1.875 -3.662 1.00 95.56 371 TYR A N 1
ATOM 2579 C CA . TYR A 1 371 ? -3.098 2.506 -2.423 1.00 95.56 371 TYR A CA 1
ATOM 2580 C C . TYR A 1 371 ? -2.874 1.456 -1.334 1.00 95.56 371 TYR A C 1
ATOM 2582 O O . TYR A 1 371 ? -3.302 0.310 -1.493 1.00 95.56 371 TYR A O 1
ATOM 2590 N N . LEU A 1 372 ? -2.196 1.842 -0.249 1.00 92.00 372 LEU A N 1
ATOM 2591 C CA . LEU A 1 372 ? -1.781 0.960 0.847 1.00 92.00 372 LEU A CA 1
ATOM 2592 C C . LEU A 1 372 ? -2.997 0.436 1.628 1.00 92.00 372 LEU A C 1
ATOM 2594 O O . LEU A 1 372 ? -3.307 0.890 2.725 1.00 92.00 372 LEU A O 1
ATOM 2598 N N . ARG A 1 373 ? -3.718 -0.507 1.024 1.00 91.62 373 ARG A N 1
ATOM 2599 C CA . ARG A 1 373 ? -4.938 -1.124 1.539 1.00 91.62 373 ARG A CA 1
ATOM 2600 C C . ARG A 1 373 ? -4.733 -2.616 1.738 1.00 91.62 373 ARG A C 1
ATOM 2602 O O . ARG A 1 373 ? -4.039 -3.223 0.916 1.00 91.62 373 ARG A O 1
ATOM 2609 N N . PRO A 1 374 ? -5.371 -3.207 2.761 1.00 95.94 374 PRO A N 1
ATOM 2610 C CA . PRO A 1 374 ? -5.375 -4.645 2.967 1.00 95.94 374 PRO A CA 1
ATOM 2611 C C . PRO A 1 374 ? -5.717 -5.411 1.689 1.00 95.94 374 PRO A C 1
ATOM 2613 O O . PRO A 1 374 ? -6.649 -5.043 0.976 1.00 95.94 374 PRO A O 1
ATOM 2616 N N . ILE A 1 375 ? -4.976 -6.483 1.408 1.00 97.06 375 ILE A N 1
ATOM 2617 C CA . ILE A 1 375 ? -5.229 -7.359 0.248 1.00 97.06 375 ILE A CA 1
ATOM 2618 C C . ILE A 1 375 ? -6.059 -8.606 0.593 1.00 97.06 375 ILE A C 1
ATOM 2620 O O . ILE A 1 375 ? -6.213 -9.508 -0.233 1.00 97.06 375 ILE A O 1
ATOM 2624 N N . CYS A 1 376 ? -6.546 -8.683 1.828 1.00 96.38 376 CYS A N 1
ATOM 2625 C CA . CYS A 1 376 ? -7.085 -9.879 2.461 1.00 96.38 376 CYS A CA 1
ATOM 2626 C C . CYS A 1 376 ? -7.934 -9.514 3.686 1.00 96.38 376 CYS A C 1
ATOM 2628 O O . CYS A 1 376 ? -7.851 -8.396 4.210 1.00 96.38 376 CYS A O 1
ATOM 2630 N N . GLU A 1 377 ? -8.677 -10.498 4.198 1.00 93.31 377 GLU A N 1
ATOM 2631 C CA . GLU A 1 377 ? -9.147 -10.416 5.580 1.00 93.31 377 GLU A CA 1
ATOM 2632 C C . GLU A 1 377 ? -7.940 -10.393 6.514 1.00 93.31 377 GLU A C 1
ATOM 2634 O O . GLU A 1 377 ? -6.985 -11.156 6.349 1.00 93.31 377 GLU A O 1
ATOM 2639 N N . HIS A 1 378 ? -7.996 -9.481 7.472 1.00 93.69 378 HIS A N 1
ATOM 2640 C CA . HIS A 1 378 ? -6.920 -9.192 8.414 1.00 93.69 378 HIS A CA 1
ATOM 2641 C C . HIS A 1 378 ? -7.464 -8.930 9.818 1.00 93.69 378 HIS A C 1
ATOM 2643 O O . HIS A 1 378 ? -6.683 -8.713 10.732 1.00 93.69 378 HIS A O 1
ATOM 2649 N N . THR A 1 379 ? -8.783 -8.990 10.025 1.00 90.25 379 THR A N 1
ATOM 2650 C CA . THR A 1 379 ? -9.401 -8.808 11.340 1.00 90.25 379 THR A CA 1
ATOM 2651 C C . THR A 1 379 ? -9.893 -10.138 11.910 1.00 90.25 379 THR A C 1
ATOM 2653 O O . THR A 1 379 ? -10.209 -11.082 11.183 1.00 90.25 379 THR A O 1
ATOM 2656 N N . SER A 1 380 ? -9.932 -10.241 13.237 1.00 87.38 380 SER A N 1
ATOM 2657 C CA . SER A 1 380 ? -10.533 -11.364 13.958 1.00 87.38 380 SER A CA 1
ATOM 2658 C C . SER A 1 380 ? -11.139 -10.852 15.256 1.00 87.38 380 SER A C 1
ATOM 2660 O O . SER A 1 380 ? -10.433 -10.307 16.097 1.00 87.38 380 SER A O 1
ATOM 2662 N N . GLY A 1 381 ? -12.450 -11.041 15.429 1.00 81.25 381 GLY A N 1
ATOM 2663 C CA . GLY A 1 381 ? -13.165 -10.518 16.596 1.00 81.25 381 GLY A CA 1
ATOM 2664 C C . GLY A 1 381 ? -13.171 -8.988 16.666 1.00 81.25 381 GLY A C 1
ATOM 2665 O O . GLY A 1 381 ? -13.088 -8.443 17.754 1.00 81.25 381 GLY A O 1
ATOM 2666 N N . GLY A 1 382 ? -13.209 -8.306 15.515 1.00 79.50 382 GLY A N 1
ATOM 2667 C CA . GLY A 1 382 ? -13.169 -6.840 15.428 1.00 79.50 382 GLY A CA 1
ATOM 2668 C C . GLY A 1 382 ? -11.766 -6.229 15.495 1.00 79.50 382 GLY A C 1
ATOM 2669 O O . GLY A 1 382 ? -11.592 -5.089 15.084 1.00 79.50 382 GLY A O 1
ATOM 2670 N N . GLU A 1 383 ? -10.761 -6.996 15.918 1.00 83.06 383 GLU A N 1
ATOM 2671 C CA . GLU A 1 383 ? -9.386 -6.518 16.075 1.00 83.06 383 GLU A CA 1
ATOM 2672 C C . GLU A 1 383 ? -8.539 -6.788 14.833 1.00 83.06 383 GLU A C 1
ATOM 2674 O O . GLU A 1 383 ? -8.587 -7.889 14.268 1.00 83.06 383 GLU A O 1
ATOM 2679 N N . ASP A 1 384 ? -7.707 -5.819 14.451 1.00 87.19 384 ASP A N 1
ATOM 2680 C CA . ASP A 1 384 ? -6.687 -6.008 13.420 1.00 87.19 384 ASP A CA 1
ATOM 2681 C C . ASP A 1 384 ? -5.643 -7.030 13.896 1.00 87.19 384 ASP A C 1
ATOM 2683 O O . ASP A 1 384 ? -5.082 -6.954 14.991 1.00 87.19 384 ASP A O 1
ATOM 2687 N N . GLN A 1 385 ? -5.394 -8.035 13.067 1.00 95.75 385 GLN A N 1
ATOM 2688 C CA . GLN A 1 385 ? -4.384 -9.061 13.297 1.00 95.75 385 GLN A CA 1
ATOM 2689 C C . GLN A 1 385 ? -3.020 -8.647 12.742 1.00 95.75 385 GLN A C 1
ATOM 2691 O O . GLN A 1 385 ? -2.012 -9.321 12.981 1.00 95.75 385 GLN A O 1
ATOM 2696 N N . TYR A 1 386 ? -2.977 -7.543 12.003 1.00 92.75 386 TYR A N 1
ATOM 2697 C CA . TYR A 1 386 ? -1.833 -6.990 11.305 1.00 92.75 386 TYR A CA 1
ATOM 2698 C C . TYR A 1 386 ? -1.249 -7.927 10.247 1.00 92.75 386 TYR A C 1
ATOM 2700 O O . TYR A 1 386 ? -0.137 -7.702 9.787 1.00 92.75 386 TYR A O 1
ATOM 2708 N N . HIS A 1 387 ? -1.962 -8.960 9.816 1.00 97.50 387 HIS A N 1
ATOM 2709 C CA . HIS A 1 387 ? -1.523 -9.888 8.775 1.00 97.50 387 HIS A CA 1
ATOM 2710 C C . HIS A 1 387 ? -2.736 -10.488 8.072 1.00 97.50 387 HIS A C 1
ATOM 2712 O O . HIS A 1 387 ? -3.843 -10.453 8.612 1.00 97.50 387 HIS A O 1
ATOM 2718 N N . CYS A 1 388 ? -2.536 -11.080 6.899 1.00 97.88 388 CYS A N 1
ATOM 2719 C CA . CYS A 1 388 ? -3.604 -11.810 6.235 1.00 97.88 388 CYS A CA 1
ATOM 2720 C C . CYS A 1 388 ? -4.001 -13.064 7.020 1.00 97.88 388 CYS A C 1
ATOM 2722 O O . CYS A 1 388 ? -3.217 -14.005 7.164 1.00 97.88 388 CYS A O 1
ATOM 2724 N N . THR A 1 389 ? -5.251 -13.106 7.474 1.00 95.69 389 THR A N 1
ATOM 2725 C CA . THR A 1 389 ? -5.845 -14.266 8.155 1.00 95.69 389 THR A CA 1
ATOM 2726 C C . THR A 1 389 ? -6.406 -15.292 7.168 1.00 95.69 389 THR A C 1
ATOM 2728 O O . THR A 1 389 ? -6.628 -16.448 7.533 1.00 95.69 389 THR A O 1
ATOM 2731 N N . VAL A 1 390 ? -6.587 -14.896 5.904 1.00 94.06 390 VAL A N 1
ATOM 2732 C CA . VAL A 1 390 ? -7.028 -15.744 4.786 1.00 94.06 390 VAL A CA 1
ATOM 2733 C C . VAL A 1 390 ? -6.211 -15.463 3.519 1.00 94.06 390 VAL A C 1
ATOM 2735 O O . VAL A 1 390 ? -5.381 -14.558 3.482 1.00 94.06 390 VAL A O 1
ATOM 2738 N N . GLU A 1 391 ? -6.451 -16.241 2.461 1.00 95.50 391 GLU A N 1
ATOM 2739 C CA . GLU A 1 391 ? -5.830 -16.035 1.145 1.00 95.50 391 GLU A CA 1
ATOM 2740 C C . GLU A 1 391 ? -6.128 -14.622 0.584 1.00 95.50 391 GLU A C 1
ATOM 2742 O O . GLU A 1 391 ? -7.277 -14.169 0.666 1.00 95.50 391 GLU A O 1
ATOM 2747 N N . PRO A 1 392 ? -5.130 -13.909 0.020 1.00 97.19 392 PRO A N 1
ATOM 2748 C CA . PRO A 1 392 ? -5.254 -12.500 -0.325 1.00 97.19 392 PRO A CA 1
ATOM 2749 C C . PRO A 1 392 ? -6.030 -12.291 -1.623 1.00 97.19 392 PRO A C 1
ATOM 2751 O O . PRO A 1 392 ? -5.486 -12.173 -2.719 1.00 97.19 392 PRO A O 1
ATOM 2754 N N . HIS A 1 393 ? -7.347 -12.236 -1.473 1.00 95.38 393 HIS A N 1
ATOM 2755 C CA . HIS A 1 393 ? -8.305 -12.195 -2.568 1.00 95.38 393 HIS A CA 1
ATOM 2756 C C . HIS A 1 393 ? -8.339 -10.880 -3.353 1.00 95.38 393 HIS A C 1
ATOM 2758 O O . HIS A 1 393 ? -8.903 -10.846 -4.444 1.00 95.38 393 HIS A O 1
ATOM 2764 N N . LEU A 1 394 ? -7.724 -9.814 -2.836 1.00 96.38 394 LEU A N 1
ATOM 2765 C CA . LEU A 1 394 ? -7.574 -8.550 -3.558 1.00 96.38 394 LEU A CA 1
ATOM 2766 C C . LEU A 1 394 ? -6.202 -8.412 -4.220 1.00 96.38 394 LEU A C 1
ATOM 2768 O O . LEU A 1 394 ? -5.978 -7.413 -4.890 1.00 96.38 394 LEU A O 1
ATOM 2772 N N . LEU A 1 395 ? -5.277 -9.362 -4.061 1.00 98.25 395 LEU A N 1
ATOM 2773 C CA . LEU A 1 395 ? -3.940 -9.279 -4.653 1.00 98.25 395 LEU A CA 1
ATOM 2774 C C . LEU A 1 395 ? -3.977 -9.544 -6.168 1.00 98.25 395 LEU A C 1
ATOM 2776 O O . LEU A 1 395 ? -4.545 -10.533 -6.623 1.00 98.25 395 LEU A O 1
ATOM 2780 N N . ASP A 1 396 ? -3.286 -8.708 -6.947 1.00 98.00 396 ASP A N 1
ATOM 2781 C CA . ASP A 1 396 ? -2.807 -9.037 -8.294 1.00 98.00 396 ASP A CA 1
ATOM 2782 C C . ASP A 1 396 ? -1.375 -9.591 -8.184 1.00 98.00 396 ASP A C 1
ATOM 2784 O O . ASP A 1 396 ? -0.404 -8.816 -8.157 1.00 98.00 396 ASP A O 1
ATOM 2788 N N . PRO A 1 397 ? -1.203 -10.926 -8.087 1.00 98.19 397 PRO A N 1
ATOM 2789 C CA . PRO A 1 397 ? 0.109 -11.523 -7.887 1.00 98.19 397 PRO A CA 1
ATOM 2790 C C . PRO A 1 397 ? 0.994 -11.357 -9.123 1.00 98.19 397 PRO A C 1
ATOM 2792 O O . PRO A 1 397 ? 2.215 -11.321 -8.987 1.00 98.19 397 PRO A O 1
ATOM 2795 N N . TRP A 1 398 ? 0.423 -11.207 -10.320 1.00 98.19 398 TRP A N 1
ATOM 2796 C CA . TRP A 1 398 ? 1.185 -11.114 -11.561 1.00 98.19 398 TRP A CA 1
ATOM 2797 C C . TRP A 1 398 ? 1.894 -9.771 -11.686 1.00 98.19 398 TRP A C 1
ATOM 2799 O O . TRP A 1 398 ? 3.117 -9.731 -11.848 1.00 98.19 398 TRP A O 1
ATOM 2809 N N . ARG A 1 399 ? 1.156 -8.660 -11.562 1.00 98.31 399 ARG A N 1
ATOM 2810 C CA . ARG A 1 399 ? 1.763 -7.320 -11.617 1.00 98.31 399 ARG A CA 1
ATOM 2811 C C . ARG A 1 399 ? 2.666 -7.054 -10.427 1.00 98.31 399 ARG A C 1
ATOM 2813 O O . ARG A 1 399 ? 3.749 -6.500 -10.609 1.00 98.31 399 ARG A O 1
ATOM 2820 N N . THR A 1 400 ? 2.264 -7.503 -9.238 1.00 98.69 400 THR A N 1
ATOM 2821 C CA . THR A 1 400 ? 3.098 -7.402 -8.036 1.00 98.69 400 THR A CA 1
ATOM 2822 C C . THR A 1 400 ? 4.422 -8.137 -8.235 1.00 98.69 400 THR A C 1
ATOM 2824 O O . THR A 1 400 ? 5.482 -7.539 -8.073 1.00 98.69 400 THR A O 1
ATOM 2827 N N . SER A 1 401 ? 4.401 -9.394 -8.679 1.00 98.56 401 SER A N 1
ATOM 2828 C CA . SER A 1 401 ? 5.632 -10.169 -8.892 1.00 98.56 401 SER A CA 1
ATOM 2829 C C . SER A 1 401 ? 6.523 -9.575 -9.976 1.00 98.56 401 SER A C 1
ATOM 2831 O O . SER A 1 401 ? 7.744 -9.546 -9.820 1.00 98.56 401 SER A O 1
ATOM 2833 N N . LEU A 1 402 ? 5.936 -9.051 -11.055 1.00 98.31 402 LEU A N 1
ATOM 2834 C CA . LEU A 1 402 ? 6.686 -8.384 -12.115 1.00 98.31 402 LEU A CA 1
ATOM 2835 C C . LEU A 1 402 ? 7.356 -7.095 -11.614 1.00 98.31 402 LEU A C 1
ATOM 2837 O O . LEU A 1 402 ? 8.528 -6.861 -11.911 1.00 98.31 402 LEU A O 1
ATOM 2841 N N . PHE A 1 403 ? 6.654 -6.299 -10.803 1.00 98.75 403 PHE A N 1
ATOM 2842 C CA . PHE A 1 403 ? 7.218 -5.122 -10.138 1.00 98.75 403 PHE A CA 1
ATOM 2843 C C . PHE A 1 403 ? 8.406 -5.503 -9.255 1.00 98.75 403 PHE A C 1
ATOM 2845 O O . PHE A 1 403 ? 9.505 -4.967 -9.430 1.00 98.75 403 PHE A O 1
ATOM 2852 N N . LEU A 1 404 ? 8.221 -6.489 -8.372 1.00 98.75 404 LEU A N 1
ATOM 2853 C CA . LEU A 1 404 ? 9.289 -6.971 -7.503 1.00 98.75 404 LEU A CA 1
ATOM 2854 C C . LEU A 1 404 ? 10.473 -7.492 -8.315 1.00 98.75 404 LEU A C 1
ATOM 2856 O O . LEU A 1 404 ? 11.621 -7.191 -7.986 1.00 98.75 404 LEU A O 1
ATOM 2860 N N . ALA A 1 405 ? 10.231 -8.214 -9.410 1.00 98.50 405 ALA A N 1
ATOM 2861 C CA . ALA A 1 405 ? 11.292 -8.693 -10.284 1.00 98.50 405 ALA A CA 1
ATOM 2862 C C . ALA A 1 405 ? 12.135 -7.546 -10.858 1.00 98.50 405 ALA A C 1
ATOM 2864 O O . ALA A 1 405 ? 13.357 -7.685 -10.939 1.00 98.50 405 ALA A O 1
ATOM 2865 N N . HIS A 1 406 ? 11.533 -6.411 -11.217 1.00 98.44 406 HIS A N 1
ATOM 2866 C CA . HIS A 1 406 ? 12.270 -5.250 -11.729 1.00 98.44 406 HIS A CA 1
ATOM 2867 C C . HIS A 1 406 ? 13.114 -4.555 -10.665 1.00 98.44 406 HIS A C 1
ATOM 2869 O O . HIS A 1 406 ? 14.218 -4.116 -10.981 1.00 98.44 406 HIS A O 1
ATOM 2875 N N . LEU A 1 407 ? 12.689 -4.541 -9.398 1.00 98.50 407 LEU A N 1
ATOM 2876 C CA . LEU A 1 407 ? 13.506 -4.013 -8.294 1.00 98.50 407 LEU A CA 1
ATOM 2877 C C . LEU A 1 407 ? 14.834 -4.779 -8.129 1.00 98.50 407 LEU A C 1
ATOM 2879 O O . LEU A 1 407 ? 15.855 -4.201 -7.754 1.00 98.50 407 LEU A O 1
ATOM 2883 N N . HIS A 1 408 ? 14.860 -6.068 -8.488 1.00 98.31 408 HIS A N 1
ATOM 2884 C CA . HIS A 1 408 ? 16.053 -6.926 -8.426 1.00 98.31 408 HIS A CA 1
ATOM 2885 C C . HIS A 1 408 ? 17.135 -6.593 -9.464 1.00 98.31 408 HIS A C 1
ATOM 2887 O O . HIS A 1 408 ? 18.168 -7.273 -9.522 1.00 98.31 408 HIS A O 1
ATOM 2893 N N . ILE A 1 409 ? 16.930 -5.571 -10.298 1.00 97.00 409 ILE A N 1
ATOM 2894 C CA . ILE A 1 409 ? 18.003 -5.023 -11.128 1.00 97.00 409 ILE A CA 1
ATOM 2895 C C . ILE A 1 409 ? 19.046 -4.274 -10.285 1.00 97.00 409 ILE A C 1
ATOM 2897 O O . ILE A 1 409 ? 20.217 -4.236 -10.663 1.00 97.00 409 ILE A O 1
ATOM 2901 N N . ASN A 1 410 ? 18.651 -3.732 -9.125 1.00 96.81 410 ASN A N 1
ATOM 2902 C CA . ASN A 1 410 ? 19.551 -2.977 -8.264 1.00 96.81 410 ASN A CA 1
ATOM 2903 C C . ASN A 1 410 ? 20.432 -3.925 -7.421 1.00 96.81 410 ASN A C 1
ATOM 2905 O O . ASN A 1 410 ? 19.913 -4.664 -6.577 1.00 96.81 410 ASN A O 1
ATOM 2909 N N . PRO A 1 411 ? 21.772 -3.893 -7.569 1.00 95.94 411 PRO A N 1
ATOM 2910 C CA . PRO A 1 411 ? 22.667 -4.715 -6.755 1.00 95.94 411 PRO A CA 1
ATOM 2911 C C . PRO A 1 411 ? 22.608 -4.377 -5.256 1.00 95.94 411 PRO A C 1
ATOM 2913 O O . PRO A 1 411 ? 22.892 -5.248 -4.430 1.00 95.94 411 PRO A O 1
ATOM 2916 N N . ALA A 1 412 ? 22.221 -3.148 -4.902 1.00 97.06 412 ALA A N 1
ATOM 2917 C CA . ALA A 1 412 ? 22.078 -2.688 -3.527 1.00 97.06 412 ALA A CA 1
ATOM 2918 C C . ALA A 1 412 ? 20.766 -3.130 -2.866 1.00 97.06 412 ALA A C 1
ATOM 2920 O O . ALA A 1 412 ? 20.670 -2.990 -1.650 1.00 97.06 412 ALA A O 1
ATOM 2921 N N . LEU A 1 413 ? 19.797 -3.698 -3.604 1.00 98.19 413 LEU A N 1
ATOM 2922 C CA . LEU A 1 413 ? 18.562 -4.236 -3.018 1.00 98.19 413 LEU A CA 1
ATOM 2923 C C . LEU A 1 413 ? 18.912 -5.131 -1.823 1.00 98.19 413 LEU A C 1
ATOM 2925 O O . LEU A 1 413 ? 19.709 -6.056 -1.969 1.00 98.19 413 LEU A O 1
ATOM 2929 N N . ARG A 1 414 ? 18.382 -4.859 -0.635 1.00 97.94 414 ARG A N 1
ATOM 2930 C CA . ARG A 1 414 ? 18.697 -5.625 0.577 1.00 97.94 414 ARG A CA 1
ATOM 2931 C C . ARG A 1 414 ? 17.658 -6.708 0.794 1.00 97.94 414 ARG A C 1
ATOM 2933 O O . ARG A 1 414 ? 18.016 -7.880 0.880 1.00 97.94 414 ARG A O 1
ATOM 2940 N N . VAL A 1 415 ? 16.398 -6.302 0.862 1.00 98.12 415 VAL A N 1
ATOM 2941 C CA . VAL A 1 415 ? 15.265 -7.164 1.187 1.00 98.12 415 VAL A CA 1
ATOM 2942 C C . VAL A 1 415 ? 13.970 -6.518 0.700 1.00 98.12 415 VAL A C 1
ATOM 2944 O O . VAL A 1 415 ? 13.895 -5.293 0.601 1.00 98.12 415 VAL A O 1
ATOM 2947 N N . ILE A 1 416 ? 12.981 -7.348 0.376 1.00 98.62 416 ILE A N 1
ATOM 2948 C CA . ILE A 1 416 ? 11.599 -6.938 0.133 1.00 98.62 416 ILE A CA 1
ATOM 2949 C C . ILE A 1 416 ? 10.708 -7.751 1.074 1.00 98.62 416 ILE A C 1
ATOM 2951 O O . ILE A 1 416 ? 10.599 -8.966 0.901 1.00 98.62 416 ILE A O 1
ATOM 2955 N N . GLY A 1 417 ? 10.115 -7.100 2.069 1.00 98.44 417 GLY A N 1
ATOM 2956 C CA . GLY A 1 417 ? 9.141 -7.705 2.977 1.00 98.44 417 GLY A CA 1
ATOM 2957 C C . GLY A 1 417 ? 7.747 -7.710 2.368 1.00 98.44 417 GLY A C 1
ATOM 2958 O O . GLY A 1 417 ? 7.314 -6.689 1.839 1.00 98.44 417 GLY A O 1
ATOM 2959 N N . VAL A 1 418 ? 7.050 -8.841 2.432 1.00 98.75 418 VAL A N 1
ATOM 2960 C CA . VAL A 1 418 ? 5.637 -8.969 2.037 1.00 98.75 418 VAL A CA 1
ATOM 2961 C C . VAL A 1 418 ? 4.874 -9.774 3.087 1.00 98.75 418 VAL A C 1
ATOM 2963 O O . VAL A 1 418 ? 5.484 -10.480 3.893 1.00 98.75 418 VAL A O 1
ATOM 2966 N N . ASP A 1 419 ? 3.543 -9.695 3.066 1.00 98.69 419 ASP A N 1
ATOM 2967 C CA . ASP A 1 419 ? 2.696 -10.546 3.906 1.00 98.69 419 ASP A CA 1
ATOM 2968 C C . ASP A 1 419 ? 2.936 -12.037 3.616 1.00 98.69 419 ASP A C 1
ATOM 2970 O O . ASP A 1 419 ? 3.196 -12.429 2.476 1.00 98.69 419 ASP A O 1
ATOM 2974 N N . GLY A 1 420 ? 2.820 -12.881 4.644 1.00 98.19 420 GLY A N 1
ATOM 2975 C CA . GLY A 1 420 ? 2.981 -14.332 4.543 1.00 98.19 420 GLY A CA 1
ATOM 2976 C C . GLY A 1 420 ? 2.146 -14.985 3.445 1.00 98.19 420 GLY A C 1
ATOM 2977 O O . GLY A 1 420 ? 2.674 -15.756 2.642 1.00 98.19 420 GLY A O 1
ATOM 2978 N N . GLN A 1 421 ? 0.850 -14.682 3.397 1.00 98.06 421 GLN A N 1
ATOM 2979 C CA . GLN A 1 421 ? -0.063 -15.268 2.417 1.00 98.06 421 GLN A CA 1
ATOM 2980 C C . GLN A 1 421 ? 0.179 -14.693 1.018 1.00 98.06 421 GLN A C 1
ATOM 2982 O O . GLN A 1 421 ? 0.104 -15.420 0.027 1.00 98.06 421 GLN A O 1
ATOM 2987 N N . ALA A 1 422 ? 0.548 -13.412 0.930 1.00 98.50 422 ALA A N 1
ATOM 2988 C CA . ALA A 1 422 ? 0.946 -12.794 -0.332 1.00 98.50 422 ALA A CA 1
ATOM 2989 C C . ALA A 1 422 ? 2.228 -13.416 -0.896 1.00 98.50 422 ALA A C 1
ATOM 2991 O O . ALA A 1 422 ? 2.301 -13.701 -2.091 1.00 98.50 422 ALA A O 1
ATOM 2992 N N . GLY A 1 423 ? 3.219 -13.675 -0.038 1.00 98.38 423 GLY A N 1
ATOM 2993 C CA . GLY A 1 423 ? 4.506 -14.265 -0.402 1.00 98.38 423 GLY A CA 1
ATOM 2994 C C . GLY A 1 423 ? 4.366 -15.588 -1.150 1.00 98.38 423 GLY A C 1
ATOM 2995 O O . GLY A 1 423 ? 5.014 -15.775 -2.179 1.00 98.38 423 GLY A O 1
ATOM 2996 N N . LEU A 1 424 ? 3.448 -16.456 -0.710 1.00 97.44 424 LEU A N 1
ATOM 2997 C CA . LEU A 1 424 ? 3.147 -17.727 -1.379 1.00 97.44 424 LEU A CA 1
ATOM 2998 C C . LEU A 1 424 ? 2.703 -17.534 -2.838 1.00 97.44 424 LEU A C 1
ATOM 3000 O O . LEU A 1 424 ? 3.188 -18.222 -3.739 1.00 97.44 424 LEU A O 1
ATOM 3004 N N . MET A 1 425 ? 1.788 -16.592 -3.082 1.00 97.81 425 MET A N 1
ATOM 3005 C CA . MET A 1 425 ? 1.273 -16.311 -4.425 1.00 97.81 425 MET A CA 1
ATOM 3006 C C . MET A 1 425 ? 2.306 -15.579 -5.286 1.00 97.81 425 MET A C 1
ATOM 3008 O O . MET A 1 425 ? 2.445 -15.873 -6.472 1.00 97.81 425 MET A O 1
ATOM 3012 N N . ILE A 1 426 ? 3.053 -14.648 -4.689 1.00 98.56 426 ILE A N 1
ATOM 3013 C CA . ILE A 1 426 ? 4.082 -13.852 -5.364 1.00 98.56 426 ILE A CA 1
ATOM 3014 C C . ILE A 1 426 ? 5.229 -14.740 -5.855 1.00 98.56 426 ILE A C 1
ATOM 3016 O O . ILE A 1 426 ? 5.643 -14.625 -7.005 1.00 98.56 426 ILE A O 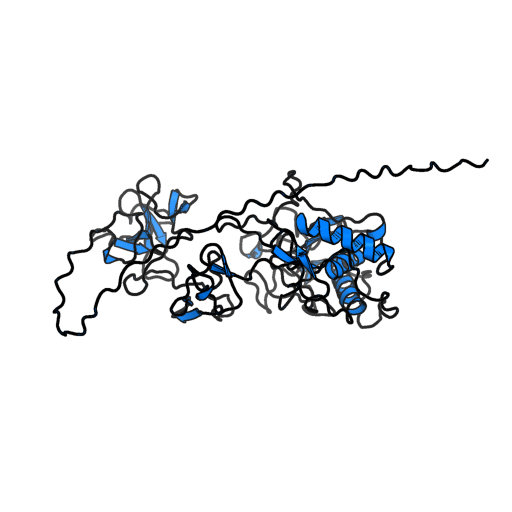1
ATOM 3020 N N . GLU A 1 427 ? 5.743 -15.652 -5.030 1.00 98.06 427 GLU A N 1
ATOM 3021 C CA . GLU A 1 427 ? 6.821 -16.556 -5.456 1.00 98.06 427 GLU A CA 1
ATOM 3022 C C . GLU A 1 427 ? 6.362 -17.480 -6.590 1.00 98.06 427 GLU A C 1
ATOM 3024 O O . GLU A 1 427 ? 7.061 -17.625 -7.595 1.00 98.06 427 GLU A O 1
ATOM 3029 N N . SER A 1 428 ? 5.145 -18.026 -6.491 1.00 97.44 428 SER A N 1
ATOM 3030 C CA . SER A 1 428 ? 4.569 -18.864 -7.547 1.00 97.44 428 SER A CA 1
ATOM 3031 C C . SER A 1 428 ? 4.380 -18.106 -8.868 1.00 97.44 428 SER A C 1
ATOM 3033 O O . SER A 1 428 ? 4.686 -18.641 -9.941 1.00 97.44 428 SER A O 1
ATOM 3035 N N . ALA A 1 429 ? 3.911 -16.857 -8.812 1.00 97.94 429 ALA A N 1
ATOM 3036 C CA . ALA A 1 429 ? 3.764 -16.002 -9.986 1.00 97.94 429 ALA A CA 1
ATOM 3037 C C . ALA A 1 429 ? 5.126 -15.614 -10.580 1.00 97.94 429 ALA A C 1
ATOM 3039 O O . ALA A 1 429 ? 5.307 -15.658 -11.798 1.00 97.94 429 ALA A O 1
ATOM 3040 N N . LEU A 1 430 ? 6.105 -15.268 -9.739 1.00 98.31 430 LEU A N 1
ATOM 3041 C CA . LEU A 1 430 ? 7.459 -14.923 -10.167 1.00 98.31 430 LEU A CA 1
ATOM 3042 C C . LEU A 1 430 ? 8.129 -16.078 -10.920 1.00 98.31 430 LEU A C 1
ATOM 3044 O O . LEU A 1 430 ? 8.689 -15.850 -11.992 1.00 98.31 430 LEU A O 1
ATOM 3048 N N . ASP A 1 431 ? 8.038 -17.304 -10.404 1.00 96.94 431 ASP A N 1
ATOM 3049 C CA . ASP A 1 431 ? 8.607 -18.490 -11.054 1.00 96.94 431 ASP A CA 1
ATOM 3050 C C . ASP A 1 431 ? 8.052 -18.687 -12.471 1.00 96.94 431 ASP A C 1
ATOM 3052 O O . ASP A 1 431 ? 8.801 -18.975 -13.410 1.00 96.94 431 ASP A O 1
ATOM 3056 N N . GLN A 1 432 ? 6.750 -18.469 -12.652 1.00 96.94 432 GLN A N 1
ATOM 3057 C CA . GLN A 1 432 ? 6.091 -18.583 -13.953 1.00 96.94 432 GLN A CA 1
ATOM 3058 C C . GLN A 1 432 ? 6.457 -17.436 -14.894 1.00 96.94 432 GLN A C 1
ATOM 3060 O O . GLN A 1 432 ? 6.831 -17.685 -16.038 1.00 96.94 432 GLN A O 1
ATOM 3065 N N . LEU A 1 433 ? 6.470 -16.191 -14.408 1.00 97.00 433 LEU A N 1
ATOM 3066 C CA . LEU A 1 433 ? 6.941 -15.039 -15.187 1.00 97.00 433 LEU A CA 1
ATOM 3067 C C . LEU A 1 433 ? 8.389 -15.239 -15.665 1.00 97.00 433 LEU A C 1
ATOM 3069 O O . LEU A 1 433 ? 8.730 -14.885 -16.795 1.00 97.00 433 LEU A O 1
ATOM 3073 N N . CYS A 1 434 ? 9.240 -15.837 -14.832 1.00 96.75 434 CYS A N 1
ATOM 3074 C CA . CYS A 1 434 ? 10.607 -16.199 -15.189 1.00 96.75 434 CYS A CA 1
ATOM 3075 C C . CYS A 1 434 ? 10.670 -17.327 -16.228 1.00 96.75 434 CYS A C 1
ATOM 3077 O O . CYS A 1 434 ? 11.463 -17.242 -17.169 1.00 96.75 434 CYS A O 1
ATOM 3079 N N . ALA A 1 435 ? 9.846 -18.368 -16.088 1.00 95.19 435 ALA A N 1
ATOM 3080 C CA . ALA A 1 435 ? 9.773 -19.472 -17.046 1.00 95.19 435 ALA A CA 1
ATOM 3081 C C . ALA A 1 435 ? 9.287 -19.013 -18.432 1.00 95.19 435 ALA A C 1
ATOM 3083 O O . ALA A 1 435 ? 9.820 -19.460 -19.451 1.00 95.19 435 ALA A O 1
ATOM 3084 N N . ASP A 1 436 ? 8.346 -18.071 -18.459 1.00 95.06 436 ASP A N 1
ATOM 3085 C CA . ASP A 1 436 ? 7.730 -17.530 -19.674 1.00 95.06 436 ASP A CA 1
ATOM 3086 C C . ASP A 1 436 ? 8.504 -16.338 -20.269 1.00 95.06 436 ASP A C 1
ATOM 3088 O O . ASP A 1 436 ? 8.155 -15.816 -21.330 1.00 95.06 436 ASP A O 1
ATOM 3092 N N . GLY A 1 437 ? 9.597 -15.920 -19.623 1.00 95.00 437 GLY A N 1
ATOM 3093 C CA . GLY A 1 437 ? 10.507 -14.893 -20.129 1.00 95.00 437 GLY A CA 1
ATOM 3094 C C . GLY A 1 437 ? 10.012 -13.454 -19.969 1.00 95.00 437 GLY A C 1
ATOM 3095 O O . GLY A 1 437 ? 10.583 -12.559 -20.591 1.00 95.00 437 GLY A O 1
ATOM 3096 N N . TRP A 1 438 ? 9.003 -13.207 -19.128 1.00 95.44 438 TRP A N 1
ATOM 3097 C CA . TRP A 1 438 ? 8.500 -11.862 -18.806 1.00 95.44 438 TRP A CA 1
ATOM 3098 C C . TRP A 1 438 ? 9.545 -10.974 -18.125 1.00 95.44 438 TRP A C 1
ATOM 3100 O O . TRP A 1 438 ? 9.518 -9.746 -18.241 1.00 95.44 438 TRP A O 1
ATOM 3110 N N . THR A 1 439 ? 10.488 -11.603 -17.430 1.00 93.69 439 THR A N 1
ATOM 3111 C CA . THR A 1 439 ? 11.613 -10.954 -16.768 1.00 93.69 439 THR A CA 1
ATOM 3112 C C . THR A 1 439 ? 12.852 -11.845 -16.840 1.00 93.69 439 THR A C 1
ATOM 3114 O O . THR A 1 439 ? 12.762 -13.066 -16.949 1.00 93.69 439 THR A O 1
ATOM 3117 N N . ALA A 1 440 ? 14.029 -11.225 -16.798 1.00 89.00 440 ALA A N 1
ATOM 3118 C CA . ALA A 1 440 ? 15.325 -11.907 -16.803 1.00 89.00 440 ALA A CA 1
ATOM 3119 C C . ALA A 1 440 ? 16.261 -11.378 -15.701 1.00 89.00 440 ALA A C 1
ATOM 3121 O O . ALA A 1 440 ? 17.487 -11.504 -15.795 1.00 89.00 440 ALA A O 1
ATOM 3122 N N . THR A 1 441 ? 15.701 -10.736 -14.672 1.00 86.56 441 THR A N 1
ATOM 3123 C CA . THR A 1 441 ? 16.484 -10.134 -13.589 1.00 86.56 441 THR A CA 1
ATOM 3124 C C . THR A 1 441 ? 17.076 -11.193 -12.657 1.00 86.56 441 THR A C 1
ATOM 3126 O O . THR A 1 441 ? 16.895 -12.404 -12.819 1.00 86.56 441 THR A O 1
ATOM 3129 N N . THR A 1 442 ? 17.826 -10.744 -11.648 1.00 92.06 442 THR A N 1
ATOM 3130 C CA . THR A 1 442 ? 18.376 -11.651 -10.633 1.00 92.06 442 THR A CA 1
ATOM 3131 C C . THR A 1 442 ? 17.289 -12.354 -9.809 1.00 92.06 442 THR A C 1
ATOM 3133 O O . THR A 1 442 ? 17.568 -13.419 -9.254 1.00 92.06 442 THR A O 1
ATOM 3136 N N . ALA A 1 443 ? 16.050 -11.839 -9.826 1.00 92.56 443 ALA A N 1
ATOM 3137 C CA . ALA A 1 443 ? 14.891 -12.432 -9.164 1.00 92.56 443 ALA A CA 1
ATOM 3138 C C . ALA A 1 443 ? 14.657 -13.895 -9.577 1.00 92.56 443 ALA A C 1
ATOM 3140 O O . ALA A 1 443 ? 14.452 -14.735 -8.712 1.00 92.56 443 ALA A O 1
ATOM 3141 N N . CYS A 1 444 ? 14.832 -14.232 -10.862 1.00 96.19 444 CYS A N 1
ATOM 3142 C CA . CYS A 1 444 ? 14.620 -15.590 -11.391 1.00 96.19 444 CYS A CA 1
ATOM 3143 C C . CYS A 1 444 ? 15.613 -16.651 -10.892 1.00 96.19 444 CYS A C 1
ATOM 3145 O O . CYS A 1 444 ? 15.525 -17.817 -11.268 1.00 96.19 444 CYS A O 1
ATOM 3147 N N . ARG A 1 445 ? 16.635 -16.253 -10.130 1.00 94.81 445 ARG A N 1
ATOM 3148 C CA . ARG A 1 445 ? 17.647 -17.171 -9.582 1.00 94.81 445 ARG A CA 1
ATOM 3149 C C . ARG A 1 445 ? 17.825 -17.034 -8.080 1.00 94.81 445 ARG A C 1
ATOM 3151 O O . ARG A 1 445 ? 18.241 -17.991 -7.438 1.00 94.81 445 ARG A O 1
ATOM 3158 N N . SER A 1 446 ? 17.640 -15.828 -7.554 1.00 95.12 446 SER A N 1
ATOM 3159 C CA . SER A 1 446 ? 17.907 -15.494 -6.160 1.00 95.12 446 SER A CA 1
ATOM 3160 C C . SER A 1 446 ? 17.169 -14.206 -5.806 1.00 95.12 446 SER A C 1
ATOM 3162 O O . SER A 1 446 ? 17.790 -13.144 -5.694 1.00 95.12 446 SER A O 1
ATOM 3164 N N . HIS A 1 447 ? 15.850 -14.289 -5.649 1.00 96.88 447 HIS A N 1
ATOM 3165 C CA . HIS A 1 447 ? 15.081 -13.161 -5.138 1.00 96.88 447 HIS A CA 1
ATOM 3166 C C . HIS A 1 447 ? 15.401 -12.881 -3.657 1.00 96.88 447 HIS A C 1
ATOM 3168 O O . HIS A 1 447 ? 15.867 -13.746 -2.917 1.00 96.88 447 HIS A O 1
ATOM 3174 N N . LYS A 1 448 ? 15.179 -11.633 -3.241 1.00 97.88 448 LYS A N 1
ATOM 3175 C CA . LYS A 1 448 ? 15.365 -11.085 -1.888 1.00 97.88 448 LYS A CA 1
ATOM 3176 C C . LYS A 1 448 ? 14.018 -10.814 -1.204 1.00 97.88 448 LYS A C 1
ATOM 3178 O O . LYS A 1 448 ? 13.936 -9.964 -0.323 1.00 97.88 448 LYS A O 1
ATOM 3183 N N . ILE A 1 449 ? 12.975 -11.509 -1.653 1.00 98.50 449 ILE A N 1
ATOM 3184 C CA . ILE A 1 449 ? 11.632 -11.474 -1.065 1.00 98.50 449 ILE A CA 1
ATOM 3185 C C . ILE A 1 449 ? 11.656 -12.291 0.233 1.00 98.50 449 ILE A C 1
ATOM 3187 O O . ILE A 1 449 ? 12.247 -13.370 0.265 1.00 98.50 449 ILE A O 1
ATOM 3191 N N . THR A 1 450 ? 11.055 -11.765 1.295 1.00 98.12 450 THR A N 1
ATOM 3192 C CA . THR A 1 450 ? 10.943 -12.411 2.606 1.00 98.12 450 THR A CA 1
ATOM 3193 C C . THR A 1 450 ? 9.534 -12.236 3.154 1.00 98.12 450 THR A C 1
ATOM 3195 O O . THR A 1 450 ? 8.900 -11.209 2.921 1.00 98.12 450 THR A O 1
ATOM 3198 N N . TRP A 1 451 ? 9.059 -13.241 3.880 1.00 98.38 451 TRP A N 1
ATOM 3199 C CA . TRP A 1 451 ? 7.713 -13.293 4.441 1.00 98.38 451 TRP A CA 1
ATOM 3200 C C . TRP A 1 451 ? 7.630 -14.384 5.516 1.00 98.38 451 TRP A C 1
ATOM 3202 O O . TRP A 1 451 ? 8.503 -15.253 5.616 1.00 98.38 451 TRP A O 1
ATOM 3212 N N . GLU A 1 452 ? 6.577 -14.342 6.328 1.00 97.88 452 GLU A N 1
ATOM 3213 C CA . GLU A 1 452 ? 6.283 -15.328 7.370 1.00 97.88 452 GLU A CA 1
ATOM 3214 C C . GLU A 1 452 ? 4.780 -15.648 7.362 1.00 97.88 452 GLU A C 1
ATOM 3216 O O . GLU A 1 452 ? 3.968 -14.767 7.600 1.00 97.88 452 GLU A O 1
ATOM 3221 N N . VAL A 1 453 ? 4.390 -16.909 7.133 1.00 97.31 453 VAL A N 1
ATOM 3222 C CA . VAL A 1 453 ? 2.991 -17.378 7.336 1.00 97.31 453 VAL A CA 1
ATOM 3223 C C . VAL A 1 453 ? 2.702 -17.759 8.790 1.00 97.31 453 VAL A C 1
ATOM 3225 O O . VAL A 1 453 ? 1.580 -18.073 9.171 1.00 97.31 453 VAL A O 1
ATOM 3228 N N . THR A 1 454 ? 3.743 -17.809 9.613 1.00 96.31 454 THR A N 1
ATOM 3229 C CA . THR A 1 454 ? 3.677 -18.055 11.050 1.00 96.31 454 THR A CA 1
ATOM 3230 C C . THR A 1 454 ? 4.729 -17.177 11.691 1.00 96.31 454 THR A C 1
ATOM 3232 O O . THR A 1 454 ? 5.842 -17.112 11.175 1.00 96.31 454 THR A O 1
ATOM 3235 N N . ASP A 1 455 ? 4.397 -16.534 12.806 1.00 96.25 455 ASP A N 1
ATOM 3236 C CA . ASP A 1 455 ? 5.333 -15.679 13.529 1.00 96.25 455 ASP A CA 1
ATOM 3237 C C . ASP A 1 455 ? 6.542 -16.490 14.026 1.00 96.25 455 ASP A C 1
ATOM 3239 O O . ASP A 1 455 ? 6.444 -17.274 14.975 1.00 96.25 455 ASP A O 1
ATOM 3243 N N . THR A 1 456 ? 7.692 -16.335 13.362 1.00 95.81 456 THR A N 1
ATOM 3244 C CA . THR A 1 456 ? 8.965 -16.931 13.794 1.00 95.81 456 THR A CA 1
ATOM 3245 C C . THR A 1 456 ? 9.872 -15.912 14.483 1.00 95.81 456 THR A C 1
ATOM 3247 O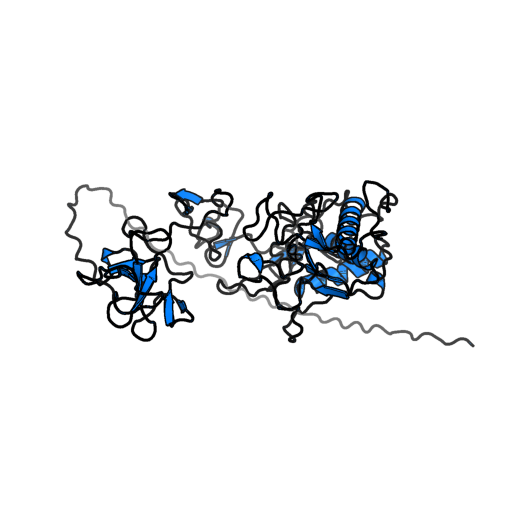 O . THR A 1 456 ? 11.036 -16.215 14.765 1.00 95.81 456 THR A O 1
ATOM 3250 N N . GLY A 1 457 ? 9.354 -14.713 14.778 1.00 92.25 457 GLY A N 1
ATOM 3251 C CA . GLY A 1 457 ? 10.098 -13.620 15.394 1.00 92.25 457 GLY A CA 1
ATOM 3252 C C . GLY A 1 457 ? 11.094 -12.940 14.455 1.00 92.25 457 GLY A C 1
ATOM 3253 O O . GLY A 1 457 ? 12.064 -12.351 14.932 1.00 92.25 457 GLY A O 1
ATOM 3254 N N . ARG A 1 458 ? 10.908 -13.037 13.129 1.00 89.44 458 ARG A N 1
ATOM 3255 C CA . ARG A 1 458 ? 11.748 -12.333 12.139 1.00 89.44 458 ARG A CA 1
ATOM 3256 C C . ARG A 1 458 ? 11.162 -11.000 11.684 1.00 89.44 458 ARG A C 1
ATOM 3258 O O . ARG A 1 458 ? 11.800 -10.339 10.869 1.00 89.44 458 ARG A O 1
ATOM 3265 N N . TYR A 1 459 ? 10.025 -10.608 12.258 1.00 90.75 459 TYR A N 1
ATOM 3266 C CA . TYR A 1 459 ? 9.344 -9.330 12.043 1.00 90.75 459 TYR A CA 1
ATOM 3267 C C . TYR A 1 459 ? 8.736 -9.144 10.641 1.00 90.75 459 TYR A C 1
ATOM 3269 O O . TYR A 1 459 ? 8.366 -8.031 10.290 1.00 90.75 459 TYR A O 1
ATOM 3277 N N . TRP A 1 460 ? 8.570 -10.220 9.865 1.00 95.44 460 TRP A N 1
ATOM 3278 C CA . TRP A 1 460 ? 7.875 -10.201 8.567 1.00 95.44 460 TRP A CA 1
ATOM 3279 C C . TRP A 1 460 ? 6.441 -10.727 8.650 1.00 95.44 460 TRP A C 1
ATOM 3281 O O . TRP A 1 460 ? 5.712 -10.673 7.668 1.00 95.44 460 TRP A O 1
ATOM 3291 N N . PHE A 1 461 ? 6.033 -11.248 9.808 1.00 96.81 461 PHE A N 1
ATOM 3292 C CA . PHE A 1 461 ? 4.685 -11.780 10.005 1.00 96.81 461 PHE A CA 1
ATOM 3293 C C . PHE A 1 461 ? 3.605 -10.692 10.036 1.00 96.81 461 PHE A C 1
ATOM 3295 O O . PHE A 1 461 ? 2.507 -10.931 9.559 1.00 96.81 461 PHE A O 1
ATOM 3302 N N . ARG A 1 462 ? 3.896 -9.511 10.596 1.00 95.00 462 ARG A N 1
ATOM 3303 C CA . ARG A 1 462 ? 2.912 -8.433 10.808 1.00 95.00 462 ARG A CA 1
ATOM 3304 C C . ARG A 1 462 ? 3.170 -7.231 9.905 1.00 95.00 462 ARG A C 1
ATOM 3306 O O . ARG A 1 462 ? 4.271 -7.073 9.392 1.00 95.00 462 ARG A O 1
ATOM 3313 N N . PHE A 1 463 ? 2.162 -6.378 9.779 1.00 93.88 463 PHE A N 1
ATOM 3314 C CA . PHE A 1 463 ? 2.105 -5.066 9.133 1.00 93.88 463 PHE A CA 1
ATOM 3315 C C . PHE A 1 463 ? 2.224 -5.042 7.602 1.00 93.88 463 PHE A C 1
ATOM 3317 O O . PHE A 1 463 ? 1.896 -4.034 6.999 1.00 93.88 463 PHE A O 1
ATOM 3324 N N . HIS A 1 464 ? 2.547 -6.153 6.939 1.00 97.81 464 HIS A N 1
ATOM 3325 C CA . HIS A 1 464 ? 2.740 -6.182 5.479 1.00 97.81 464 HIS A CA 1
ATOM 3326 C C . HIS A 1 464 ? 1.483 -6.578 4.680 1.00 97.81 464 HIS A C 1
ATOM 3328 O O . HIS A 1 464 ? 1.557 -6.817 3.476 1.00 97.81 464 HIS A O 1
ATOM 3334 N N . HIS A 1 465 ? 0.312 -6.673 5.316 1.00 97.69 465 HIS A N 1
ATOM 3335 C CA . HIS A 1 465 ? -0.929 -7.092 4.649 1.00 97.69 465 HIS A CA 1
ATOM 3336 C C . HIS A 1 465 ? -1.563 -5.994 3.781 1.00 97.69 465 HIS A C 1
ATOM 3338 O O . HIS A 1 465 ? -2.480 -6.277 3.016 1.00 97.69 465 HIS A O 1
ATOM 3344 N N . HIS A 1 466 ? -1.087 -4.750 3.871 1.00 95.81 466 HIS A N 1
ATOM 3345 C CA . HIS A 1 466 ? -1.560 -3.625 3.055 1.00 95.81 466 HIS A CA 1
ATOM 3346 C C . HIS A 1 466 ? -0.467 -2.972 2.196 1.00 95.81 466 HIS A C 1
ATOM 3348 O O . HIS A 1 466 ? -0.762 -2.134 1.344 1.00 95.81 466 HIS A O 1
ATOM 3354 N N . HIS A 1 467 ? 0.793 -3.355 2.399 1.00 98.44 467 HIS A N 1
ATOM 3355 C CA . HIS A 1 467 ? 1.941 -2.865 1.645 1.00 98.44 467 HIS A CA 1
ATOM 3356 C C . HIS A 1 467 ? 3.079 -3.891 1.641 1.00 98.44 467 HIS A C 1
ATOM 3358 O O . HIS A 1 467 ? 3.146 -4.771 2.496 1.00 98.44 467 HIS A O 1
ATOM 3364 N N . LEU A 1 468 ? 3.997 -3.753 0.694 1.00 98.62 468 LEU A N 1
ATOM 3365 C CA . LEU A 1 468 ? 5.313 -4.376 0.721 1.00 98.62 468 LEU A CA 1
ATOM 3366 C C . LEU A 1 468 ? 6.355 -3.363 1.197 1.00 98.62 468 LEU A C 1
ATOM 3368 O O . LEU A 1 468 ? 6.250 -2.176 0.893 1.00 98.62 468 LEU A O 1
ATOM 3372 N N . HIS A 1 469 ? 7.384 -3.845 1.884 1.00 98.62 469 HIS A N 1
ATOM 3373 C CA . HIS A 1 469 ? 8.478 -3.031 2.402 1.00 98.62 469 HIS A CA 1
ATOM 3374 C C . HIS A 1 469 ? 9.736 -3.235 1.555 1.00 98.62 469 HIS A C 1
ATOM 3376 O O . HIS A 1 469 ? 10.343 -4.310 1.572 1.00 98.62 469 HIS A O 1
ATOM 3382 N N . LEU A 1 470 ? 10.148 -2.221 0.799 1.00 98.62 470 LEU A N 1
ATOM 3383 C CA . LEU A 1 470 ? 11.391 -2.211 0.030 1.00 98.62 470 LEU A CA 1
ATOM 3384 C C . LEU A 1 470 ? 12.525 -1.657 0.888 1.00 98.62 470 LEU A C 1
ATOM 3386 O O . LEU A 1 470 ? 12.400 -0.567 1.422 1.00 98.62 470 LEU A O 1
ATOM 3390 N N . SER A 1 471 ? 13.671 -2.339 0.912 1.00 98.44 471 SER A N 1
ATOM 3391 C CA . SER A 1 471 ? 14.890 -1.822 1.534 1.00 98.44 471 SER A CA 1
ATOM 3392 C C . SER A 1 471 ? 16.121 -1.999 0.650 1.00 98.44 471 SER A C 1
ATOM 3394 O O . SER A 1 471 ? 16.338 -3.070 0.063 1.00 98.44 471 SER A O 1
ATOM 3396 N N . VAL A 1 472 ? 16.984 -0.983 0.596 1.00 98.25 472 VAL A N 1
ATOM 3397 C CA . VAL A 1 472 ? 18.296 -1.036 -0.069 1.00 98.25 472 VAL A CA 1
ATOM 3398 C C . VAL A 1 472 ? 19.444 -0.796 0.911 1.00 98.25 472 VAL A C 1
ATOM 3400 O O . VAL A 1 472 ? 19.293 -0.175 1.956 1.00 98.25 472 VAL A O 1
ATOM 3403 N N . ASN A 1 473 ? 20.634 -1.282 0.566 1.00 95.75 473 ASN A N 1
ATOM 3404 C CA . ASN A 1 473 ? 21.842 -0.989 1.326 1.00 95.75 473 ASN A CA 1
ATOM 3405 C C . ASN A 1 473 ? 22.332 0.446 1.088 1.00 95.75 473 ASN A C 1
ATOM 3407 O O . ASN A 1 473 ? 22.187 0.994 -0.008 1.00 95.75 473 ASN A O 1
ATOM 3411 N N . GLY A 1 474 ? 22.946 0.997 2.140 1.00 80.88 474 GLY A N 1
ATOM 3412 C CA . GLY A 1 474 ? 23.528 2.335 2.190 1.00 80.88 474 GLY A CA 1
ATOM 3413 C C . GLY A 1 474 ? 24.740 2.555 1.309 1.00 80.88 474 GLY A C 1
ATOM 3414 O O . GLY A 1 474 ? 25.663 1.712 1.365 1.00 80.88 474 GLY A O 1
#

Radius of gyration: 28.97 Å; chains: 1; bounding box: 92×68×72 Å

Sequence (474 aa):
MTRPLPTLTSLLLLTAFALLASACDSGRSPGTADTGVSPTDGGTDADAAPIPTQETGSACDCDSECIGTAENPGLCYQGICMTRAAGACASEGSRAECGEGSRCWPAPGGDGDICFPDCDAHTCAGACDVNGSCLNDVESGCDSSCSEVCGAGIAPPDTGVCPPNAHAEGDGCVCDTDYVVNASRTGCELPCTSTRECGGVELCVDGRCGVPPCTATSCDAGLFCAASGYCVIDVNVPPPGPPPTGCEIGSMGIPDWNCTSGCGDLVPFDPATGPGYDNYPLNGETESNQYRSFIRRDVMMLVKYATAMVACQTGDWTLGNGSTLGLGDMSEADGAIPGTSIGDPGHPDGTHVNGHDMDIGYYQVGTANNYLRPICEHTSGGEDQYHCTVEPHLLDPWRTSLFLAHLHINPALRVIGVDGQAGLMIESALDQLCADGWTATTACRSHKITWEVTDTGRYWFRFHHHHLHLSVNG

Secondary structure (DSSP, 8-state):
-PPPPPPP--------PPP----------------------------PPPPPPBPTTSB-SSGGGB---SSS-EEEETTEEEEE-SSS-SSTTBSTTS-TTEEEEE-TTSSSEEEEEBTTTS--SSEE-TTSBEE--SS----TTT-TT---SBPPPTTT-PPTTEEEETTEEEEPTT-EE-TTSSSEE-B-SSGGGTTTTSEEETTEEEPPPP-TTTSPTTEEE-TTSSEEE-TTSPPSSPPPTT--TTSTT---SS--SSTT-EEE--SSEETTEEE---TT-BTTB-TT-EEEHHHHHHHHHHHHHHHHHTTT--SS--PPEEE---B-TTSPPTTGGGT--SS-TTSSGGG-EEEEPPPBSSSS-BSS--SS--EETTEE-SS-SS--TTB-HHHHHHHHHHHTT-TTEEEEE--HHHHHHHHHHHHHHHHTTS--STHHHH--EE--SS--SSS-SSSTTS-EEEEE--

pLDDT: mean 85.72, std 18.09, range [32.88, 98.81]

Foldseek 3Di:
DDDDDDDDDDDDDDDDDDDDDDDDDDDDDDDDDDDDDDDDDDDDDDPDDQADADEFQAFAAAQSNHDDDPQWRWACAQGGTWTFFSFAAPDFQHPPRHDPQWGWDCDPPDDGIITFGQVVRDPHPADQDPSRGRDHHLPGHYHVVHGPHGPAAQQDPPVQDAAPQWDDDDNYTDGHPQWDQPLLSRHTFHFDPAQVSQPNQFTRDPRGTHHAQDDQPREDPQWGRDPVSFTAGPLVDAFDDAFDPQQDDPGPQQHDLDDDPQQLPWAFLPPQDDQQEHAAADDPADPVGNQQRIAGNSVSSLLSNLRNSLLRRCVPGPFFLSAGKYWDGAAGSQQHAPCVVVVDRPDDPPPNGSRQKTWIFAGWGPDNHRHLAFQADQDDPSDGVQAHPDARRGHPLQSRLSSQQSSLQDPQWQAKAAGANSLVSNLSNNCVCVVSVVHDGCCNPDGRYDADPDPPPPPSHGNRRRTMMTGGHD